Protein AF-A0A662UZ88-F1 (afdb_monomer)

Solvent-accessible surface area (backbone atoms only — not comparable to full-atom values): 21473 Å² total; per-residue (Å²): 134,73,74,39,28,31,41,42,58,63,38,51,60,87,80,46,53,71,73,55,46,51,50,45,40,50,20,48,30,55,34,60,66,66,47,85,49,44,36,34,41,39,39,36,47,43,80,40,80,46,75,53,91,98,42,77,40,82,42,74,44,77,45,36,35,38,43,24,60,51,91,51,67,71,44,37,55,71,26,72,50,54,68,46,83,42,96,58,77,78,85,66,94,72,46,83,93,56,51,49,84,44,49,74,33,36,38,41,90,82,31,21,31,28,44,37,37,51,68,46,76,40,97,66,72,64,68,53,52,45,63,76,48,52,84,71,34,38,32,40,38,39,39,43,30,60,43,61,62,77,56,44,53,54,53,45,54,51,50,41,54,50,43,53,54,51,52,50,49,25,57,73,72,73,41,84,65,58,66,69,58,54,50,51,39,52,56,46,49,53,54,49,51,36,49,71,72,65,78,44,44,41,29,40,36,41,47,32,40,31,19,58,26,83,38,66,68,50,7,51,52,48,40,52,51,51,47,52,55,42,42,74,61,45,32,43,68,48,58,61,68,70,40,35,67,41,45,72,68,73,64,55,82,77,62,38,77,49,40,36,70,70,55,29,25,59,53,70,57,56,38,88,68,57,59,35,84,87,29,37,80,76,50,61,41,88,88,79,60,48,68,28,25,52,41,54,83,83,44,100,59,67,79,82,85,83,82,72,62,94,89,66,44,51,72,54,54,51,52,52,49,53,53,45,49,41,70,71,48,42,90,83,50,88,86,84,83,91,63,94,82,64,80,58,53,73,58,31,70,74,72,72,54,87,85,81,86,87,53,92,94,58,84,84,79,76,86,74,78,85,127

Foldseek 3Di:
DDKWKKWWAFDALVVDDPVVNVLLLVLQLQLLLPDPFKKKKKKFWDFDFFDDPPDTDTFIDIIIMMITPDDCVVSCVSSVIQMDIDPDYDDDPADPVAWDDFFAWIDGPLKIKGKKWFQDDAPDFAAPCLAVQSVLFRMKMKIKGFDDLVVVLVVLVVVLVVLVVQCVVCVVVVHHDDPVSVVVNVVSVVVSVCSVVSVKTKIFIIIMTMAMDSDPVGNVVSVVVSCVVRVVSVTDMDGGTPCRVCSSVVNDPRTDMDMSVVVSSPPNSHDNAQCPVLAFWQAADPPPRHTHGDDLPSDPHSDDDQDDDVPPCSLVSVLSRVLRVCVNCPPVDDDDDDCPPCSCVVVCVVSVHDDDDDDPPDDPPPDDDDD

Sequence (371 aa):
MKKYYYQVYPINYTLLHEDEQESIIEGFKALLNQLRKEITIICRRETREIHWEDRVFEADVYSFCIESMERLDELLDSAGLLYQPLLNPPPRLLDPERVIVKPRYIVCEGRVYRVLVAYALPAVLTEGFIQEILPLVDELRLYIKPIHRHYAIRMLQRRHRFLRALLASYQYEGRPPDLHVEEEYNTTEELLQSLVRRETSLFALRFVLVVGGSSREEAMARAEYVKRELESMGFEVDSPAFLQWLMYELKEPNPIYTDTHTLGAFFPFISNTLMETDGVFLGLSRIDKSPVFYDIYIHTNYNLVVLGIPGAGKSVTGRVLVYRYFRKFGEDFDFYIIDPENEYRPLLDQSGGQTIEVRPGQPLGLLWKWN

Secondary structure (DSSP, 8-state):
---EEEEE--B-GGGS-HHHHHHHHHHHHHHHHH--S-EEEEEEEEEEEEEETTEEEEEEEEEEEEEESS--HHHHHHTT--EEEESSPPPPSS-TTTEEE-SS-EEETTEEEEEEEEEE--SS--TTTHHHHGGG-SEEEEEEEEEPHHHHHHHHHHHHHHHHHHHHHHHHTT-PPPHHHHHHHHHHHHHHHHHHHTS--EEEEEEEEEEEESSHHHHHHHHHHHHHHHHHTT-EEE--TT-HHHHHTT--S-PEEEEHHHHHTT---B-S--B-TTSEEEEE-TTT-PEEEE-GGGSS---------TTSSHHHHHHHHHHHHHHHHGGGS------TT--SHHHHHHHTPPP----TT----------

Structure (mmCIF, N/CA/C/O backbone):
data_AF-A0A662UZ88-F1
#
_entry.id   AF-A0A662UZ88-F1
#
loop_
_atom_site.group_PDB
_atom_site.id
_atom_site.type_symbol
_atom_site.label_atom_id
_atom_site.label_alt_id
_atom_site.label_comp_id
_atom_site.label_asym_id
_atom_site.label_entity_id
_atom_site.label_seq_id
_atom_site.pdbx_PDB_ins_code
_atom_site.Cartn_x
_atom_site.Cartn_y
_atom_site.Cartn_z
_atom_site.occupancy
_atom_site.B_iso_or_equiv
_atom_site.auth_seq_id
_atom_site.auth_comp_id
_atom_site.auth_asym_id
_atom_site.auth_atom_id
_atom_site.pdbx_PDB_model_num
ATOM 1 N N . MET A 1 1 ? -9.624 -20.750 -11.143 1.00 64.62 1 MET A N 1
ATOM 2 C CA . MET A 1 1 ? -8.595 -20.698 -10.078 1.00 64.62 1 MET A CA 1
ATOM 3 C C . MET A 1 1 ? -9.243 -20.141 -8.827 1.00 64.62 1 MET A C 1
ATOM 5 O O . MET A 1 1 ? -10.071 -19.248 -8.959 1.00 64.62 1 MET A O 1
ATOM 9 N N . LYS A 1 2 ? -8.931 -20.697 -7.654 1.00 86.94 2 LYS A N 1
ATOM 10 C CA . LYS A 1 2 ? -9.438 -20.200 -6.369 1.00 86.94 2 LYS A CA 1
ATOM 11 C C . LYS A 1 2 ? -8.693 -18.908 -6.014 1.00 86.94 2 LYS A C 1
ATOM 13 O O . LYS A 1 2 ? -7.473 -18.887 -6.133 1.00 86.94 2 LYS A O 1
ATOM 18 N N . LYS A 1 3 ? -9.426 -17.860 -5.636 1.00 93.94 3 LYS A N 1
ATOM 19 C CA . LYS A 1 3 ? -8.865 -16.623 -5.078 1.00 93.94 3 LYS A CA 1
ATOM 20 C C . LYS A 1 3 ? -8.854 -16.704 -3.552 1.00 93.94 3 LYS A C 1
ATOM 22 O O . LYS A 1 3 ? -9.703 -17.385 -2.973 1.00 93.94 3 LYS A O 1
ATOM 27 N N . TYR A 1 4 ? -7.907 -16.011 -2.940 1.00 97.19 4 TYR A N 1
ATOM 28 C CA . TYR A 1 4 ? -7.768 -15.844 -1.499 1.00 97.19 4 TYR A CA 1
ATOM 29 C C . TYR A 1 4 ? -7.803 -14.354 -1.173 1.00 97.19 4 TYR A C 1
ATOM 31 O O . TYR A 1 4 ? -7.348 -13.536 -1.974 1.00 97.19 4 TYR A O 1
ATOM 39 N N . TYR A 1 5 ? -8.361 -14.014 -0.018 1.00 97.62 5 TYR A N 1
ATOM 40 C CA . TYR A 1 5 ? -8.589 -12.640 0.401 1.00 97.62 5 TYR A CA 1
ATOM 41 C C . TYR A 1 5 ? -8.105 -12.478 1.833 1.00 97.62 5 TYR A C 1
ATOM 43 O O . TYR A 1 5 ? -8.360 -13.346 2.667 1.00 97.62 5 TYR A O 1
ATOM 51 N N . TYR A 1 6 ? -7.415 -11.380 2.109 1.00 97.06 6 TYR A N 1
ATOM 52 C CA . TYR A 1 6 ? -6.853 -11.086 3.423 1.00 97.06 6 TYR A CA 1
ATOM 53 C C . TYR A 1 6 ? -7.106 -9.621 3.746 1.00 97.06 6 TYR A C 1
ATOM 55 O O . TYR A 1 6 ? -6.856 -8.768 2.898 1.00 97.06 6 TYR A O 1
ATOM 63 N N . GLN A 1 7 ? -7.579 -9.331 4.952 1.00 95.44 7 GLN A N 1
ATOM 64 C CA . GLN A 1 7 ? -7.510 -7.998 5.539 1.00 95.44 7 GLN A CA 1
ATOM 65 C C . GLN A 1 7 ? -6.203 -7.901 6.321 1.00 95.44 7 GLN A C 1
ATOM 67 O O . GLN A 1 7 ? -5.913 -8.787 7.119 1.00 95.44 7 GLN A O 1
ATOM 72 N N . VAL A 1 8 ? -5.411 -6.863 6.076 1.00 93.88 8 VAL A N 1
ATOM 73 C CA . VAL A 1 8 ? -4.136 -6.626 6.763 1.00 93.88 8 VAL A CA 1
ATOM 74 C C . VAL A 1 8 ? -4.308 -5.424 7.677 1.00 93.88 8 VAL A C 1
ATOM 76 O O . VAL A 1 8 ? -4.865 -4.402 7.269 1.00 93.88 8 VAL A O 1
ATOM 79 N N . TYR A 1 9 ? -3.862 -5.555 8.920 1.00 88.56 9 TYR A N 1
ATOM 80 C CA . TYR A 1 9 ? -3.936 -4.473 9.890 1.00 88.56 9 TYR A CA 1
ATOM 81 C C . TYR A 1 9 ? -2.792 -3.478 9.646 1.00 88.56 9 TYR A C 1
ATOM 83 O O . TYR A 1 9 ? -1.664 -3.901 9.378 1.00 88.56 9 TYR A O 1
ATOM 91 N N . PRO A 1 10 ? -3.065 -2.162 9.690 1.00 86.75 10 PRO A N 1
ATOM 92 C CA . PRO A 1 10 ? -2.034 -1.163 9.467 1.00 86.75 10 PRO A CA 1
ATOM 93 C C . PRO A 1 10 ? -1.002 -1.136 10.585 1.00 86.75 10 PRO A C 1
ATOM 95 O O . PRO A 1 10 ? -1.305 -1.402 11.746 1.00 86.75 10 PRO A O 1
ATOM 98 N N . ILE A 1 11 ? 0.196 -0.689 10.229 1.00 84.06 11 ILE A N 1
ATOM 99 C CA . ILE A 1 11 ? 1.275 -0.393 11.160 1.00 84.06 11 ILE A CA 1
ATOM 100 C C . ILE A 1 11 ? 1.442 1.124 11.249 1.00 84.06 11 ILE A C 1
ATOM 102 O O . ILE A 1 11 ? 1.432 1.827 10.233 1.00 84.06 11 ILE A O 1
ATOM 106 N N . ASN A 1 12 ? 1.622 1.642 12.465 1.00 78.12 12 ASN A N 1
ATOM 107 C CA . ASN A 1 12 ? 1.946 3.050 12.672 1.00 78.12 12 ASN A CA 1
ATOM 108 C C . ASN A 1 12 ? 3.446 3.286 12.455 1.00 78.12 12 ASN A C 1
ATOM 110 O O . ASN A 1 12 ? 4.221 3.408 13.400 1.00 78.12 12 ASN A O 1
ATOM 114 N N . TYR A 1 13 ? 3.845 3.308 11.185 1.00 74.56 13 TYR A N 1
ATOM 115 C CA . TYR A 1 13 ? 5.244 3.362 10.761 1.00 74.56 13 TYR A CA 1
ATOM 116 C C . TYR A 1 13 ? 6.004 4.561 11.351 1.00 74.56 13 TYR A C 1
ATOM 118 O O . TYR A 1 13 ? 7.162 4.423 11.723 1.00 74.56 13 TYR A O 1
ATOM 126 N N . THR A 1 14 ? 5.359 5.724 11.510 1.00 69.75 14 THR A N 1
ATOM 127 C CA . THR A 1 14 ? 6.011 6.944 12.035 1.00 69.75 14 THR A CA 1
ATOM 128 C C . THR A 1 14 ? 6.359 6.893 13.519 1.00 69.75 14 THR A C 1
ATOM 130 O O . THR A 1 14 ? 7.217 7.654 13.963 1.00 69.75 14 THR A O 1
ATOM 133 N N . LEU A 1 15 ? 5.706 6.022 14.292 1.00 73.50 15 LEU A N 1
ATOM 134 C CA . LEU A 1 15 ? 5.999 5.844 15.716 1.00 73.50 15 LEU A CA 1
ATOM 135 C C . LEU A 1 15 ? 7.092 4.804 15.979 1.00 73.50 15 LEU A C 1
ATOM 137 O O . LEU A 1 15 ? 7.548 4.697 17.116 1.00 73.50 15 LEU A O 1
ATOM 141 N N . LEU A 1 16 ? 7.487 4.048 14.955 1.00 78.31 16 LEU A N 1
ATOM 142 C CA . LEU A 1 16 ? 8.521 3.027 15.054 1.00 78.31 16 LEU A CA 1
ATOM 143 C C . LEU A 1 16 ? 9.920 3.638 14.991 1.00 78.31 16 LEU A C 1
ATOM 145 O O . LEU A 1 16 ? 10.139 4.663 14.340 1.00 78.31 16 LEU A O 1
ATOM 149 N N . HIS A 1 17 ? 10.872 2.981 15.649 1.00 83.38 17 HIS A N 1
ATOM 150 C CA . HIS A 1 17 ? 12.288 3.302 15.493 1.00 83.38 17 HIS A CA 1
ATOM 151 C C . HIS A 1 17 ? 12.782 2.933 14.083 1.00 83.38 17 HIS A C 1
ATOM 153 O O . HIS A 1 17 ? 12.206 2.063 13.433 1.00 83.38 17 HIS A O 1
ATOM 159 N N . GLU A 1 18 ? 13.862 3.567 13.609 1.00 84.06 18 GLU A N 1
ATOM 160 C CA . GLU A 1 18 ? 14.412 3.326 12.259 1.00 84.06 18 GLU A CA 1
ATOM 161 C C . GLU A 1 18 ? 14.709 1.835 12.006 1.00 84.06 18 GLU A C 1
ATOM 163 O O . GLU A 1 18 ? 14.313 1.305 10.972 1.00 84.06 18 GLU A O 1
ATOM 168 N N . ASP A 1 19 ? 15.280 1.125 12.985 1.00 87.69 19 ASP A N 1
ATOM 169 C CA . ASP A 1 19 ? 15.556 -0.318 12.877 1.00 87.69 19 ASP A CA 1
ATOM 170 C C . ASP A 1 19 ? 14.272 -1.161 12.701 1.00 87.69 19 ASP A C 1
ATOM 172 O O . ASP A 1 19 ? 14.257 -2.183 12.011 1.00 87.69 19 ASP A O 1
ATOM 176 N N . GLU A 1 20 ? 13.168 -0.751 13.335 1.00 86.38 20 GLU A N 1
ATOM 177 C CA . GLU A 1 20 ? 11.871 -1.431 13.225 1.00 86.38 20 GLU A CA 1
ATOM 178 C C . GLU A 1 20 ? 11.210 -1.141 11.874 1.00 86.38 20 GLU A C 1
ATOM 180 O O . GLU A 1 20 ? 10.627 -2.042 11.266 1.00 86.38 20 GLU A O 1
ATOM 185 N N . GLN A 1 21 ? 11.330 0.100 11.393 1.00 86.44 21 GLN A N 1
ATOM 186 C CA . GLN A 1 21 ? 10.900 0.4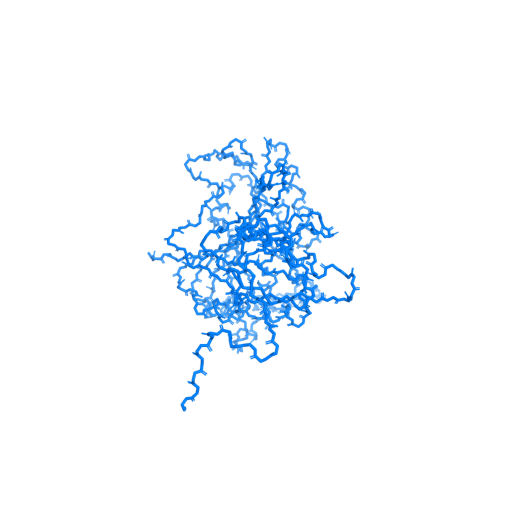97 10.055 1.00 86.44 21 GLN A CA 1
ATOM 187 C C . GLN A 1 21 ? 11.623 -0.333 8.988 1.00 86.44 21 GLN A C 1
ATOM 189 O O . GLN A 1 21 ? 10.963 -0.961 8.158 1.00 86.44 21 GLN A O 1
ATOM 194 N N . GLU A 1 22 ? 12.954 -0.420 9.063 1.00 89.19 22 GLU A N 1
ATOM 195 C CA . GLU A 1 22 ? 13.771 -1.220 8.145 1.00 89.19 22 GLU A CA 1
ATOM 196 C C . GLU A 1 22 ? 13.371 -2.702 8.191 1.00 89.19 22 GLU A C 1
ATOM 198 O O . GLU A 1 22 ? 13.129 -3.315 7.151 1.00 89.19 22 GLU A O 1
ATOM 203 N N . SER A 1 23 ? 13.194 -3.268 9.390 1.00 91.69 23 SER A N 1
ATOM 204 C CA . SER A 1 23 ? 12.771 -4.663 9.576 1.00 91.69 23 SER A CA 1
ATOM 205 C C . SER A 1 23 ? 11.435 -4.985 8.889 1.00 91.69 23 SER A C 1
ATOM 207 O O . SER A 1 23 ? 11.300 -6.026 8.241 1.00 91.69 23 SER A O 1
ATOM 209 N N . ILE A 1 24 ? 10.450 -4.082 8.965 1.00 91.44 24 ILE A N 1
ATOM 210 C CA . ILE A 1 24 ? 9.148 -4.254 8.298 1.00 91.44 24 ILE A CA 1
ATOM 211 C C . ILE A 1 24 ? 9.301 -4.233 6.780 1.00 91.44 24 ILE A C 1
ATOM 213 O O . ILE A 1 24 ? 8.723 -5.073 6.081 1.00 91.44 24 ILE A O 1
ATOM 217 N N . ILE A 1 25 ? 10.072 -3.278 6.260 1.00 92.75 25 ILE A N 1
ATOM 218 C CA . ILE A 1 25 ? 10.300 -3.164 4.822 1.00 92.75 25 ILE A CA 1
ATOM 219 C C . ILE A 1 25 ? 11.052 -4.396 4.302 1.00 92.75 25 ILE A C 1
ATOM 221 O O . ILE A 1 25 ? 10.670 -4.952 3.269 1.00 92.75 25 ILE A O 1
ATOM 225 N N . GLU A 1 26 ? 12.062 -4.885 5.022 1.00 94.31 26 GLU A N 1
ATOM 226 C CA . GLU A 1 26 ? 12.779 -6.116 4.675 1.00 94.31 26 GLU A CA 1
ATOM 227 C C . GLU A 1 26 ? 11.881 -7.359 4.757 1.00 94.31 26 GLU A C 1
ATOM 229 O O . GLU A 1 26 ? 11.913 -8.206 3.859 1.00 94.31 26 GLU A O 1
ATOM 234 N N . GLY A 1 27 ? 10.995 -7.442 5.755 1.00 95.62 27 GLY A N 1
ATOM 235 C CA . GLY A 1 27 ? 9.961 -8.477 5.835 1.00 95.62 27 GLY A CA 1
ATOM 236 C C . GLY A 1 27 ? 9.031 -8.467 4.617 1.00 95.62 27 GLY A C 1
ATOM 237 O O . GLY A 1 27 ? 8.751 -9.513 4.021 1.00 95.62 27 GLY A O 1
ATOM 238 N N . PHE A 1 28 ? 8.611 -7.282 4.168 1.00 96.19 28 PHE A N 1
ATOM 239 C CA . PHE A 1 28 ? 7.800 -7.133 2.961 1.00 96.19 28 PHE A CA 1
ATOM 240 C C . PHE A 1 28 ? 8.570 -7.496 1.682 1.00 96.19 28 PHE A C 1
ATOM 242 O O . PHE A 1 28 ? 8.046 -8.226 0.838 1.00 96.19 28 PHE A O 1
ATOM 249 N N . LYS A 1 29 ? 9.834 -7.072 1.545 1.00 96.38 29 LYS A N 1
ATOM 250 C CA . LYS A 1 29 ? 10.723 -7.474 0.438 1.00 96.38 29 LYS A CA 1
ATOM 251 C C . LYS A 1 29 ? 10.898 -9.000 0.395 1.00 96.38 29 LYS A C 1
ATOM 253 O O . LYS A 1 29 ? 10.827 -9.605 -0.681 1.00 96.38 29 LYS A O 1
ATOM 258 N N . ALA A 1 30 ? 11.049 -9.649 1.550 1.00 96.25 30 ALA A N 1
ATOM 259 C CA . ALA A 1 30 ? 11.134 -11.103 1.663 1.00 96.25 30 ALA A CA 1
ATOM 260 C C . ALA A 1 30 ? 9.832 -11.807 1.243 1.00 96.25 30 ALA A C 1
ATOM 262 O O . ALA A 1 30 ? 9.893 -12.829 0.551 1.00 96.25 30 ALA A O 1
ATOM 263 N N . LEU A 1 31 ? 8.666 -11.253 1.596 1.00 97.06 31 LEU A N 1
ATOM 264 C CA . LEU A 1 31 ? 7.365 -11.726 1.114 1.00 97.06 31 LEU A CA 1
ATOM 265 C C . LEU A 1 31 ? 7.277 -11.629 -0.410 1.00 97.06 31 LEU A C 1
ATOM 267 O O . LEU A 1 31 ? 6.953 -12.620 -1.067 1.00 97.06 31 LEU A O 1
ATOM 271 N N . LEU A 1 32 ? 7.613 -10.468 -0.984 1.00 97.12 32 LEU A N 1
ATOM 272 C CA . LEU A 1 32 ? 7.578 -10.233 -2.431 1.00 97.12 32 LEU A CA 1
ATOM 273 C C . LEU A 1 32 ? 8.452 -11.240 -3.190 1.00 97.12 32 LEU A C 1
ATOM 275 O O . LEU A 1 32 ? 8.009 -11.825 -4.179 1.00 97.12 32 LEU A O 1
ATOM 279 N N . ASN A 1 33 ? 9.669 -11.489 -2.702 1.00 95.81 33 ASN A N 1
ATOM 280 C CA . ASN A 1 33 ? 10.606 -12.450 -3.287 1.00 95.81 33 ASN A CA 1
ATOM 281 C C . ASN A 1 33 ? 10.097 -13.903 -3.276 1.00 95.81 33 ASN A C 1
ATOM 283 O O . ASN A 1 33 ? 10.559 -14.723 -4.074 1.00 95.81 33 ASN A O 1
ATOM 287 N N . GLN A 1 34 ? 9.160 -14.238 -2.387 1.00 95.44 34 GLN A N 1
ATOM 288 C CA . GLN A 1 34 ? 8.587 -15.579 -2.271 1.00 95.44 34 GLN A CA 1
ATOM 289 C C . GLN A 1 34 ? 7.279 -15.763 -3.054 1.00 95.44 34 GLN A C 1
ATOM 291 O O . GLN A 1 34 ? 6.842 -16.906 -3.229 1.00 95.44 34 GLN A O 1
ATOM 296 N N . LEU A 1 35 ? 6.684 -14.682 -3.574 1.00 96.62 35 LEU A N 1
ATOM 297 C CA . LEU A 1 35 ? 5.471 -14.744 -4.389 1.00 96.62 35 LEU A CA 1
ATOM 298 C C . LEU A 1 35 ? 5.685 -15.580 -5.657 1.00 96.62 35 LEU A C 1
ATOM 300 O O . LEU A 1 35 ? 6.634 -15.394 -6.423 1.00 96.62 35 LEU A O 1
ATOM 304 N N . ARG A 1 36 ? 4.743 -16.483 -5.929 1.00 95.44 36 ARG A N 1
ATOM 305 C CA . ARG A 1 36 ? 4.712 -17.329 -7.134 1.00 95.44 36 ARG A CA 1
ATOM 306 C C . ARG A 1 36 ? 3.589 -16.927 -8.082 1.00 95.44 36 ARG A C 1
ATOM 308 O O . ARG A 1 36 ? 3.626 -17.289 -9.263 1.00 95.44 36 ARG A O 1
ATOM 315 N N . LYS A 1 37 ? 2.579 -16.225 -7.576 1.00 96.69 37 LYS A N 1
ATOM 316 C CA . LYS A 1 37 ? 1.387 -15.770 -8.286 1.00 96.69 37 LYS A CA 1
ATOM 317 C C . LYS A 1 37 ? 1.161 -14.280 -8.072 1.00 96.69 37 LYS A C 1
ATOM 319 O O . LYS A 1 37 ? 1.750 -13.653 -7.201 1.00 96.69 37 LYS A O 1
ATOM 324 N N . GLU A 1 38 ? 0.327 -13.712 -8.930 1.00 96.31 38 GLU A N 1
ATOM 325 C CA . GLU A 1 38 ? -0.088 -12.324 -8.822 1.00 96.31 38 GLU A CA 1
ATOM 326 C C . GLU A 1 38 ? -0.937 -12.055 -7.574 1.00 96.31 38 GLU A C 1
ATOM 328 O O . GLU A 1 38 ? -1.781 -12.872 -7.181 1.00 96.31 38 GLU A O 1
ATOM 333 N N . ILE A 1 39 ? -0.728 -10.869 -7.008 1.00 97.88 39 ILE A N 1
ATOM 334 C CA . ILE A 1 39 ? -1.519 -10.304 -5.920 1.00 97.88 39 ILE A CA 1
ATOM 335 C C . ILE A 1 39 ? -1.987 -8.897 -6.296 1.00 97.88 39 ILE A C 1
ATOM 337 O O . ILE A 1 39 ? -1.342 -8.200 -7.084 1.00 97.88 39 ILE A O 1
ATOM 341 N N . THR A 1 40 ? -3.097 -8.472 -5.708 1.00 98.12 40 THR A N 1
ATOM 342 C CA . THR A 1 40 ? -3.560 -7.087 -5.745 1.00 98.12 40 THR A CA 1
ATOM 343 C C . THR A 1 40 ? -3.672 -6.584 -4.320 1.00 98.12 40 THR A C 1
ATOM 345 O O . THR A 1 40 ? -4.448 -7.138 -3.544 1.00 98.12 40 THR A O 1
ATOM 348 N N . ILE A 1 41 ? -2.940 -5.528 -3.986 1.00 98.06 41 ILE A N 1
ATOM 349 C CA . ILE A 1 41 ? -3.097 -4.819 -2.719 1.00 98.06 41 ILE A CA 1
ATOM 350 C C . ILE A 1 41 ? -4.040 -3.639 -2.948 1.00 98.06 41 ILE A C 1
ATOM 352 O O . ILE A 1 41 ? -3.879 -2.889 -3.911 1.00 98.06 41 ILE A O 1
ATOM 356 N N . ILE A 1 42 ? -5.050 -3.512 -2.095 1.00 97.62 42 ILE A N 1
ATOM 357 C CA . ILE A 1 42 ? -6.083 -2.481 -2.155 1.00 97.62 42 ILE A CA 1
ATOM 358 C C . ILE A 1 42 ? -6.056 -1.737 -0.825 1.00 97.62 42 ILE A C 1
ATOM 360 O O . ILE A 1 42 ? -6.337 -2.332 0.214 1.00 97.62 42 ILE A O 1
ATOM 364 N N . CYS A 1 43 ? -5.752 -0.446 -0.868 1.00 96.38 43 CYS A N 1
ATOM 365 C CA . CYS A 1 43 ? -5.847 0.446 0.281 1.00 96.38 43 CYS A CA 1
ATOM 366 C C . CYS A 1 43 ? -7.024 1.384 0.045 1.00 96.38 43 CYS A C 1
ATOM 368 O O . CYS A 1 43 ? -7.063 2.067 -0.977 1.00 96.38 43 CYS A O 1
ATOM 370 N N . ARG A 1 44 ? -7.986 1.429 0.960 1.00 94.69 44 ARG A N 1
ATOM 371 C CA . ARG A 1 44 ? -9.149 2.312 0.845 1.00 94.69 44 ARG A CA 1
ATOM 372 C C . ARG A 1 44 ? -9.213 3.254 2.024 1.00 94.69 44 ARG A C 1
ATOM 374 O O . ARG A 1 44 ? -9.039 2.816 3.159 1.00 94.69 44 ARG A O 1
ATOM 381 N N . ARG A 1 45 ? -9.524 4.512 1.732 1.00 92.56 45 ARG A N 1
ATOM 382 C CA . ARG A 1 45 ? -9.863 5.523 2.723 1.00 92.56 45 ARG A CA 1
ATOM 383 C C . ARG A 1 45 ? -11.365 5.761 2.702 1.00 92.56 45 ARG A C 1
ATOM 385 O O . ARG A 1 45 ? -11.939 6.059 1.656 1.00 92.56 45 ARG A O 1
ATOM 392 N N . GLU A 1 46 ? -11.990 5.641 3.861 1.00 87.31 46 GLU A N 1
ATOM 393 C CA . GLU A 1 46 ? -13.401 5.948 4.063 1.00 87.31 46 GLU A CA 1
ATOM 394 C C . GLU A 1 46 ? -13.523 6.991 5.166 1.00 87.31 46 GLU A C 1
ATOM 396 O O . GLU A 1 46 ? -13.109 6.748 6.297 1.00 87.31 46 GLU A O 1
ATOM 401 N N . THR A 1 47 ? -14.126 8.135 4.859 1.00 83.12 47 THR A N 1
ATOM 402 C CA . THR A 1 47 ? -14.513 9.092 5.894 1.00 83.12 47 THR A CA 1
ATOM 403 C C . THR A 1 47 ? -15.781 8.576 6.565 1.00 83.12 47 THR A C 1
ATOM 405 O O . THR A 1 47 ? -16.810 8.398 5.907 1.00 83.12 47 THR A O 1
ATOM 408 N N . ARG A 1 48 ? -15.703 8.292 7.864 1.00 79.50 48 ARG A N 1
ATOM 409 C CA . ARG A 1 48 ? -16.818 7.807 8.678 1.00 79.50 48 ARG A CA 1
ATOM 410 C C . ARG A 1 48 ? -17.168 8.820 9.756 1.00 79.50 48 ARG A C 1
ATOM 412 O O . ARG A 1 48 ? -16.287 9.404 10.384 1.00 79.50 48 ARG A O 1
ATOM 419 N N . GLU A 1 49 ? -18.465 8.970 9.996 1.00 80.38 49 GLU A N 1
ATOM 420 C CA . GLU A 1 49 ? -18.974 9.612 11.202 1.00 80.38 49 GLU A CA 1
ATOM 421 C C . GLU A 1 49 ? -18.916 8.600 12.347 1.00 80.38 49 GLU A C 1
ATOM 423 O O . GLU A 1 49 ? -19.606 7.578 12.354 1.00 80.38 49 GLU A O 1
ATOM 428 N N . ILE A 1 50 ? -18.049 8.865 13.316 1.00 73.12 50 ILE A N 1
ATOM 429 C CA . ILE A 1 50 ? -17.922 8.068 14.524 1.00 73.12 50 ILE A CA 1
ATOM 430 C C . ILE A 1 50 ? -18.723 8.754 15.622 1.00 73.12 50 ILE A C 1
ATOM 432 O O . ILE A 1 50 ? -18.369 9.834 16.103 1.00 73.12 50 ILE A O 1
ATOM 436 N N . HIS A 1 51 ? -19.804 8.099 16.028 1.00 75.81 51 HIS A N 1
ATOM 437 C CA . HIS A 1 51 ? -20.634 8.534 17.140 1.00 75.81 51 HIS A CA 1
ATOM 438 C C . HIS A 1 51 ? -20.054 7.997 18.449 1.00 75.81 51 HIS A C 1
ATOM 440 O O . HIS A 1 51 ? -19.931 6.786 18.638 1.00 75.81 51 HIS A O 1
ATOM 446 N N . TRP A 1 52 ? -19.716 8.894 19.371 1.00 73.44 52 TRP A N 1
ATOM 447 C CA . TRP A 1 52 ? -19.324 8.541 20.729 1.00 73.44 52 TRP A CA 1
ATOM 448 C C . TRP A 1 52 ? -20.067 9.428 21.727 1.00 73.44 52 TRP A C 1
ATOM 450 O O . TRP A 1 52 ? -19.838 10.638 21.786 1.00 73.44 52 TRP A O 1
ATOM 460 N N . GLU A 1 53 ? -20.957 8.811 22.508 1.00 77.81 53 GLU A N 1
ATOM 461 C CA . GLU A 1 53 ? -21.920 9.512 23.370 1.00 77.81 53 GLU A CA 1
ATOM 462 C C . GLU A 1 53 ? -22.689 10.581 22.564 1.00 77.81 53 GLU A C 1
ATOM 464 O O . GLU A 1 53 ? -23.259 10.262 21.523 1.00 77.81 53 GLU A O 1
ATOM 469 N N . ASP A 1 54 ? -22.673 11.840 23.004 1.00 78.94 54 ASP A N 1
ATOM 470 C CA . ASP A 1 54 ? -23.341 12.960 22.326 1.00 78.94 54 ASP A CA 1
ATOM 471 C C . ASP A 1 54 ? -22.454 13.645 21.264 1.00 78.94 54 ASP A C 1
ATOM 473 O O . ASP A 1 54 ? -22.791 14.720 20.761 1.00 78.94 54 ASP A O 1
ATOM 477 N N . ARG A 1 55 ? -21.281 13.080 20.945 1.00 76.56 55 ARG A N 1
ATOM 478 C CA . ARG A 1 55 ? -20.311 13.665 20.007 1.00 76.56 55 ARG A CA 1
ATOM 479 C C . ARG A 1 55 ? -20.242 12.872 18.711 1.00 76.56 55 ARG A C 1
ATOM 481 O O . ARG A 1 55 ? -20.234 11.644 18.720 1.00 76.56 55 ARG A O 1
ATOM 488 N N . VAL A 1 56 ? -20.115 13.598 17.605 1.00 78.81 56 VAL A N 1
ATOM 489 C CA . VAL A 1 56 ? -19.848 13.040 16.278 1.00 78.81 56 VAL A CA 1
ATOM 490 C C . VAL A 1 56 ? -18.468 13.505 15.844 1.00 78.81 56 VAL A C 1
ATOM 492 O O . VAL A 1 56 ? -18.170 14.700 15.893 1.00 78.81 56 VAL A O 1
ATOM 495 N N . PHE A 1 57 ? -17.625 12.558 15.459 1.00 76.06 57 PHE A N 1
ATOM 496 C CA . PHE A 1 57 ? -16.310 12.821 14.896 1.00 76.06 57 PHE A CA 1
ATOM 497 C C . PHE A 1 57 ? -16.304 12.367 13.444 1.00 76.06 57 PHE A C 1
ATOM 499 O O . PHE A 1 57 ? -16.597 11.208 13.175 1.00 76.06 57 PHE A O 1
ATOM 506 N N . GLU A 1 58 ? -15.945 13.247 12.516 1.00 76.50 58 GLU A N 1
ATOM 507 C CA . GLU A 1 58 ? -15.569 12.806 11.174 1.00 76.50 58 GLU A CA 1
ATOM 508 C C . GLU A 1 58 ? -14.119 12.342 11.191 1.00 76.50 58 GLU A C 1
ATOM 510 O O . GLU A 1 58 ? -13.231 13.007 11.734 1.00 76.50 58 GLU A O 1
ATOM 515 N N . ALA A 1 59 ? -13.899 11.166 10.628 1.00 74.56 59 ALA A N 1
ATOM 516 C CA . ALA A 1 59 ? -12.646 10.464 10.740 1.00 74.56 59 ALA A CA 1
ATOM 517 C C . ALA A 1 59 ? -12.362 9.655 9.480 1.00 74.56 59 ALA A C 1
ATOM 519 O O . ALA A 1 59 ? -13.215 8.896 9.023 1.00 74.56 59 ALA A O 1
ATOM 520 N N . ASP A 1 60 ? -11.143 9.768 8.962 1.00 81.38 60 ASP A N 1
ATOM 521 C CA . ASP A 1 60 ? -10.678 8.902 7.887 1.00 81.38 60 ASP A CA 1
ATOM 522 C C . ASP A 1 60 ? -10.240 7.553 8.467 1.00 81.38 60 ASP A C 1
ATOM 524 O O . ASP A 1 60 ? -9.315 7.467 9.275 1.00 81.38 60 ASP A O 1
ATOM 528 N N . VAL A 1 61 ? -10.916 6.489 8.043 1.00 83.00 61 VAL A N 1
ATOM 529 C CA . VAL A 1 61 ? -10.591 5.103 8.376 1.00 83.00 61 VAL A CA 1
ATOM 530 C C . VAL A 1 61 ? -9.949 4.455 7.159 1.00 83.00 61 VAL A C 1
ATOM 532 O O . VAL A 1 61 ? -10.475 4.528 6.045 1.00 83.00 61 VAL A O 1
ATOM 535 N N . TYR A 1 62 ? -8.815 3.795 7.378 1.00 88.19 62 TYR A N 1
ATOM 536 C CA . TYR A 1 62 ? -8.080 3.098 6.332 1.00 88.19 62 TYR A CA 1
ATOM 537 C C . TYR A 1 62 ? -8.289 1.593 6.444 1.00 88.19 62 TYR A C 1
ATOM 539 O O . TYR A 1 62 ? -8.180 1.014 7.523 1.00 88.19 62 TYR A O 1
ATOM 547 N N . SER A 1 63 ? -8.564 0.951 5.314 1.00 90.81 63 SER A N 1
ATOM 548 C CA . SER A 1 63 ? -8.634 -0.505 5.211 1.00 90.81 63 SER A CA 1
ATOM 549 C C . SER A 1 63 ? -7.640 -1.000 4.172 1.00 90.81 63 SER A C 1
ATOM 551 O O . SER A 1 63 ? -7.492 -0.400 3.105 1.00 90.81 63 SER A O 1
ATOM 553 N N . PHE A 1 64 ? -6.963 -2.103 4.486 1.00 95.00 64 PHE A N 1
ATOM 554 C CA . PHE A 1 64 ? -5.949 -2.692 3.623 1.00 95.00 64 PHE A CA 1
ATOM 555 C C . PHE A 1 64 ? -6.306 -4.142 3.356 1.00 95.00 64 PHE A C 1
ATOM 557 O O . PHE A 1 64 ? -6.509 -4.928 4.280 1.00 95.00 64 PHE A O 1
ATOM 564 N N . CYS A 1 65 ? -6.417 -4.493 2.083 1.00 97.19 65 CYS A N 1
ATOM 565 C CA . CYS A 1 65 ? -6.792 -5.829 1.658 1.00 97.19 65 CYS A CA 1
ATOM 566 C C . CYS A 1 65 ? -5.813 -6.360 0.617 1.00 97.19 65 CYS A C 1
ATOM 568 O O . CYS A 1 65 ? -5.337 -5.613 -0.236 1.00 97.19 65 CYS A O 1
ATOM 570 N N . ILE A 1 66 ? -5.569 -7.666 0.644 1.00 98.06 66 ILE A N 1
ATOM 571 C CA . ILE A 1 66 ? -4.834 -8.380 -0.398 1.00 98.06 66 ILE A CA 1
ATOM 572 C C . ILE A 1 66 ? -5.781 -9.370 -1.070 1.00 98.06 66 ILE A C 1
ATOM 574 O O . ILE A 1 66 ? -6.342 -10.251 -0.417 1.00 98.06 66 ILE A O 1
ATOM 578 N N . GLU A 1 67 ? -5.929 -9.257 -2.387 1.00 97.50 67 GLU A N 1
ATOM 579 C CA . GLU A 1 67 ? -6.453 -10.330 -3.228 1.00 97.50 67 GLU A CA 1
ATOM 580 C C . GLU A 1 67 ? -5.284 -11.145 -3.784 1.00 97.50 67 GLU A C 1
ATOM 582 O O . GLU A 1 67 ? -4.361 -10.582 -4.366 1.00 97.50 67 GLU A O 1
ATOM 587 N N . SER A 1 68 ? -5.329 -12.468 -3.659 1.00 97.06 68 SER A N 1
ATOM 588 C CA . SER A 1 68 ? -4.242 -13.344 -4.098 1.00 97.06 68 SER A CA 1
ATOM 589 C C . SER A 1 68 ? -4.739 -14.551 -4.884 1.00 97.06 68 SER A C 1
ATOM 591 O O . SER A 1 68 ? -5.825 -15.088 -4.646 1.00 97.06 68 SER A O 1
ATOM 593 N N . MET A 1 69 ? -3.912 -15.006 -5.823 1.00 95.62 69 MET A N 1
ATOM 594 C CA . MET A 1 69 ? -4.098 -16.258 -6.563 1.00 95.62 69 MET A CA 1
ATOM 595 C C . MET A 1 69 ? -3.404 -17.463 -5.897 1.00 95.62 69 MET A C 1
ATOM 597 O O . MET A 1 69 ? -3.436 -18.572 -6.439 1.00 95.62 69 MET A O 1
ATOM 601 N N . GLU A 1 70 ? -2.788 -17.264 -4.731 1.00 95.88 70 GLU A N 1
ATOM 602 C CA . GLU A 1 70 ? -2.209 -18.298 -3.867 1.00 95.88 70 GLU A CA 1
ATOM 603 C C . GLU A 1 70 ? -2.442 -17.991 -2.379 1.00 95.88 70 GLU A C 1
ATOM 605 O O . GLU A 1 70 ? -2.819 -16.875 -2.021 1.00 95.88 70 GLU A O 1
ATOM 610 N N . ARG A 1 71 ? -2.243 -18.980 -1.500 1.00 96.56 71 ARG A N 1
ATOM 611 C CA . ARG A 1 71 ? -2.289 -18.730 -0.053 1.00 96.56 71 ARG A CA 1
ATOM 612 C C . ARG A 1 71 ? -1.074 -17.917 0.370 1.00 96.56 71 ARG A C 1
ATOM 614 O O . ARG A 1 71 ? 0.037 -18.252 -0.026 1.00 96.56 71 ARG A O 1
ATOM 621 N N . LEU A 1 72 ? -1.309 -16.894 1.182 1.00 97.31 72 LEU A N 1
ATOM 622 C CA . LEU A 1 72 ? -0.274 -15.995 1.686 1.00 97.31 72 LEU A CA 1
ATOM 623 C C . LEU A 1 72 ? -0.035 -16.130 3.189 1.00 97.31 72 LEU A C 1
ATOM 625 O O . LEU A 1 72 ? 0.827 -15.434 3.693 1.00 97.31 72 LEU A O 1
ATOM 629 N N . ASP A 1 73 ? -0.762 -17.005 3.887 1.00 96.50 73 ASP A N 1
ATOM 630 C CA . ASP A 1 73 ? -0.765 -17.115 5.352 1.00 96.50 73 ASP A CA 1
ATOM 631 C C . ASP A 1 73 ? 0.668 -17.171 5.930 1.00 96.50 73 ASP A C 1
ATOM 633 O O . ASP A 1 73 ? 1.099 -16.252 6.617 1.00 96.50 73 ASP A O 1
ATOM 637 N N . GLU A 1 74 ? 1.457 -18.170 5.512 1.00 96.12 74 GLU A N 1
ATOM 638 C CA . GLU A 1 74 ? 2.856 -18.345 5.944 1.00 96.12 74 GLU A CA 1
ATOM 639 C C . GLU A 1 74 ? 3.762 -17.172 5.534 1.00 96.12 74 GLU A C 1
ATOM 641 O O . GLU A 1 74 ? 4.706 -16.831 6.245 1.00 96.12 74 GLU A O 1
ATOM 646 N N . LEU A 1 75 ? 3.486 -16.548 4.384 1.00 96.75 75 LEU A N 1
ATOM 647 C CA . LEU A 1 75 ? 4.278 -15.425 3.884 1.00 96.75 75 LEU A CA 1
ATOM 648 C C . LEU A 1 75 ? 4.010 -14.156 4.696 1.00 96.75 75 LEU A C 1
ATOM 650 O O . LEU A 1 75 ? 4.954 -13.445 5.034 1.00 96.75 75 LEU A O 1
ATOM 654 N N . LEU A 1 76 ? 2.747 -13.893 5.032 1.00 96.38 76 LEU A N 1
ATOM 655 C CA . LEU A 1 76 ? 2.327 -12.767 5.864 1.00 96.38 76 LEU A CA 1
ATOM 656 C C . LEU A 1 76 ? 2.844 -12.926 7.297 1.00 96.38 76 LEU A C 1
ATOM 658 O O . LEU A 1 76 ? 3.398 -11.968 7.833 1.00 96.38 76 LEU A O 1
ATOM 662 N N . ASP A 1 77 ? 2.764 -14.139 7.860 1.00 93.50 77 ASP A N 1
ATOM 663 C CA . ASP A 1 77 ? 3.349 -14.463 9.169 1.00 93.50 77 ASP A CA 1
ATOM 664 C C . ASP A 1 77 ? 4.863 -14.194 9.171 1.00 93.50 77 ASP A C 1
ATOM 666 O O . ASP A 1 77 ? 5.385 -13.533 10.068 1.00 93.50 77 ASP A O 1
ATOM 670 N N . SER A 1 78 ? 5.579 -14.654 8.135 1.00 92.94 78 SER A N 1
ATOM 671 C CA . SER A 1 78 ? 7.031 -14.450 8.017 1.00 92.94 78 SER A CA 1
ATOM 672 C C . SER A 1 78 ? 7.437 -12.985 7.830 1.00 92.94 78 SER A C 1
ATOM 674 O O . SER A 1 78 ? 8.541 -12.607 8.212 1.00 92.94 78 SER A O 1
ATOM 676 N N . ALA A 1 79 ? 6.545 -12.166 7.269 1.00 93.94 79 ALA A N 1
ATOM 677 C CA . ALA A 1 79 ? 6.738 -10.730 7.104 1.00 93.94 79 ALA A CA 1
ATOM 678 C C . ALA A 1 79 ? 6.371 -9.927 8.364 1.00 93.94 79 ALA A C 1
ATOM 680 O O . ALA A 1 79 ? 6.483 -8.704 8.350 1.00 93.94 79 ALA A O 1
ATOM 681 N N . GLY A 1 80 ? 5.903 -10.587 9.432 1.00 90.31 80 GLY A N 1
ATOM 682 C CA . GLY A 1 80 ? 5.472 -9.924 10.664 1.00 90.31 80 GLY A CA 1
ATOM 683 C C . GLY A 1 80 ? 4.189 -9.104 10.504 1.00 90.31 80 GLY A C 1
ATOM 684 O O . GLY A 1 80 ? 3.937 -8.203 11.302 1.00 90.31 80 GLY A O 1
ATOM 685 N N . LEU A 1 81 ? 3.382 -9.383 9.475 1.00 91.81 81 LEU A N 1
ATOM 686 C CA . LEU A 1 81 ? 2.146 -8.652 9.215 1.00 91.81 81 LEU A CA 1
ATOM 687 C C . LEU A 1 81 ? 0.985 -9.296 9.965 1.00 91.81 81 LEU A C 1
ATOM 689 O O . LEU A 1 81 ? 0.744 -10.494 9.845 1.00 91.81 81 LEU A O 1
ATOM 693 N N . LEU A 1 82 ? 0.218 -8.486 10.693 1.00 89.62 82 LEU A N 1
ATOM 694 C CA . LEU A 1 82 ? -1.039 -8.926 11.290 1.00 89.62 82 LEU A CA 1
ATOM 695 C C . LEU A 1 82 ? -2.133 -8.947 10.220 1.00 89.62 82 LEU A C 1
ATOM 697 O O . LEU A 1 82 ? -2.338 -7.961 9.508 1.00 89.62 82 LEU A O 1
ATOM 701 N N . TYR A 1 83 ? -2.865 -10.055 10.113 1.00 93.19 83 TYR A N 1
ATOM 702 C CA . TYR A 1 83 ? -3.914 -10.209 9.108 1.00 93.19 83 TYR A CA 1
ATOM 703 C C . TYR A 1 83 ? -5.074 -11.090 9.573 1.00 93.19 83 TYR A C 1
ATOM 705 O O . TYR A 1 83 ? -4.976 -11.863 10.522 1.00 93.19 83 TYR A O 1
ATOM 713 N N . GLN A 1 84 ? -6.175 -11.003 8.830 1.00 91.94 84 GLN A N 1
ATOM 714 C CA . GLN A 1 84 ? -7.334 -11.875 8.940 1.00 91.94 84 GLN A CA 1
ATOM 715 C C . GLN A 1 84 ? -7.731 -12.396 7.548 1.00 91.94 84 GLN A C 1
ATOM 717 O O . GLN A 1 84 ? -8.038 -11.598 6.657 1.00 91.94 84 GLN A O 1
ATOM 722 N N . PRO A 1 85 ? -7.761 -13.724 7.322 1.00 94.19 85 PRO A N 1
ATOM 723 C CA . PRO A 1 85 ? -8.312 -14.289 6.095 1.00 94.19 85 PRO A CA 1
ATOM 724 C C . PRO A 1 85 ? -9.806 -13.972 5.953 1.00 94.19 85 PRO A C 1
ATOM 726 O O . PRO A 1 85 ? -10.583 -14.138 6.894 1.00 94.19 85 PRO A O 1
ATOM 729 N N . LEU A 1 86 ? -10.223 -13.574 4.755 1.00 93.56 86 LEU A N 1
ATOM 730 C CA . LEU A 1 86 ? -11.611 -13.265 4.425 1.00 93.56 86 LEU A CA 1
ATOM 731 C C . LEU A 1 86 ? -12.227 -14.387 3.581 1.00 93.56 86 LEU A C 1
ATOM 733 O O . LEU A 1 86 ? -11.610 -14.920 2.656 1.00 93.56 86 LEU A O 1
ATOM 737 N N . LEU A 1 87 ? -13.483 -14.728 3.878 1.00 90.44 87 LEU A N 1
ATOM 738 C CA . LEU A 1 87 ? -14.245 -15.725 3.114 1.00 90.44 87 LEU A CA 1
ATOM 739 C C . LEU A 1 87 ? -14.729 -15.183 1.762 1.00 90.44 87 LEU A C 1
ATOM 741 O O . LEU A 1 87 ? -14.840 -15.938 0.797 1.00 90.44 87 LEU A O 1
ATOM 745 N N . ASN A 1 88 ? -15.006 -13.881 1.704 1.00 91.88 88 ASN A N 1
ATOM 746 C CA . ASN A 1 88 ? -15.534 -13.178 0.542 1.00 91.88 88 ASN A CA 1
ATOM 747 C C . ASN A 1 88 ? -14.548 -12.088 0.093 1.00 91.88 88 ASN A C 1
ATOM 749 O O . ASN A 1 88 ? -13.766 -11.611 0.919 1.00 91.88 88 ASN A O 1
ATOM 753 N N . PRO A 1 89 ? -14.581 -11.673 -1.189 1.00 90.50 89 PRO A N 1
ATOM 754 C CA . PRO A 1 89 ? -13.816 -10.516 -1.638 1.00 90.50 89 PRO A CA 1
ATOM 755 C C . PRO A 1 89 ? -14.170 -9.270 -0.818 1.00 90.50 89 PRO A C 1
ATOM 757 O O . PRO A 1 89 ? -15.338 -9.109 -0.443 1.00 90.50 89 PRO A O 1
ATOM 760 N N . PRO A 1 90 ? -13.204 -8.366 -0.580 1.00 87.44 90 PRO A N 1
ATOM 761 C CA . PRO A 1 90 ? -13.516 -7.083 0.024 1.00 87.44 90 PRO A CA 1
ATOM 762 C C . PRO A 1 90 ? -14.515 -6.320 -0.865 1.00 87.44 90 PRO A C 1
ATOM 764 O O . PRO A 1 90 ? -14.471 -6.454 -2.097 1.00 87.44 90 PRO A O 1
ATOM 767 N N . PRO A 1 91 ? -15.412 -5.505 -0.278 1.00 86.69 91 PRO A N 1
ATOM 768 C CA . PRO A 1 91 ? -16.315 -4.655 -1.048 1.00 86.69 91 PRO A CA 1
ATOM 769 C C . PRO A 1 91 ? -15.519 -3.803 -2.033 1.00 86.69 91 PRO A C 1
ATOM 771 O O . PRO A 1 91 ? -14.400 -3.400 -1.719 1.00 86.69 91 PRO A O 1
ATOM 774 N N . ARG A 1 92 ? -16.066 -3.506 -3.212 1.00 91.25 92 ARG A N 1
ATOM 775 C CA . ARG A 1 92 ? -15.409 -2.646 -4.209 1.00 91.25 92 ARG A CA 1
ATOM 776 C C . ARG A 1 92 ? -15.852 -1.199 -4.015 1.00 91.25 92 ARG A C 1
ATOM 778 O O . ARG A 1 92 ? -17.032 -0.975 -3.784 1.00 91.25 92 ARG A O 1
ATOM 785 N N . LEU A 1 93 ? -14.938 -0.236 -4.173 1.00 94.06 93 LEU A N 1
ATOM 786 C CA . LEU A 1 93 ? -15.298 1.187 -4.170 1.00 94.06 93 LEU A CA 1
ATOM 787 C C . LEU A 1 93 ? -16.249 1.523 -5.328 1.00 94.06 93 LEU A C 1
ATOM 789 O O . LEU A 1 93 ? -17.205 2.266 -5.148 1.00 94.06 93 LEU A O 1
ATOM 793 N N . LEU A 1 94 ? -15.976 0.978 -6.519 1.00 94.88 94 LEU A N 1
ATOM 794 C CA . LEU A 1 94 ? -16.801 1.180 -7.709 1.00 94.88 94 LEU A CA 1
ATOM 795 C C . LEU A 1 94 ? -17.457 -0.150 -8.091 1.00 94.88 94 LEU A C 1
ATOM 797 O O . LEU A 1 94 ? -16.816 -1.023 -8.686 1.00 94.88 94 LEU A O 1
ATOM 801 N N . ASP A 1 95 ? -18.727 -0.308 -7.721 1.00 91.25 95 ASP A N 1
ATOM 802 C CA . ASP A 1 95 ? -19.536 -1.480 -8.060 1.00 91.25 95 ASP A CA 1
ATOM 803 C C . ASP A 1 95 ? -19.850 -1.493 -9.573 1.00 91.25 95 ASP A C 1
ATOM 805 O O . ASP A 1 95 ? -20.499 -0.564 -10.064 1.00 91.25 95 ASP A O 1
ATOM 809 N N . PRO A 1 96 ? -19.432 -2.530 -10.330 1.00 89.56 96 PRO A N 1
ATOM 810 C CA . PRO A 1 96 ? -19.717 -2.655 -11.759 1.00 89.56 96 PRO A CA 1
ATOM 811 C C . PRO A 1 96 ? -21.193 -2.497 -12.146 1.00 89.56 96 PRO A C 1
ATOM 813 O O . PRO A 1 96 ? -21.475 -2.049 -13.256 1.00 89.56 96 PRO A O 1
ATOM 816 N N . GLU A 1 97 ? -22.132 -2.848 -11.265 1.00 89.94 97 GLU A N 1
ATOM 817 C CA . GLU A 1 97 ? -23.570 -2.751 -11.546 1.00 89.94 97 GLU A CA 1
ATOM 818 C C . GLU A 1 97 ? -24.129 -1.334 -11.334 1.00 89.94 97 GLU A C 1
ATOM 820 O O . GLU A 1 97 ? -25.221 -1.016 -11.807 1.00 89.94 97 GLU A O 1
ATOM 825 N N . ARG A 1 98 ? -23.378 -0.462 -10.649 1.00 92.94 98 ARG A N 1
ATOM 826 C CA . ARG A 1 98 ? -23.817 0.882 -10.228 1.00 92.94 98 ARG A CA 1
ATOM 827 C C . ARG A 1 98 ? -22.983 2.016 -10.821 1.00 92.94 98 ARG A C 1
ATOM 829 O O . ARG A 1 98 ? -23.159 3.176 -10.442 1.00 92.94 98 ARG A O 1
ATOM 836 N N . VAL A 1 99 ? -22.085 1.702 -11.752 1.00 95.81 99 VAL A N 1
ATOM 837 C CA . VAL A 1 99 ? -21.178 2.677 -12.364 1.00 95.81 99 VAL A CA 1
ATOM 838 C C . VAL A 1 99 ? -21.672 3.166 -13.719 1.00 95.81 99 VAL A C 1
ATOM 840 O O . VAL A 1 99 ? -22.105 2.406 -14.583 1.00 95.81 99 VAL A O 1
ATOM 843 N N . ILE A 1 100 ? -21.510 4.464 -13.955 1.00 96.88 100 ILE A N 1
ATOM 844 C CA . ILE A 1 100 ? -21.619 5.072 -15.278 1.00 96.88 100 ILE A CA 1
ATOM 845 C C . ILE A 1 100 ? -20.229 5.559 -15.670 1.00 96.88 100 ILE A C 1
ATOM 847 O O . ILE A 1 100 ? -19.733 6.567 -15.163 1.00 96.88 100 ILE A O 1
ATOM 851 N N . VAL A 1 101 ? -19.600 4.852 -16.605 1.00 96.94 101 VAL A N 1
ATOM 852 C CA . VAL A 1 101 ? -18.271 5.206 -17.110 1.00 96.94 101 VAL A CA 1
ATOM 853 C C . VAL A 1 101 ? -18.404 6.327 -18.140 1.00 96.94 101 VAL A C 1
ATOM 855 O O . VAL A 1 101 ? -19.094 6.196 -19.152 1.00 96.94 101 VAL A O 1
ATOM 858 N N . LYS A 1 102 ? -17.735 7.451 -17.891 1.00 96.69 102 LYS A N 1
ATOM 859 C CA . LYS A 1 102 ? -17.575 8.558 -18.838 1.00 96.69 102 LYS A CA 1
ATOM 860 C C . LYS A 1 102 ? -16.131 8.575 -19.351 1.00 96.69 102 LYS A C 1
ATOM 862 O O . LYS A 1 102 ? -15.259 7.935 -18.768 1.00 96.69 102 LYS A O 1
ATOM 867 N N . PRO A 1 103 ? -15.827 9.327 -20.424 1.00 96.56 103 PRO A N 1
ATOM 868 C CA . PRO A 1 103 ? -14.475 9.350 -20.972 1.00 96.56 103 PRO A CA 1
ATOM 869 C C . PRO A 1 103 ? -13.402 9.754 -19.952 1.00 96.56 103 PRO A C 1
ATOM 871 O O . PRO A 1 103 ? -12.330 9.174 -19.948 1.00 96.56 103 PRO A O 1
ATOM 874 N N . ARG A 1 104 ? -13.667 10.728 -19.075 1.00 96.19 104 ARG A N 1
ATOM 875 C CA . ARG A 1 104 ? -12.653 11.277 -18.151 1.00 96.19 104 ARG A CA 1
ATOM 876 C C . ARG A 1 104 ? -12.907 10.987 -16.671 1.00 96.19 104 ARG A C 1
ATOM 878 O O . ARG A 1 104 ? -12.114 11.407 -15.843 1.00 96.19 104 ARG A O 1
ATOM 885 N N . TYR A 1 105 ? -14.021 10.343 -16.340 1.00 97.31 105 TYR A N 1
ATOM 886 C CA . TYR A 1 105 ? -14.419 10.067 -14.961 1.00 97.31 105 TYR A CA 1
ATOM 887 C C . TYR A 1 105 ? -15.435 8.924 -14.909 1.00 97.31 105 TYR A C 1
ATOM 889 O O . TYR A 1 105 ? -16.002 8.534 -15.929 1.00 97.31 105 TYR A O 1
ATOM 897 N N . ILE A 1 106 ? -15.689 8.405 -13.718 1.00 98.12 106 ILE A N 1
ATOM 898 C CA . ILE A 1 106 ? -16.700 7.391 -13.427 1.00 98.12 106 ILE A CA 1
ATOM 899 C C . ILE A 1 106 ? -17.686 8.000 -12.432 1.00 98.12 106 ILE A C 1
ATOM 901 O O . ILE A 1 106 ? -17.274 8.686 -11.504 1.00 98.12 106 ILE A O 1
ATOM 905 N N . VAL A 1 107 ? -18.984 7.784 -12.626 1.00 97.69 107 VAL A N 1
ATOM 906 C CA . VAL A 1 107 ? -20.008 8.142 -11.633 1.00 97.69 107 VAL A CA 1
ATOM 907 C C . VAL A 1 107 ? -20.459 6.867 -10.943 1.00 97.69 107 VAL A C 1
ATOM 909 O O . VAL A 1 107 ? -20.827 5.921 -11.633 1.00 97.69 107 VAL A O 1
ATOM 912 N N . CYS A 1 108 ? -20.431 6.837 -9.616 1.00 96.31 108 CYS A N 1
ATOM 913 C CA . CYS A 1 108 ? -20.888 5.706 -8.812 1.00 96.31 108 CYS A CA 1
ATOM 914 C C . CYS A 1 108 ? -21.591 6.255 -7.571 1.00 96.31 108 CYS A C 1
ATOM 916 O O . CYS A 1 108 ? -21.037 7.117 -6.895 1.00 96.31 108 CYS A O 1
ATOM 918 N N . GLU A 1 109 ? -22.822 5.806 -7.316 1.00 91.62 109 GLU A N 1
ATOM 919 C CA . GLU A 1 109 ? -23.597 6.171 -6.115 1.00 91.62 109 GLU A CA 1
ATOM 920 C C . GLU A 1 109 ? -23.666 7.689 -5.840 1.00 91.62 109 GLU A C 1
ATOM 922 O O . GLU A 1 109 ? -23.540 8.158 -4.714 1.00 91.62 109 GLU A O 1
ATOM 927 N N . GLY A 1 110 ? -23.844 8.486 -6.899 1.00 91.38 110 GLY A N 1
ATOM 928 C CA . GLY A 1 110 ? -23.953 9.948 -6.803 1.00 91.38 110 GLY A CA 1
ATOM 929 C C . GLY A 1 110 ? -22.624 10.695 -6.646 1.00 91.38 110 GLY A C 1
ATOM 930 O O . GLY A 1 110 ? -22.621 11.921 -6.715 1.00 91.38 110 GLY A O 1
ATOM 931 N N . ARG A 1 111 ? -21.495 9.991 -6.512 1.00 95.56 111 ARG A N 1
ATOM 932 C CA . ARG A 1 111 ? -20.145 10.572 -6.468 1.00 95.56 111 ARG A CA 1
ATOM 933 C C . ARG A 1 111 ? -19.448 10.456 -7.819 1.00 95.56 111 ARG A C 1
ATOM 935 O O . ARG A 1 111 ? -19.746 9.570 -8.626 1.00 95.56 111 ARG A O 1
ATOM 942 N N . VAL A 1 112 ? -18.507 11.361 -8.066 1.00 97.94 112 VAL A N 1
ATOM 943 C CA . VAL A 1 112 ? -17.680 11.381 -9.276 1.00 97.94 112 VAL A CA 1
ATOM 944 C C . VAL A 1 11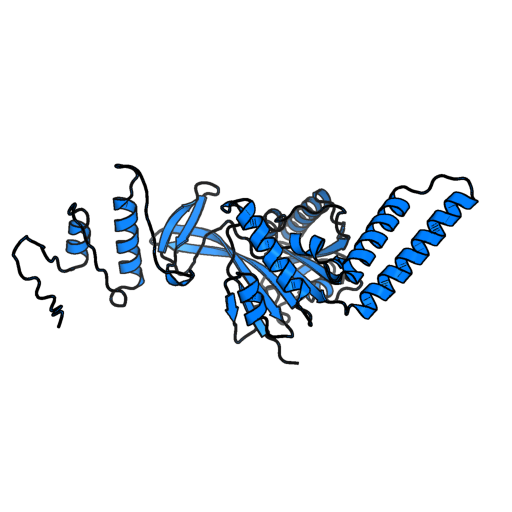2 ? -16.260 10.970 -8.922 1.00 97.94 112 VAL A C 1
ATOM 946 O O . VAL A 1 112 ? -15.683 11.500 -7.983 1.00 97.94 112 VAL A O 1
ATOM 949 N N . TYR A 1 113 ? -15.687 10.059 -9.698 1.00 98.31 113 TYR A N 1
ATOM 950 C CA . TYR A 1 113 ? -14.352 9.516 -9.490 1.00 98.31 113 TYR A CA 1
ATOM 951 C C . TYR A 1 113 ? -13.482 9.699 -10.727 1.00 98.31 113 TYR A C 1
ATOM 953 O O . TYR A 1 113 ? -13.943 9.518 -11.855 1.00 98.31 113 TYR A O 1
ATOM 961 N N . ARG A 1 114 ? -12.204 10.002 -10.523 1.00 98.25 114 ARG A N 1
ATOM 962 C CA . ARG A 1 114 ? -11.170 9.976 -11.557 1.00 98.25 114 ARG A CA 1
ATOM 963 C C . ARG A 1 114 ? -10.120 8.942 -11.192 1.00 98.25 114 ARG A C 1
ATOM 965 O O . ARG A 1 114 ? -9.724 8.840 -10.035 1.00 98.25 114 ARG A O 1
ATOM 972 N N . VAL A 1 115 ? -9.681 8.192 -12.192 1.00 98.19 115 VAL A N 1
ATOM 973 C CA . VAL A 1 115 ? -8.674 7.145 -12.038 1.00 98.19 115 VAL A CA 1
ATOM 974 C C . VAL A 1 115 ? -7.370 7.634 -12.653 1.00 98.19 115 VAL A C 1
ATOM 976 O O . VAL A 1 115 ? -7.345 8.021 -13.823 1.00 98.19 115 VAL A O 1
ATOM 979 N N . LEU A 1 116 ? -6.312 7.646 -11.857 1.00 98.00 116 LEU A N 1
ATOM 980 C CA . LEU A 1 116 ? -4.944 7.970 -12.244 1.00 98.00 116 LEU A CA 1
ATOM 981 C C . LEU A 1 116 ? -4.136 6.670 -12.309 1.00 98.00 116 LEU A C 1
ATOM 983 O O . LEU A 1 116 ? -4.353 5.768 -11.499 1.00 98.00 116 LEU A O 1
ATOM 987 N N . VAL A 1 117 ? -3.196 6.582 -13.244 1.00 97.12 117 VAL A N 1
ATOM 988 C CA . VAL A 1 117 ? -2.237 5.478 -13.334 1.00 97.12 117 VAL A CA 1
ATOM 989 C C . VAL A 1 117 ? -0.827 6.034 -13.458 1.00 97.12 117 VAL A C 1
ATOM 991 O O . VAL A 1 117 ? -0.589 6.959 -14.239 1.00 97.12 117 VAL A O 1
ATOM 994 N N . ALA A 1 118 ? 0.105 5.473 -12.692 1.00 96.12 118 ALA A N 1
ATOM 995 C CA . ALA A 1 118 ? 1.523 5.717 -12.905 1.00 96.12 118 ALA A CA 1
ATOM 996 C C . ALA A 1 118 ? 2.031 4.801 -14.023 1.00 96.12 118 ALA A C 1
ATOM 998 O O . ALA A 1 118 ? 1.750 3.600 -14.020 1.00 96.12 118 ALA A O 1
ATOM 999 N N . TYR A 1 119 ? 2.786 5.359 -14.967 1.00 94.50 119 TYR A N 1
ATOM 1000 C CA . TYR A 1 119 ? 3.378 4.608 -16.079 1.00 94.50 119 TYR A CA 1
ATOM 1001 C C . TYR A 1 119 ? 4.915 4.660 -16.100 1.00 94.50 119 TYR A C 1
ATOM 1003 O O . TYR A 1 119 ? 5.530 3.887 -16.835 1.00 94.50 119 TYR A O 1
ATOM 1011 N N . ALA A 1 120 ? 5.533 5.486 -15.248 1.00 92.94 120 ALA A N 1
ATOM 1012 C CA . ALA A 1 120 ? 6.951 5.405 -14.902 1.00 92.94 120 ALA A CA 1
ATOM 1013 C C . ALA A 1 120 ? 7.179 5.731 -13.415 1.00 92.94 120 ALA A C 1
ATOM 1015 O O . ALA A 1 120 ? 6.385 6.442 -12.793 1.00 92.94 120 ALA A O 1
ATOM 1016 N N . LEU A 1 121 ? 8.256 5.175 -12.855 1.00 93.94 121 LEU A N 1
ATOM 1017 C CA . LEU A 1 121 ? 8.685 5.381 -11.468 1.00 93.94 121 LEU A CA 1
ATOM 1018 C C . LEU A 1 121 ? 9.866 6.357 -11.424 1.00 93.94 121 LEU A C 1
ATOM 1020 O O . LEU A 1 121 ? 10.654 6.367 -12.375 1.00 93.94 121 LEU A O 1
ATOM 1024 N N . PRO A 1 122 ? 10.037 7.115 -10.328 1.00 91.31 122 PRO A N 1
ATOM 1025 C CA . PRO A 1 122 ? 11.249 7.896 -10.126 1.00 91.31 122 PRO A CA 1
ATOM 1026 C C . PRO A 1 122 ? 12.477 6.986 -9.993 1.00 91.31 122 PRO A C 1
ATOM 1028 O O . PRO A 1 122 ? 12.376 5.832 -9.574 1.00 91.31 122 PRO A O 1
ATOM 1031 N N . ALA A 1 123 ? 13.655 7.528 -10.310 1.00 81.00 123 ALA A N 1
ATOM 1032 C CA . ALA A 1 123 ? 14.926 6.813 -10.159 1.00 81.00 123 ALA A CA 1
ATOM 1033 C C . ALA A 1 123 ? 15.262 6.505 -8.688 1.00 81.00 123 ALA A C 1
ATOM 1035 O O . ALA A 1 123 ? 15.893 5.494 -8.391 1.00 81.00 123 ALA A O 1
ATOM 1036 N N . VAL A 1 124 ? 14.824 7.372 -7.771 1.00 81.69 124 VAL A N 1
ATOM 1037 C CA . VAL A 1 124 ? 14.958 7.200 -6.323 1.00 81.69 124 VAL A CA 1
ATOM 1038 C C . VAL A 1 124 ? 13.577 7.348 -5.710 1.00 81.69 124 VAL A C 1
ATOM 1040 O O . VAL A 1 124 ? 12.888 8.331 -5.975 1.00 81.69 124 VAL A O 1
ATOM 1043 N N . LEU A 1 125 ? 13.178 6.376 -4.895 1.00 86.81 125 LEU A N 1
ATOM 1044 C CA . LEU A 1 125 ? 11.889 6.373 -4.220 1.00 86.81 125 LEU A CA 1
ATOM 1045 C C . LEU A 1 125 ? 12.110 6.251 -2.715 1.00 86.81 125 LEU A C 1
ATOM 1047 O O . LEU A 1 125 ? 12.749 5.306 -2.256 1.00 86.81 125 LEU A O 1
ATOM 1051 N N . THR A 1 126 ? 11.590 7.215 -1.960 1.00 85.44 126 THR A N 1
ATOM 1052 C CA . THR A 1 126 ? 11.670 7.205 -0.498 1.00 85.44 126 THR A CA 1
ATOM 1053 C C . THR A 1 126 ? 10.754 6.119 0.061 1.00 85.44 126 THR A C 1
ATOM 1055 O O . THR A 1 126 ? 9.581 6.034 -0.310 1.00 85.44 126 THR A O 1
ATOM 1058 N N . GLU A 1 127 ? 11.273 5.286 0.963 1.00 86.12 127 GLU A N 1
ATOM 1059 C CA . GLU A 1 127 ? 10.467 4.283 1.660 1.00 86.12 127 GLU A CA 1
ATOM 1060 C C . GLU A 1 127 ? 9.364 4.961 2.491 1.00 86.12 127 GLU A C 1
ATOM 1062 O O . GLU A 1 127 ? 9.579 5.992 3.126 1.00 86.12 127 GLU A O 1
ATOM 1067 N N . GLY A 1 128 ? 8.150 4.407 2.456 1.00 79.12 128 GLY A N 1
ATOM 1068 C CA . GLY A 1 128 ? 7.016 4.945 3.213 1.00 79.12 128 GLY A CA 1
ATOM 1069 C C . GLY A 1 128 ? 6.272 6.117 2.557 1.00 79.12 128 GLY A C 1
ATOM 1070 O O . GLY A 1 128 ? 5.299 6.590 3.144 1.00 79.12 128 GLY A O 1
ATOM 1071 N N . PHE A 1 129 ? 6.627 6.536 1.332 1.00 88.88 129 PHE A N 1
ATOM 1072 C CA . PHE A 1 129 ? 5.945 7.628 0.605 1.00 88.88 129 PHE A CA 1
ATOM 1073 C C . PHE A 1 129 ? 4.422 7.431 0.465 1.00 88.88 129 PHE A C 1
ATOM 1075 O O . PHE A 1 129 ? 3.663 8.392 0.346 1.00 88.88 129 PHE A O 1
ATOM 1082 N N . ILE A 1 130 ? 3.950 6.178 0.511 1.00 91.12 130 ILE A N 1
ATOM 1083 C CA . ILE A 1 130 ? 2.525 5.831 0.485 1.00 91.12 130 ILE A CA 1
ATOM 1084 C C . ILE A 1 130 ? 1.740 6.582 1.576 1.00 91.12 130 ILE A C 1
ATOM 1086 O O . ILE A 1 130 ? 0.585 6.939 1.349 1.00 91.12 130 ILE A O 1
ATOM 1090 N N . GLN A 1 131 ? 2.362 6.896 2.717 1.00 84.75 131 GLN A N 1
ATOM 1091 C CA . GLN A 1 131 ? 1.747 7.686 3.790 1.00 84.75 131 GLN A CA 1
ATOM 1092 C C . GLN A 1 131 ? 1.310 9.084 3.357 1.00 84.75 131 GLN A C 1
ATOM 1094 O O . GLN A 1 131 ? 0.302 9.585 3.847 1.00 84.75 131 GLN A O 1
ATOM 1099 N N . GLU A 1 132 ? 2.064 9.718 2.465 1.00 86.88 132 GLU A N 1
ATOM 1100 C CA . GLU A 1 132 ? 1.767 11.066 1.979 1.00 86.88 132 GLU A CA 1
ATOM 1101 C C . GLU A 1 132 ? 0.638 11.034 0.942 1.00 86.88 132 GLU A C 1
ATOM 1103 O O . GLU A 1 132 ? -0.141 11.977 0.819 1.00 86.88 132 GLU A O 1
ATOM 1108 N N . ILE A 1 133 ? 0.502 9.910 0.232 1.00 92.19 133 ILE A N 1
ATOM 1109 C CA . ILE A 1 133 ? -0.457 9.734 -0.860 1.00 92.19 133 ILE A CA 1
ATOM 1110 C C . ILE A 1 133 ? -1.812 9.205 -0.378 1.00 92.19 133 ILE A C 1
ATOM 1112 O O . ILE A 1 133 ? -2.851 9.654 -0.871 1.00 92.19 133 ILE A O 1
ATOM 1116 N N . LEU A 1 134 ? -1.836 8.268 0.578 1.00 91.44 134 LEU A N 1
ATOM 1117 C CA . LEU A 1 134 ? -3.071 7.645 1.078 1.00 91.44 134 LEU A CA 1
ATOM 1118 C C . LEU A 1 134 ? -4.140 8.661 1.531 1.00 91.44 134 LEU A C 1
ATOM 1120 O O . LEU A 1 134 ? -5.297 8.482 1.144 1.00 91.44 134 LEU A O 1
ATOM 1124 N N . PRO A 1 135 ? -3.808 9.745 2.264 1.00 90.12 135 PRO A N 1
ATOM 1125 C CA . PRO A 1 135 ? -4.787 10.752 2.682 1.00 90.12 135 PRO A CA 1
ATOM 1126 C C . PRO A 1 135 ? -5.370 11.588 1.537 1.00 90.12 135 PRO A C 1
ATOM 1128 O O . PRO A 1 135 ? -6.337 12.321 1.736 1.00 90.12 135 PRO A O 1
ATOM 1131 N N . LEU A 1 136 ? -4.794 11.535 0.336 1.00 93.19 136 LEU A N 1
ATOM 1132 C CA . LEU A 1 136 ? -5.235 12.358 -0.793 1.00 93.19 136 LEU A CA 1
ATOM 1133 C C . LEU A 1 136 ? -6.224 11.618 -1.706 1.00 93.19 136 LEU A C 1
ATOM 1135 O O . LEU A 1 136 ? -7.005 12.243 -2.436 1.00 93.19 136 LEU A O 1
ATOM 1139 N N . VAL A 1 137 ? -6.235 10.287 -1.632 1.00 96.25 137 VAL A N 1
ATOM 1140 C CA . VAL A 1 137 ? -6.993 9.397 -2.519 1.00 96.25 137 VAL A CA 1
ATOM 1141 C C . VAL A 1 137 ? -8.137 8.704 -1.779 1.00 96.25 137 VAL A C 1
ATOM 1143 O O . VAL A 1 137 ? -8.196 8.698 -0.553 1.00 96.25 137 VAL A O 1
ATOM 1146 N N . ASP A 1 138 ? -9.104 8.171 -2.519 1.00 96.44 138 ASP A N 1
ATOM 1147 C CA . ASP A 1 138 ? -10.214 7.387 -1.962 1.00 96.44 138 ASP A CA 1
ATOM 1148 C C . ASP A 1 138 ? -9.863 5.883 -2.004 1.00 96.44 138 ASP A C 1
ATOM 1150 O O . ASP A 1 138 ? -10.181 5.132 -1.083 1.00 96.44 138 ASP A O 1
ATOM 1154 N N . GLU A 1 139 ? -9.140 5.434 -3.038 1.00 97.56 139 GLU A N 1
ATOM 1155 C CA . GLU A 1 139 ? -8.596 4.072 -3.128 1.00 97.56 139 GLU A CA 1
ATOM 1156 C C . GLU A 1 139 ? -7.253 4.056 -3.875 1.00 97.56 139 GLU A C 1
ATOM 1158 O O . GLU A 1 139 ? -7.077 4.734 -4.887 1.00 97.56 139 GLU A O 1
ATOM 1163 N N . LEU A 1 140 ? -6.314 3.250 -3.390 1.00 97.25 140 LEU A N 1
ATOM 1164 C CA . LEU A 1 140 ? -5.023 2.953 -3.998 1.00 97.25 140 LEU A CA 1
ATOM 1165 C C . LEU A 1 140 ? -4.973 1.459 -4.315 1.00 97.25 140 LEU A C 1
ATOM 1167 O O . LEU A 1 140 ? -5.335 0.623 -3.486 1.00 97.25 140 LEU A O 1
ATOM 1171 N N . ARG A 1 141 ? -4.530 1.111 -5.523 1.00 97.69 141 ARG A N 1
ATOM 1172 C CA . ARG A 1 141 ? -4.427 -0.272 -5.994 1.00 97.69 141 ARG A CA 1
ATOM 1173 C C . ARG A 1 141 ? -3.030 -0.562 -6.527 1.00 97.69 141 ARG A C 1
ATOM 1175 O O . ARG A 1 141 ? -2.561 0.116 -7.442 1.00 97.69 141 ARG A O 1
ATOM 1182 N N . LEU A 1 142 ? -2.411 -1.617 -6.004 1.00 97.81 142 LEU A N 1
ATOM 1183 C CA . LEU A 1 142 ? -1.144 -2.167 -6.481 1.00 97.81 142 LEU A CA 1
ATOM 1184 C C . LEU A 1 142 ? -1.382 -3.567 -7.032 1.00 97.81 142 LEU A C 1
ATOM 1186 O O . LEU A 1 142 ? -1.663 -4.490 -6.275 1.00 97.81 142 LEU A O 1
ATOM 1190 N N . TYR A 1 143 ? -1.260 -3.742 -8.344 1.00 98.25 143 TYR A N 1
ATOM 1191 C CA . TYR A 1 143 ? -1.210 -5.074 -8.945 1.00 98.25 143 TYR A CA 1
ATOM 1192 C C . TYR A 1 143 ? 0.242 -5.502 -9.086 1.00 98.25 143 TYR A C 1
ATOM 1194 O O . TYR A 1 143 ? 1.004 -4.849 -9.796 1.00 98.25 143 TYR A O 1
ATOM 1202 N N . ILE A 1 144 ? 0.611 -6.611 -8.458 1.00 98.44 144 ILE A N 1
ATOM 1203 C CA . ILE A 1 144 ? 1.981 -7.117 -8.437 1.00 98.44 144 ILE A CA 1
ATOM 1204 C C . ILE A 1 144 ? 1.972 -8.515 -9.030 1.00 98.44 144 ILE A C 1
ATOM 1206 O O . ILE A 1 144 ? 1.329 -9.426 -8.510 1.00 98.44 144 ILE A O 1
ATOM 1210 N N . LYS A 1 145 ? 2.710 -8.706 -10.124 1.00 97.88 145 LYS A N 1
ATOM 1211 C CA . LYS A 1 145 ? 2.887 -10.019 -10.742 1.00 97.88 145 LYS A CA 1
ATOM 1212 C C . LYS A 1 145 ? 4.365 -10.398 -10.799 1.00 97.88 145 LYS A C 1
ATOM 1214 O O . LYS A 1 145 ? 5.098 -9.763 -11.562 1.00 97.88 145 LYS A O 1
ATOM 1219 N N . PRO A 1 146 ? 4.803 -11.454 -10.090 1.00 97.62 146 PRO A N 1
ATOM 1220 C CA . PRO A 1 146 ? 6.178 -11.921 -10.183 1.00 97.62 146 PRO A CA 1
ATOM 1221 C C . PRO A 1 146 ? 6.475 -12.437 -11.594 1.00 97.62 146 PRO A C 1
ATOM 1223 O O . PRO A 1 146 ? 5.689 -13.169 -12.208 1.00 97.62 146 PRO A O 1
ATOM 1226 N N . ILE A 1 147 ? 7.632 -12.056 -12.125 1.00 97.19 147 ILE A N 1
ATOM 1227 C CA . ILE A 1 147 ? 8.132 -12.533 -13.409 1.00 97.19 147 ILE A CA 1
ATOM 1228 C C . ILE A 1 147 ? 9.038 -13.715 -13.138 1.00 97.19 147 ILE A C 1
ATOM 1230 O O . ILE A 1 147 ? 10.049 -13.616 -12.446 1.00 97.19 147 ILE A O 1
ATOM 1234 N N . HIS A 1 148 ? 8.707 -14.848 -13.748 1.00 95.00 148 HIS A N 1
ATOM 1235 C CA . HIS A 1 148 ? 9.525 -16.037 -13.602 1.00 95.00 148 HIS A CA 1
ATOM 1236 C C . HIS A 1 148 ? 10.970 -15.751 -14.035 1.00 95.00 148 HIS A C 1
ATOM 1238 O O . HIS A 1 148 ? 11.224 -15.294 -15.153 1.00 95.00 148 HIS A O 1
ATOM 1244 N N . ARG A 1 149 ? 11.921 -16.077 -13.159 1.00 92.44 149 ARG A N 1
ATOM 1245 C CA . ARG A 1 149 ? 13.332 -15.675 -13.239 1.00 92.44 149 ARG A CA 1
ATOM 1246 C C . ARG A 1 149 ? 13.990 -15.886 -14.602 1.00 92.44 149 ARG A C 1
ATOM 1248 O O . ARG A 1 149 ? 14.702 -15.016 -15.089 1.00 92.44 149 ARG A O 1
ATOM 1255 N N . HIS A 1 150 ? 13.721 -17.020 -15.253 1.00 93.31 150 HIS A N 1
ATOM 1256 C CA . HIS A 1 150 ? 14.228 -17.300 -16.606 1.00 93.31 150 HIS A CA 1
ATOM 1257 C C . HIS A 1 150 ? 13.810 -16.238 -17.639 1.00 93.31 150 HIS A C 1
ATOM 1259 O O . HIS A 1 150 ? 14.579 -15.880 -18.529 1.00 93.31 150 HIS A O 1
ATOM 1265 N N . TYR A 1 151 ? 12.586 -15.720 -17.539 1.00 95.38 151 TYR A N 1
ATOM 1266 C CA . TYR A 1 151 ? 12.114 -14.633 -18.394 1.00 95.38 151 TYR A CA 1
ATOM 1267 C C . TYR A 1 151 ? 12.726 -13.295 -17.981 1.00 95.38 151 TYR A C 1
ATOM 1269 O O . TYR A 1 151 ? 13.172 -12.571 -18.865 1.00 95.38 151 TYR A O 1
ATOM 1277 N N . ALA A 1 152 ? 12.824 -13.015 -16.677 1.00 95.12 152 ALA A N 1
ATOM 1278 C CA . ALA A 1 152 ? 13.443 -11.794 -16.159 1.00 95.12 152 ALA A CA 1
ATOM 1279 C C . ALA A 1 152 ? 14.903 -11.644 -16.629 1.00 95.12 152 ALA A C 1
ATOM 1281 O O . ALA A 1 152 ? 15.252 -10.643 -17.251 1.00 95.12 152 ALA A O 1
ATOM 1282 N N . ILE A 1 153 ? 15.727 -12.688 -16.457 1.00 95.25 153 ILE A N 1
ATOM 1283 C CA . ILE A 1 153 ? 17.128 -12.703 -16.911 1.00 95.25 153 ILE A CA 1
ATOM 1284 C C . ILE A 1 153 ? 17.213 -12.478 -18.424 1.00 95.25 153 ILE A C 1
ATOM 1286 O O . ILE A 1 153 ? 17.994 -11.648 -18.881 1.00 95.25 153 ILE A O 1
ATOM 1290 N N . ARG A 1 154 ? 16.396 -13.176 -19.226 1.00 95.94 154 ARG A N 1
ATOM 1291 C CA . ARG A 1 154 ? 16.403 -12.990 -20.689 1.00 95.94 154 ARG A CA 1
ATOM 1292 C C . ARG A 1 154 ? 15.990 -11.579 -21.101 1.00 95.94 154 ARG A C 1
ATOM 1294 O O . ARG A 1 154 ? 16.548 -11.054 -22.066 1.00 95.94 154 ARG A O 1
ATOM 1301 N N . MET A 1 155 ? 15.022 -10.990 -20.402 1.00 94.38 155 MET A N 1
ATOM 1302 C CA . MET A 1 155 ? 14.542 -9.636 -20.657 1.00 94.38 155 MET A CA 1
ATOM 1303 C C . MET A 1 155 ? 15.645 -8.609 -20.389 1.00 94.38 155 MET A C 1
ATOM 1305 O O . MET A 1 155 ? 15.994 -7.857 -21.300 1.00 94.38 155 MET A O 1
ATOM 1309 N N . LEU A 1 156 ? 16.271 -8.650 -19.208 1.00 94.69 156 LEU A N 1
ATOM 1310 C CA . LEU A 1 156 ? 17.362 -7.734 -18.868 1.00 94.69 156 LEU A CA 1
ATOM 1311 C C . LEU A 1 156 ? 18.605 -7.959 -19.722 1.00 94.69 156 LEU A C 1
ATOM 1313 O O . LEU A 1 156 ? 19.170 -6.999 -20.223 1.00 94.69 156 LEU A O 1
ATOM 1317 N N . GLN A 1 157 ? 18.994 -9.205 -20.011 1.00 96.06 157 GLN A N 1
ATOM 1318 C CA . GLN A 1 157 ? 20.110 -9.473 -20.924 1.00 96.06 157 GLN A CA 1
ATOM 1319 C C . GLN A 1 157 ? 19.875 -8.884 -22.321 1.00 96.06 157 GLN A C 1
ATOM 1321 O O . GLN A 1 157 ? 20.822 -8.463 -22.988 1.00 96.06 157 GLN A O 1
ATOM 1326 N N . ARG A 1 158 ? 18.624 -8.878 -22.802 1.00 96.38 158 ARG A N 1
ATOM 1327 C CA . ARG A 1 158 ? 18.275 -8.249 -24.080 1.00 96.38 158 ARG A CA 1
ATOM 1328 C C . ARG A 1 158 ? 18.422 -6.731 -24.000 1.00 96.38 158 ARG A C 1
ATOM 1330 O O . ARG A 1 158 ? 19.022 -6.168 -24.913 1.00 96.38 158 ARG A O 1
ATOM 1337 N N . ARG A 1 159 ? 17.927 -6.104 -22.926 1.00 95.19 159 ARG A N 1
ATOM 1338 C CA . ARG A 1 159 ? 18.063 -4.658 -22.689 1.00 95.19 159 ARG A CA 1
ATOM 1339 C C . ARG A 1 159 ? 19.527 -4.251 -22.529 1.00 95.19 159 ARG A C 1
ATOM 1341 O O . ARG A 1 159 ? 19.990 -3.396 -23.269 1.00 95.19 159 ARG A O 1
ATOM 1348 N N . HIS A 1 160 ? 20.280 -4.965 -21.700 1.00 96.62 160 HIS A N 1
ATOM 1349 C CA . HIS A 1 160 ? 21.714 -4.780 -21.492 1.00 96.62 160 HIS A CA 1
ATOM 1350 C C . HIS A 1 160 ? 22.511 -4.856 -22.803 1.00 96.62 160 HIS A C 1
ATOM 1352 O O . HIS A 1 160 ? 23.329 -3.990 -23.092 1.00 96.62 160 HIS A O 1
ATOM 1358 N N . ARG A 1 161 ? 22.256 -5.865 -23.656 1.00 96.94 161 ARG A N 1
ATOM 1359 C CA . ARG A 1 161 ? 22.925 -5.961 -24.969 1.00 96.94 161 ARG A CA 1
ATOM 1360 C C . ARG A 1 161 ? 22.603 -4.781 -25.883 1.00 96.94 161 ARG A C 1
ATOM 1362 O O . ARG A 1 161 ? 23.486 -4.357 -26.621 1.00 96.94 161 ARG A O 1
ATOM 1369 N N . PHE A 1 162 ? 21.362 -4.298 -25.856 1.00 96.88 162 PHE A N 1
ATOM 1370 C CA . PHE A 1 162 ? 20.953 -3.122 -26.617 1.00 96.88 162 PHE A CA 1
ATOM 1371 C C . PHE A 1 162 ? 21.673 -1.863 -26.118 1.00 96.88 162 PHE A C 1
ATOM 1373 O O . PHE A 1 162 ? 22.310 -1.190 -26.921 1.00 96.88 162 PHE A O 1
ATOM 1380 N N . LEU A 1 163 ? 21.653 -1.603 -24.806 1.00 96.00 163 LEU A N 1
ATOM 1381 C CA . LEU A 1 163 ? 22.324 -0.452 -24.192 1.00 96.00 163 LEU A CA 1
ATOM 1382 C C . LEU A 1 163 ? 23.836 -0.476 -24.444 1.00 96.00 163 LEU A C 1
ATOM 1384 O O . LEU A 1 163 ? 24.406 0.517 -24.879 1.00 96.00 163 LEU A O 1
ATOM 1388 N N . ARG A 1 164 ? 24.478 -1.644 -24.311 1.00 95.50 164 ARG A N 1
ATOM 1389 C CA . ARG A 1 164 ? 25.901 -1.819 -24.639 1.00 95.50 164 ARG A CA 1
ATOM 1390 C C . ARG A 1 164 ? 26.220 -1.481 -26.096 1.00 95.50 164 ARG A C 1
ATOM 1392 O O . ARG A 1 164 ? 27.245 -0.872 -26.378 1.00 95.50 164 ARG A O 1
ATOM 1399 N N . ALA A 1 165 ? 25.371 -1.917 -27.029 1.00 95.38 165 ALA A N 1
ATOM 1400 C CA . ALA A 1 165 ? 25.551 -1.621 -28.449 1.00 95.38 165 ALA A CA 1
ATOM 1401 C C . ALA A 1 165 ? 25.352 -0.128 -28.745 1.00 95.38 165 ALA A C 1
ATOM 1403 O O . ALA A 1 165 ? 26.084 0.432 -29.556 1.00 95.38 165 ALA A O 1
ATOM 1404 N N . LEU A 1 166 ? 24.398 0.509 -28.061 1.00 95.00 166 LEU A N 1
ATOM 1405 C CA . LEU A 1 166 ? 24.154 1.942 -28.152 1.00 95.00 166 LEU A CA 1
ATOM 1406 C C . LEU A 1 166 ? 25.361 2.741 -27.631 1.00 95.00 166 LEU A C 1
ATOM 1408 O O . LEU A 1 166 ? 25.883 3.575 -28.358 1.00 95.00 166 LEU A O 1
ATOM 1412 N N . LEU A 1 167 ? 25.890 2.424 -26.444 1.00 94.50 167 LEU A N 1
ATOM 1413 C CA . LEU A 1 167 ? 27.108 3.052 -25.904 1.00 94.50 167 LEU A CA 1
ATOM 1414 C C . LEU A 1 167 ? 28.323 2.883 -26.831 1.00 94.50 167 LEU A C 1
ATOM 1416 O O . LEU A 1 167 ? 29.070 3.834 -27.060 1.00 94.50 167 LEU A O 1
ATOM 1420 N N . ALA A 1 168 ? 28.497 1.699 -27.427 1.00 93.38 168 ALA A N 1
ATOM 1421 C CA . ALA A 1 168 ? 29.561 1.462 -28.401 1.00 93.38 168 ALA A CA 1
ATOM 1422 C C . ALA A 1 168 ? 29.417 2.337 -29.663 1.00 93.38 168 ALA A C 1
ATOM 1424 O O . ALA A 1 168 ? 30.427 2.717 -30.258 1.00 93.38 168 ALA A O 1
ATOM 1425 N N . SER A 1 169 ? 28.190 2.688 -30.070 1.00 94.12 169 SER A N 1
ATOM 1426 C CA . SER A 1 169 ? 27.971 3.577 -31.216 1.00 94.12 169 SER A CA 1
ATOM 1427 C C . SER A 1 169 ? 28.396 5.016 -30.910 1.00 94.12 169 SER A C 1
ATOM 1429 O O . SER A 1 169 ? 29.036 5.636 -31.754 1.00 94.12 169 SER A O 1
ATOM 1431 N N . TYR A 1 170 ? 28.136 5.522 -29.695 1.00 92.19 170 TYR A N 1
ATOM 1432 C CA . TYR A 1 170 ? 28.649 6.828 -29.250 1.00 92.19 170 TYR A CA 1
ATOM 1433 C C . TYR A 1 170 ? 30.181 6.882 -29.329 1.00 92.19 170 TYR A C 1
ATOM 1435 O O . TYR A 1 170 ? 30.735 7.813 -29.915 1.00 92.19 170 TYR A O 1
ATOM 1443 N N . GLN A 1 171 ? 30.856 5.843 -28.823 1.00 88.56 171 GLN A N 1
ATOM 1444 C CA . GLN A 1 171 ? 32.318 5.734 -28.872 1.00 88.56 171 GLN A CA 1
ATOM 1445 C C . GLN A 1 171 ? 32.854 5.701 -30.308 1.00 88.56 171 GLN A C 1
ATOM 1447 O O . GLN A 1 171 ? 33.819 6.396 -30.617 1.00 88.56 171 GLN A O 1
ATOM 1452 N N . TYR A 1 172 ? 32.222 4.925 -31.194 1.00 91.50 172 TYR A N 1
ATOM 1453 C CA . TYR A 1 172 ? 32.608 4.849 -32.605 1.00 91.50 172 TYR A CA 1
ATOM 1454 C C . TYR A 1 172 ? 32.442 6.192 -33.331 1.00 91.50 172 TYR A C 1
ATOM 1456 O O . TYR A 1 172 ? 33.294 6.580 -34.126 1.00 91.50 172 TYR A O 1
ATOM 1464 N N . GLU A 1 173 ? 31.366 6.919 -33.034 1.00 92.88 173 GLU A N 1
ATOM 1465 C CA . GLU A 1 173 ? 31.098 8.257 -33.569 1.00 92.88 173 GLU A CA 1
ATOM 1466 C C . GLU A 1 173 ? 31.994 9.349 -32.948 1.00 92.88 173 GLU A C 1
ATOM 1468 O O . GLU A 1 173 ? 31.939 10.502 -33.375 1.00 92.88 173 GLU A O 1
ATOM 1473 N N . GLY A 1 174 ? 32.822 9.014 -31.950 1.00 90.75 174 GLY A N 1
ATOM 1474 C CA . GLY A 1 174 ? 33.707 9.962 -31.271 1.00 90.75 174 GLY A CA 1
ATOM 1475 C C . GLY A 1 174 ? 32.967 11.005 -30.429 1.00 90.75 174 GLY A C 1
ATOM 1476 O O . GLY A 1 174 ? 33.527 12.064 -30.143 1.00 90.75 174 GLY A O 1
ATOM 1477 N N . ARG A 1 175 ? 31.715 10.731 -30.041 1.00 92.75 175 ARG A N 1
ATOM 1478 C CA . ARG A 1 175 ? 30.895 11.613 -29.200 1.00 92.75 175 ARG A CA 1
ATOM 1479 C C . ARG A 1 175 ? 30.723 11.026 -27.794 1.00 92.75 175 ARG A C 1
ATOM 1481 O O . ARG A 1 175 ? 30.652 9.804 -27.658 1.00 92.75 175 ARG A O 1
ATOM 1488 N N . PRO A 1 176 ? 30.641 11.862 -26.745 1.00 88.94 176 PRO A N 1
ATOM 1489 C CA . PRO A 1 176 ? 30.346 11.369 -25.405 1.00 88.94 176 PRO A CA 1
ATOM 1490 C C . PRO A 1 176 ? 28.952 10.714 -25.372 1.00 88.94 176 PRO A C 1
ATOM 1492 O O . PRO A 1 176 ? 28.046 11.202 -26.060 1.00 88.94 176 PRO A O 1
ATOM 1495 N N . PRO A 1 177 ? 28.775 9.610 -24.623 1.00 88.25 177 PRO A N 1
ATOM 1496 C CA . PRO A 1 177 ? 27.465 9.008 -24.423 1.00 88.25 177 PRO A CA 1
ATOM 1497 C C . PRO A 1 177 ? 26.527 9.961 -23.680 1.00 88.25 177 PRO A C 1
ATOM 1499 O O . PRO A 1 177 ? 26.960 10.831 -22.926 1.00 88.25 177 PRO A O 1
ATOM 1502 N N . ASP A 1 178 ? 25.230 9.789 -23.918 1.00 91.00 178 ASP A N 1
ATOM 1503 C CA . ASP A 1 178 ? 24.203 10.419 -23.094 1.00 91.00 178 ASP A CA 1
ATOM 1504 C C . ASP A 1 178 ? 24.278 9.835 -21.674 1.00 91.00 178 ASP A C 1
ATOM 1506 O O . ASP A 1 178 ? 24.272 8.610 -21.518 1.00 91.00 178 ASP A O 1
ATOM 1510 N N . LEU A 1 179 ? 24.346 10.705 -20.659 1.00 89.38 179 LEU A N 1
ATOM 1511 C CA . LEU A 1 179 ? 24.428 10.309 -19.250 1.00 89.38 179 LEU A CA 1
ATOM 1512 C C . LEU A 1 179 ? 23.280 9.372 -18.861 1.00 89.38 179 LEU A C 1
ATOM 1514 O O . LEU A 1 179 ? 23.511 8.389 -18.167 1.00 89.38 179 LEU A O 1
ATOM 1518 N N . HIS A 1 180 ? 22.072 9.603 -19.382 1.00 87.31 180 HIS A N 1
ATOM 1519 C CA . HIS A 1 180 ? 20.917 8.761 -19.076 1.00 87.31 180 HIS A CA 1
ATOM 1520 C C . HIS A 1 180 ? 21.084 7.327 -19.604 1.00 87.31 180 HIS A C 1
ATOM 1522 O O . HIS A 1 180 ? 20.683 6.362 -18.957 1.00 87.31 180 HIS A O 1
ATOM 1528 N N . VAL A 1 181 ? 21.715 7.164 -20.773 1.00 91.50 181 VAL A N 1
ATOM 1529 C CA . VAL A 1 181 ? 21.982 5.841 -21.362 1.00 91.50 181 VAL A CA 1
ATOM 1530 C C . VAL A 1 181 ? 23.063 5.101 -20.573 1.00 91.50 181 VAL A C 1
ATOM 1532 O O . VAL A 1 181 ? 22.985 3.880 -20.425 1.00 91.50 181 VAL A O 1
ATOM 1535 N N . GLU A 1 182 ? 24.074 5.821 -20.086 1.00 92.06 182 GLU A N 1
ATOM 1536 C CA . GLU A 1 182 ? 25.137 5.262 -19.248 1.00 92.06 182 GLU A CA 1
ATOM 1537 C C . GLU A 1 18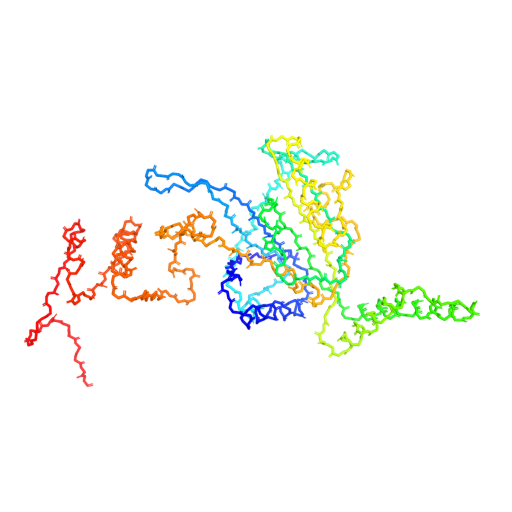2 ? 24.606 4.829 -17.873 1.00 92.06 182 GLU A C 1
ATOM 1539 O O . GLU A 1 182 ? 24.861 3.701 -17.449 1.00 92.06 182 GLU A O 1
ATOM 1544 N N . GLU A 1 183 ? 23.798 5.667 -17.221 1.00 90.44 183 GLU A N 1
ATOM 1545 C CA . GLU A 1 183 ? 23.108 5.331 -15.971 1.00 90.44 183 GLU A CA 1
ATOM 1546 C C . GLU A 1 183 ? 22.210 4.104 -16.143 1.00 90.44 183 GLU A C 1
ATOM 1548 O O . GLU A 1 183 ? 22.339 3.134 -15.396 1.00 90.44 183 GLU A O 1
ATOM 1553 N N . GLU A 1 184 ? 21.367 4.081 -17.181 1.00 91.06 184 GLU A N 1
ATOM 1554 C CA . GLU A 1 184 ? 20.480 2.945 -17.432 1.00 91.06 184 GLU A CA 1
ATOM 1555 C C . GLU A 1 184 ? 21.265 1.649 -17.697 1.00 91.06 184 GLU A C 1
ATOM 1557 O O . GLU A 1 184 ? 20.850 0.564 -17.272 1.00 91.06 184 GLU A O 1
ATOM 1562 N N . TYR A 1 185 ? 22.404 1.736 -18.393 1.00 94.75 185 TYR A N 1
ATOM 1563 C CA . TYR A 1 185 ? 23.289 0.593 -18.615 1.00 94.75 185 TYR A CA 1
ATOM 1564 C C . TYR A 1 185 ? 23.811 0.032 -17.289 1.00 94.75 185 TYR A C 1
ATOM 1566 O O . TYR A 1 185 ? 23.662 -1.170 -17.053 1.00 94.75 185 TYR A O 1
ATOM 1574 N N . ASN A 1 186 ? 24.344 0.897 -16.421 1.00 93.50 186 ASN A N 1
A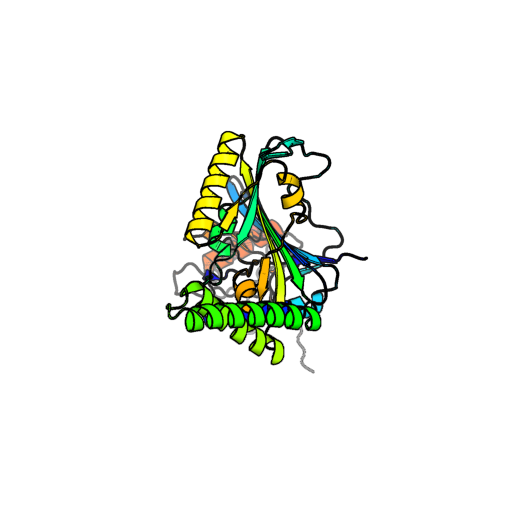TOM 1575 C CA . ASN A 1 186 ? 24.891 0.510 -15.121 1.00 93.50 186 ASN A CA 1
ATOM 1576 C C . ASN A 1 186 ? 23.806 -0.096 -14.218 1.00 93.50 186 ASN A C 1
ATOM 1578 O O . ASN A 1 186 ? 23.970 -1.215 -13.734 1.00 93.50 186 ASN A O 1
ATOM 1582 N N . THR A 1 187 ? 22.647 0.558 -14.088 1.00 91.44 187 THR A N 1
ATOM 1583 C CA . THR A 1 187 ? 21.515 0.036 -13.303 1.00 91.44 187 THR A CA 1
ATOM 1584 C C . THR A 1 187 ? 21.013 -1.303 -13.848 1.00 91.44 187 THR A C 1
ATOM 1586 O O . THR A 1 187 ? 20.719 -2.227 -13.089 1.00 91.44 187 THR A O 1
ATOM 1589 N N . THR A 1 188 ? 20.945 -1.461 -15.176 1.00 93.81 188 THR A N 1
ATOM 1590 C CA . THR A 1 188 ? 20.549 -2.736 -15.795 1.00 93.81 188 THR A CA 1
ATOM 1591 C C . THR A 1 188 ? 21.569 -3.843 -15.515 1.00 93.81 188 THR A C 1
ATOM 1593 O O . THR A 1 188 ? 21.181 -5.000 -15.325 1.00 93.81 188 THR A O 1
ATOM 1596 N N . GLU A 1 189 ? 22.866 -3.523 -15.524 1.00 95.19 189 GLU A N 1
ATOM 1597 C CA . GLU A 1 189 ? 23.941 -4.465 -15.211 1.00 95.19 189 GLU A CA 1
ATOM 1598 C C . GLU A 1 189 ? 23.881 -4.915 -13.746 1.00 95.19 189 GLU A C 1
ATOM 1600 O O . GLU A 1 189 ? 23.875 -6.121 -13.485 1.00 95.19 189 GLU A O 1
ATOM 1605 N N . GLU A 1 190 ? 23.747 -3.980 -12.807 1.00 93.88 190 GLU A N 1
ATOM 1606 C CA . GLU A 1 190 ? 23.588 -4.258 -11.375 1.00 93.88 190 GLU A CA 1
ATOM 1607 C C . GLU A 1 190 ? 22.360 -5.133 -11.105 1.00 93.88 190 GLU A C 1
ATOM 1609 O O . GLU A 1 190 ? 22.473 -6.208 -10.507 1.00 93.88 190 GLU A O 1
ATOM 1614 N N . LEU A 1 191 ? 21.201 -4.753 -11.652 1.00 93.19 191 LEU A N 1
ATOM 1615 C CA . LEU A 1 191 ? 19.965 -5.513 -11.489 1.00 93.19 191 LEU A CA 1
ATOM 1616 C C . LEU A 1 191 ? 20.085 -6.935 -12.063 1.00 93.19 191 LEU A C 1
ATOM 1618 O O . LEU A 1 191 ? 19.602 -7.908 -11.473 1.00 93.19 191 LEU A O 1
ATOM 1622 N N . LEU A 1 192 ? 20.763 -7.093 -13.206 1.00 94.62 192 LEU A N 1
ATOM 1623 C CA . LEU A 1 192 ? 21.036 -8.408 -13.783 1.00 94.62 192 LEU A CA 1
ATOM 1624 C C . LEU A 1 192 ? 21.928 -9.253 -12.861 1.00 94.62 192 LEU A C 1
ATOM 1626 O O . LEU A 1 192 ? 21.661 -10.449 -12.701 1.00 94.62 192 LEU A O 1
ATOM 1630 N N . GLN A 1 193 ? 22.959 -8.664 -12.250 1.00 95.25 193 GLN A N 1
ATOM 1631 C CA . GLN A 1 193 ? 23.827 -9.363 -11.301 1.00 95.25 193 GLN A CA 1
ATOM 1632 C C . GLN A 1 193 ? 23.047 -9.826 -10.064 1.00 95.25 193 GLN A C 1
ATOM 1634 O O . GLN A 1 193 ? 23.119 -11.012 -9.725 1.00 95.25 193 GLN A O 1
ATOM 1639 N N . SER A 1 194 ? 22.237 -8.962 -9.449 1.00 93.62 194 SER A N 1
ATOM 1640 C CA . SER A 1 194 ? 21.416 -9.315 -8.279 1.00 93.62 194 SER A CA 1
ATOM 1641 C C . SER A 1 194 ? 20.381 -10.405 -8.595 1.00 93.62 194 SER A C 1
ATOM 1643 O O . SER A 1 194 ? 20.208 -11.353 -7.820 1.00 93.62 194 SER A O 1
ATOM 1645 N N . LEU A 1 195 ? 19.760 -10.383 -9.784 1.00 93.50 195 LEU A N 1
ATOM 1646 C CA . LEU A 1 195 ? 18.876 -11.469 -10.246 1.00 93.50 195 LEU A CA 1
ATOM 1647 C C . LEU A 1 195 ? 19.619 -12.804 -10.435 1.00 93.50 195 LEU A C 1
ATOM 1649 O O . LEU A 1 195 ? 19.056 -13.888 -10.223 1.00 93.50 195 LEU A O 1
ATOM 1653 N N . VAL A 1 196 ? 20.883 -12.773 -10.868 1.00 92.50 196 VAL A N 1
ATOM 1654 C CA . VAL A 1 196 ? 21.726 -13.976 -10.987 1.00 92.50 196 VAL A CA 1
ATOM 1655 C C . VAL A 1 196 ? 22.134 -14.495 -9.603 1.00 92.50 196 VAL A C 1
ATOM 1657 O O . VAL A 1 196 ? 22.106 -15.712 -9.388 1.00 92.50 196 VAL A O 1
ATOM 1660 N N . ARG A 1 197 ? 22.405 -13.603 -8.646 1.00 93.25 197 ARG A N 1
ATOM 1661 C CA . ARG A 1 197 ? 22.723 -13.946 -7.249 1.0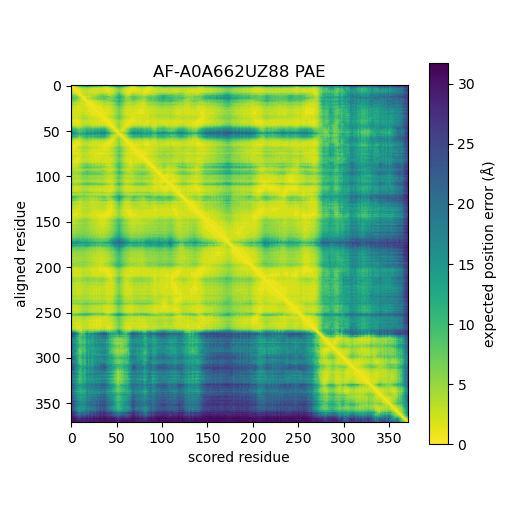0 93.25 197 ARG A CA 1
ATOM 1662 C C . ARG A 1 197 ? 21.519 -14.409 -6.423 1.00 93.25 197 ARG A C 1
ATOM 1664 O O . ARG A 1 197 ? 21.722 -15.086 -5.425 1.00 93.25 197 ARG A O 1
ATOM 1671 N N . ARG A 1 198 ? 20.289 -14.187 -6.909 1.00 90.06 198 ARG A N 1
ATOM 1672 C CA . ARG A 1 198 ? 19.013 -14.485 -6.213 1.00 90.06 198 ARG A CA 1
ATOM 1673 C C . ARG A 1 198 ? 18.741 -13.564 -5.021 1.00 90.06 198 ARG A C 1
ATOM 1675 O O . ARG A 1 198 ? 18.087 -13.979 -4.073 1.00 90.06 198 ARG A O 1
ATOM 1682 N N . GLU A 1 199 ? 19.235 -12.338 -5.090 1.00 90.06 199 GLU A N 1
ATOM 1683 C CA . GLU A 1 199 ? 19.020 -11.319 -4.055 1.00 90.06 199 GLU A CA 1
ATOM 1684 C C . GLU A 1 199 ? 17.706 -10.557 -4.29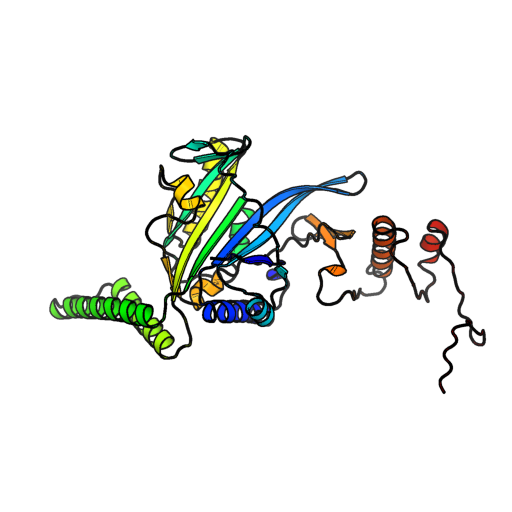4 1.00 90.06 199 GLU A C 1
ATOM 1686 O O . GLU A 1 199 ? 17.012 -10.188 -3.354 1.00 90.06 199 GLU A O 1
ATOM 1691 N N . THR A 1 200 ? 17.317 -10.395 -5.562 1.00 93.81 200 THR A N 1
ATOM 1692 C CA . THR A 1 200 ? 16.101 -9.683 -5.974 1.00 93.81 200 THR A CA 1
ATOM 1693 C C . THR A 1 200 ? 15.277 -10.513 -6.957 1.00 93.81 200 THR A C 1
ATOM 1695 O O . THR A 1 200 ? 15.750 -11.510 -7.522 1.00 93.81 200 THR A O 1
ATOM 1698 N N . SER A 1 201 ? 14.038 -10.088 -7.169 1.00 95.69 201 SER A N 1
ATOM 1699 C CA . SER A 1 201 ? 13.090 -10.611 -8.146 1.00 95.69 201 SER A CA 1
ATOM 1700 C C . SER A 1 201 ? 12.562 -9.467 -9.004 1.00 95.69 201 SER A C 1
ATOM 1702 O O . SER A 1 201 ? 12.665 -8.304 -8.638 1.00 95.69 201 SER A O 1
ATOM 1704 N N . LEU A 1 202 ? 12.005 -9.795 -10.171 1.00 96.88 202 LEU A N 1
ATOM 1705 C CA . LEU A 1 202 ? 11.433 -8.800 -11.074 1.00 96.88 202 LEU A CA 1
ATOM 1706 C C . LEU A 1 202 ? 9.916 -8.954 -11.129 1.00 96.88 202 LEU A C 1
ATOM 1708 O O . LEU A 1 202 ? 9.410 -10.074 -11.229 1.00 96.88 202 LEU A O 1
ATOM 1712 N N . PHE A 1 203 ? 9.202 -7.837 -11.122 1.00 97.75 203 PHE A N 1
ATOM 1713 C CA . PHE A 1 203 ? 7.748 -7.783 -11.061 1.00 97.75 203 PHE A CA 1
ATOM 1714 C C . PHE A 1 203 ? 7.191 -6.921 -12.186 1.00 97.75 203 PHE A C 1
ATOM 1716 O O . PHE A 1 203 ? 7.811 -5.953 -12.620 1.00 97.75 203 PHE A O 1
ATOM 1723 N N . ALA A 1 204 ? 6.001 -7.283 -12.656 1.00 97.44 204 ALA A N 1
ATOM 1724 C CA . ALA A 1 204 ? 5.140 -6.378 -13.399 1.00 97.44 204 ALA A CA 1
ATOM 1725 C C . ALA A 1 204 ? 4.189 -5.704 -12.400 1.00 97.44 204 ALA A C 1
ATOM 1727 O O . ALA A 1 204 ? 3.363 -6.385 -11.785 1.00 97.44 204 ALA A O 1
ATOM 1728 N N . LEU A 1 205 ? 4.332 -4.392 -12.251 1.00 98.00 205 LEU A N 1
ATOM 1729 C CA . LEU A 1 205 ? 3.583 -3.526 -11.352 1.00 98.00 205 LEU A CA 1
ATOM 1730 C C . LEU A 1 205 ? 2.535 -2.725 -12.134 1.00 98.00 205 LEU A C 1
ATOM 1732 O O . LEU A 1 205 ? 2.812 -2.203 -13.216 1.00 98.00 205 LEU A O 1
ATOM 1736 N N . ARG A 1 206 ? 1.344 -2.579 -11.555 1.00 98.06 206 ARG A N 1
ATOM 17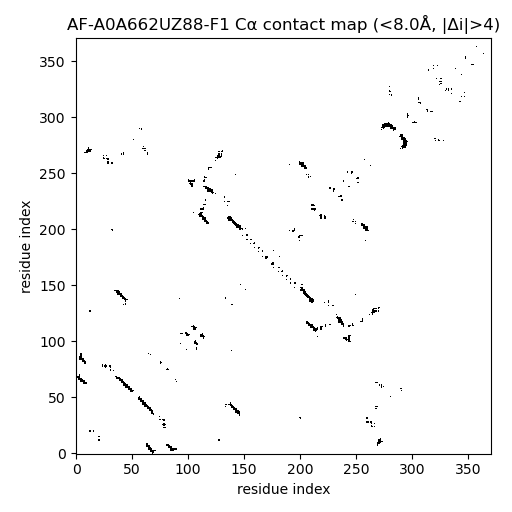37 C CA . ARG A 1 206 ? 0.427 -1.479 -11.876 1.00 98.06 206 ARG A CA 1
ATOM 1738 C C . ARG A 1 206 ? 0.127 -0.708 -10.613 1.00 98.06 206 ARG A C 1
ATOM 1740 O O . ARG A 1 206 ? -0.221 -1.321 -9.605 1.00 98.06 206 ARG A O 1
ATOM 1747 N N . PHE A 1 207 ? 0.235 0.607 -10.701 1.00 97.50 207 PHE A N 1
ATOM 1748 C CA . PHE A 1 207 ? -0.030 1.515 -9.602 1.00 97.50 207 PHE A CA 1
ATOM 1749 C C . PHE A 1 207 ? -1.141 2.476 -10.015 1.00 97.50 207 PHE A C 1
ATOM 1751 O O . PHE A 1 207 ? -0.952 3.338 -10.874 1.00 97.50 207 PHE A O 1
ATOM 1758 N N . VAL A 1 208 ? -2.322 2.264 -9.437 1.00 97.81 208 VAL A N 1
ATOM 1759 C CA . VAL A 1 208 ? -3.552 2.977 -9.784 1.00 97.81 208 VAL A CA 1
ATOM 1760 C C . VAL A 1 208 ? -4.090 3.688 -8.553 1.00 97.81 208 VAL A C 1
ATOM 1762 O O . VAL A 1 208 ? -4.158 3.108 -7.470 1.00 97.81 208 VAL A O 1
ATOM 1765 N N . LEU A 1 209 ? -4.515 4.934 -8.736 1.00 98.31 209 LEU A N 1
ATOM 1766 C CA . LEU A 1 209 ? -5.105 5.762 -7.692 1.00 98.31 209 LEU A CA 1
ATOM 1767 C C . LEU A 1 209 ? -6.489 6.233 -8.128 1.00 98.31 209 LEU A C 1
ATOM 1769 O O . LEU A 1 209 ? -6.695 6.640 -9.271 1.00 98.31 209 LEU A O 1
ATOM 1773 N N . VAL A 1 210 ? -7.450 6.186 -7.215 1.00 98.25 210 VAL A N 1
ATOM 1774 C CA . VAL A 1 210 ? -8.838 6.580 -7.449 1.00 98.25 210 VAL A CA 1
ATOM 1775 C C . VAL A 1 210 ? -9.161 7.749 -6.537 1.00 98.25 210 VAL A C 1
ATOM 1777 O O . VAL A 1 210 ? -9.022 7.656 -5.319 1.00 98.25 210 VAL A O 1
ATOM 1780 N N . VAL A 1 211 ? -9.604 8.852 -7.133 1.00 98.12 211 VAL A N 1
ATOM 1781 C CA . VAL A 1 211 ? -9.903 10.100 -6.426 1.00 98.12 211 VAL A CA 1
ATOM 1782 C C . VAL A 1 211 ? -11.357 10.471 -6.663 1.00 98.12 211 VAL A C 1
ATOM 1784 O O . VAL A 1 211 ? -11.786 10.587 -7.810 1.00 98.12 211 VAL A O 1
ATOM 1787 N N . GLY A 1 212 ? -12.116 10.629 -5.584 1.00 96.94 212 GLY A N 1
ATOM 1788 C CA . GLY A 1 212 ? -13.535 10.963 -5.588 1.00 96.94 212 GLY A CA 1
ATOM 1789 C C . GLY A 1 212 ? -13.820 12.453 -5.390 1.00 96.94 212 GLY A C 1
ATOM 1790 O O . GLY A 1 212 ? -12.949 13.241 -5.034 1.00 96.94 212 GLY A O 1
ATOM 1791 N N . GLY A 1 213 ? -15.074 12.841 -5.589 1.00 96.12 213 GLY A N 1
ATOM 1792 C CA . GLY A 1 213 ? -15.611 14.163 -5.282 1.00 96.12 213 GLY A CA 1
ATOM 1793 C C . GLY A 1 213 ? -17.135 14.171 -5.382 1.00 96.12 213 GLY A C 1
ATOM 1794 O O . GLY A 1 213 ? -17.732 13.309 -6.037 1.00 96.12 213 GLY A O 1
ATOM 1795 N N . SER A 1 214 ? -17.770 15.148 -4.741 1.00 95.69 214 SER A N 1
ATOM 1796 C CA . SER A 1 214 ? -19.231 15.326 -4.763 1.00 95.69 214 SER A CA 1
ATOM 1797 C C . SER A 1 214 ? -19.716 15.933 -6.082 1.00 95.69 214 SER A C 1
ATOM 1799 O O . SER A 1 214 ? -20.888 15.836 -6.436 1.00 95.69 214 SER A O 1
ATOM 1801 N N . SER A 1 215 ? -18.807 16.549 -6.839 1.00 96.88 215 SER A N 1
ATOM 1802 C CA . SER A 1 215 ? -19.048 17.075 -8.183 1.00 96.88 215 SER A CA 1
ATOM 1803 C C . SER A 1 215 ? -17.925 16.687 -9.140 1.00 96.88 215 SER A C 1
ATOM 1805 O O . SER A 1 215 ? -16.832 16.285 -8.732 1.00 96.88 215 SER A O 1
ATOM 1807 N N . ARG A 1 216 ? -18.177 16.839 -10.445 1.00 96.62 216 ARG A N 1
ATOM 1808 C CA . ARG A 1 216 ? -17.150 16.624 -11.470 1.00 96.62 216 ARG A CA 1
ATOM 1809 C C . ARG A 1 216 ? -15.979 17.579 -11.267 1.00 96.62 216 ARG A C 1
ATOM 1811 O O . ARG A 1 216 ? -14.835 17.157 -11.356 1.00 96.62 216 ARG A O 1
ATOM 1818 N N . GLU A 1 217 ? -16.267 18.847 -11.014 1.00 97.31 217 GLU A N 1
ATOM 1819 C CA . GLU A 1 217 ? -15.278 19.906 -10.843 1.00 97.31 217 GLU A CA 1
ATOM 1820 C C . GLU A 1 217 ? -14.367 19.614 -9.645 1.00 97.31 217 GLU A C 1
ATOM 1822 O O . GLU A 1 217 ? -13.146 19.668 -9.778 1.00 97.31 217 GLU A O 1
ATOM 1827 N N . GLU A 1 218 ? -14.950 19.202 -8.517 1.00 97.44 218 GLU A N 1
ATOM 1828 C CA . GLU A 1 218 ? -14.209 18.801 -7.319 1.00 97.44 218 GLU A CA 1
ATOM 1829 C C . GLU A 1 218 ? -13.331 17.567 -7.570 1.00 97.44 218 GLU A C 1
ATOM 1831 O O . GLU A 1 218 ? -12.136 17.598 -7.283 1.00 97.44 218 GLU A O 1
ATOM 1836 N N . ALA A 1 219 ? -13.886 16.503 -8.165 1.00 97.31 219 ALA A N 1
ATOM 1837 C CA . ALA A 1 219 ? -13.134 15.282 -8.456 1.00 97.31 219 ALA A CA 1
ATOM 1838 C C . ALA A 1 219 ? -11.961 15.544 -9.418 1.00 97.31 219 ALA A C 1
ATOM 1840 O O . ALA A 1 219 ? -10.873 14.998 -9.242 1.00 97.31 219 ALA A O 1
ATOM 1841 N N . MET A 1 220 ? -12.154 16.403 -10.429 1.00 97.31 220 MET A N 1
ATOM 1842 C CA . MET A 1 220 ? -11.075 16.788 -11.343 1.00 97.31 220 MET A CA 1
ATOM 1843 C C . MET A 1 220 ? -9.994 17.599 -10.627 1.00 97.31 220 MET A C 1
ATOM 1845 O O . MET A 1 220 ? -8.818 17.323 -10.839 1.00 97.31 220 MET A O 1
ATOM 1849 N N . ALA A 1 221 ? -10.379 18.567 -9.789 1.00 97.88 221 ALA A N 1
ATOM 1850 C CA . ALA A 1 221 ? -9.439 19.403 -9.048 1.00 97.88 221 ALA A CA 1
ATOM 1851 C C . ALA A 1 221 ? -8.616 18.584 -8.043 1.00 97.88 221 ALA A C 1
ATOM 1853 O O . ALA A 1 221 ? -7.393 18.707 -8.013 1.00 97.88 221 ALA A O 1
ATOM 1854 N N . ARG A 1 222 ? -9.264 17.695 -7.276 1.00 97.88 222 ARG A N 1
ATOM 1855 C CA . ARG A 1 222 ? -8.582 16.777 -6.351 1.00 97.88 222 ARG A CA 1
ATOM 1856 C C . ARG A 1 222 ? -7.636 15.832 -7.087 1.00 97.88 222 ARG A C 1
ATOM 1858 O O . ARG A 1 222 ? -6.513 15.630 -6.644 1.00 97.88 222 ARG A O 1
ATOM 1865 N N . ALA A 1 223 ? -8.056 15.275 -8.220 1.00 98.12 223 ALA A N 1
ATOM 1866 C CA . ALA A 1 223 ? -7.197 14.386 -8.994 1.00 98.12 223 ALA A CA 1
ATOM 1867 C C . ALA A 1 223 ? -6.000 15.115 -9.623 1.00 98.12 223 ALA A C 1
ATOM 1869 O O . ALA A 1 223 ? -4.917 14.545 -9.693 1.00 98.12 223 ALA A O 1
ATOM 1870 N N . GLU A 1 224 ? -6.172 16.367 -10.054 1.00 98.00 224 GLU A N 1
ATOM 1871 C CA . GLU A 1 224 ? -5.059 17.189 -10.540 1.00 98.00 224 GLU A CA 1
ATOM 1872 C C . GLU A 1 224 ? -4.077 17.527 -9.413 1.00 98.00 224 GLU A C 1
ATOM 1874 O O . GLU A 1 224 ? -2.868 17.514 -9.618 1.00 98.00 224 GLU A O 1
ATOM 1879 N N . TYR A 1 225 ? -4.589 17.775 -8.206 1.00 98.00 225 TYR A N 1
ATOM 1880 C CA . TYR A 1 225 ? -3.759 17.944 -7.019 1.00 98.00 225 TYR A CA 1
ATOM 1881 C C . TYR A 1 225 ? -2.932 16.682 -6.727 1.00 98.00 225 TYR A C 1
ATOM 1883 O O . TYR A 1 225 ? -1.710 16.764 -6.687 1.00 98.00 225 TYR A O 1
ATOM 1891 N N . VAL A 1 226 ? -3.571 15.507 -6.644 1.00 98.06 226 VAL A N 1
ATOM 1892 C CA . VAL A 1 226 ? -2.879 14.216 -6.442 1.00 98.06 226 VAL A CA 1
ATOM 1893 C C . VAL A 1 226 ? -1.837 13.954 -7.527 1.00 98.06 226 VAL A C 1
ATOM 1895 O O . VAL A 1 226 ? -0.732 13.512 -7.227 1.00 98.06 226 VAL A O 1
ATOM 1898 N N . LYS A 1 227 ? -2.172 14.242 -8.790 1.00 97.94 227 LYS A N 1
ATOM 1899 C CA . LYS A 1 227 ? -1.238 14.105 -9.909 1.00 97.94 227 LYS A CA 1
ATOM 1900 C C . LYS A 1 227 ? 0.018 14.952 -9.685 1.00 97.94 227 LYS A C 1
ATOM 1902 O O . LYS A 1 227 ? 1.116 14.424 -9.809 1.00 97.94 227 LYS A O 1
ATOM 1907 N N . ARG A 1 228 ? -0.138 16.225 -9.308 1.00 97.38 228 ARG A N 1
ATOM 1908 C CA . ARG A 1 228 ? 0.992 17.127 -9.035 1.00 97.38 228 ARG A CA 1
ATOM 1909 C C . ARG A 1 228 ? 1.851 16.667 -7.860 1.00 97.38 228 ARG A C 1
ATOM 1911 O O . ARG A 1 228 ? 3.063 16.835 -7.919 1.00 97.38 228 ARG A O 1
ATOM 1918 N N . GLU A 1 229 ? 1.246 16.108 -6.813 1.00 96.12 229 GLU A N 1
ATOM 1919 C CA . GLU A 1 229 ? 1.998 15.553 -5.680 1.00 96.12 229 GLU A CA 1
ATOM 1920 C C . GLU A 1 229 ? 2.837 14.341 -6.109 1.00 96.12 229 GLU A C 1
ATOM 1922 O O . GLU A 1 229 ? 4.019 14.272 -5.798 1.00 96.12 229 GLU A O 1
ATOM 1927 N N . LEU A 1 230 ? 2.285 13.431 -6.918 1.00 96.25 230 LEU A N 1
ATOM 1928 C CA . LEU A 1 230 ? 3.051 12.302 -7.460 1.00 96.25 230 LEU A CA 1
ATOM 1929 C C . LEU A 1 230 ? 4.159 12.753 -8.426 1.00 96.25 230 LEU A C 1
ATOM 1931 O O . LEU A 1 230 ? 5.270 12.229 -8.378 1.00 96.25 230 LEU A O 1
ATOM 1935 N N . GLU A 1 231 ? 3.887 13.738 -9.284 1.00 95.75 231 GLU A N 1
ATOM 1936 C CA . GLU A 1 231 ? 4.893 14.315 -10.187 1.00 95.75 231 GLU A CA 1
ATOM 1937 C C . GLU A 1 231 ? 6.019 15.022 -9.417 1.00 95.75 231 GLU A C 1
ATOM 1939 O O . GLU A 1 231 ? 7.173 14.968 -9.842 1.00 95.75 231 GLU A O 1
ATOM 1944 N N . SER A 1 232 ? 5.724 15.639 -8.265 1.00 93.88 232 SER A N 1
ATOM 1945 C CA . SER A 1 232 ? 6.749 16.252 -7.405 1.00 93.88 232 SER A CA 1
ATOM 1946 C C . SER A 1 232 ? 7.688 15.209 -6.785 1.00 93.88 232 SER A C 1
ATOM 1948 O O . SER A 1 232 ? 8.873 15.482 -6.599 1.00 93.88 232 SER A O 1
ATOM 1950 N N . MET A 1 233 ? 7.181 13.992 -6.564 1.00 93.56 233 MET A N 1
ATOM 1951 C CA . MET A 1 233 ? 7.953 12.810 -6.163 1.00 93.56 233 MET A CA 1
ATOM 1952 C C . MET A 1 233 ? 8.656 12.118 -7.348 1.00 93.56 233 MET A C 1
ATOM 1954 O O . MET A 1 233 ? 9.331 11.110 -7.156 1.00 93.56 233 MET A O 1
ATOM 1958 N N . GLY A 1 234 ? 8.506 12.633 -8.574 1.00 93.44 234 GLY A N 1
ATOM 1959 C CA . GLY A 1 234 ? 9.162 12.124 -9.781 1.00 93.44 234 GLY A CA 1
ATOM 1960 C C . GLY A 1 234 ? 8.444 10.963 -10.476 1.00 93.44 234 GLY A C 1
ATOM 1961 O O . GLY A 1 234 ? 9.029 10.333 -11.356 1.00 93.44 234 GLY A O 1
ATOM 1962 N N . PHE A 1 235 ? 7.194 10.666 -10.116 1.00 95.75 235 PHE A N 1
ATOM 1963 C CA . PHE A 1 235 ? 6.374 9.729 -10.884 1.00 95.75 235 PHE A CA 1
ATOM 1964 C C . PHE A 1 235 ? 5.889 10.364 -12.185 1.00 95.75 235 PHE A C 1
ATOM 1966 O O . PHE A 1 235 ? 5.513 11.535 -12.219 1.00 95.75 235 PHE A O 1
ATOM 1973 N N . GLU A 1 236 ? 5.764 9.551 -13.232 1.00 95.69 236 GLU A N 1
ATOM 1974 C CA . GLU A 1 236 ? 4.992 9.940 -14.407 1.00 95.69 236 GLU A CA 1
ATOM 1975 C C . GLU A 1 236 ? 3.578 9.359 -14.320 1.00 95.69 236 GLU A C 1
ATOM 1977 O O . GLU A 1 236 ? 3.385 8.136 -14.311 1.00 95.69 236 GLU A O 1
ATOM 1982 N N . VAL A 1 237 ? 2.582 10.247 -14.230 1.00 96.12 237 VAL A N 1
ATOM 1983 C CA . VAL A 1 237 ? 1.187 9.892 -13.941 1.00 96.12 237 VAL A CA 1
ATOM 1984 C C . VAL A 1 237 ? 0.249 10.511 -14.964 1.00 96.12 237 VAL A C 1
ATOM 1986 O O . VAL A 1 237 ? 0.329 11.698 -15.284 1.00 96.12 237 VAL A O 1
ATOM 1989 N N . ASP A 1 238 ? -0.712 9.723 -15.438 1.00 95.06 238 ASP A N 1
ATOM 1990 C CA . ASP A 1 238 ? -1.757 10.228 -16.320 1.00 95.06 238 ASP A CA 1
ATOM 1991 C C . ASP A 1 238 ? -3.129 9.615 -16.016 1.00 95.06 238 ASP A C 1
ATOM 1993 O O . ASP A 1 238 ? -3.291 8.677 -15.236 1.00 95.06 238 ASP A O 1
ATOM 1997 N N . SER A 1 239 ? -4.154 10.184 -16.639 1.00 95.88 239 SER A N 1
ATOM 1998 C CA . SER A 1 239 ? -5.531 9.714 -16.604 1.00 95.88 239 SER A CA 1
ATOM 1999 C C . SER A 1 239 ? -6.119 9.791 -18.013 1.00 95.88 239 SER A C 1
ATOM 2001 O O . SER A 1 239 ? -6.918 10.693 -18.309 1.00 95.88 239 SER A O 1
ATOM 2003 N N . PRO A 1 240 ? -5.718 8.873 -18.916 1.00 93.75 240 PRO A N 1
ATOM 2004 C CA . PRO A 1 240 ? -6.157 8.911 -20.298 1.00 93.75 240 PRO A CA 1
ATOM 2005 C C . PRO A 1 240 ? -7.677 8.806 -20.417 1.00 93.75 240 PRO A C 1
ATOM 2007 O O . PRO A 1 240 ? -8.359 8.071 -19.685 1.00 93.75 240 PRO A O 1
ATOM 2010 N N . ALA A 1 241 ? -8.224 9.538 -21.387 1.00 93.50 241 ALA A N 1
ATOM 2011 C CA . ALA A 1 241 ? -9.640 9.456 -21.693 1.00 93.50 241 ALA A CA 1
ATOM 2012 C C . ALA A 1 241 ? -10.008 8.045 -22.193 1.00 93.50 241 ALA A C 1
ATOM 2014 O O . ALA A 1 241 ? -9.222 7.380 -22.858 1.00 93.50 241 ALA A O 1
ATOM 2015 N N . PHE A 1 242 ? -11.229 7.609 -21.890 1.00 94.44 242 PHE A N 1
ATOM 2016 C CA . PHE A 1 242 ? -11.826 6.316 -22.241 1.00 94.44 242 PHE A CA 1
ATOM 2017 C C . PHE A 1 242 ? -11.193 5.084 -21.572 1.00 94.44 242 PHE A C 1
ATOM 2019 O O . PHE A 1 242 ? -11.741 3.993 -21.706 1.00 94.44 242 PHE A O 1
ATOM 2026 N N . LEU A 1 243 ? -10.115 5.241 -20.791 1.00 95.44 243 LEU A N 1
ATOM 2027 C CA . LEU A 1 243 ? -9.458 4.135 -20.078 1.00 95.44 243 LEU A CA 1
ATOM 2028 C C . LEU A 1 243 ? -9.824 4.035 -18.591 1.00 95.44 243 LEU A C 1
ATOM 2030 O O . LEU A 1 243 ? -9.367 3.113 -17.930 1.00 95.44 243 LEU A O 1
ATOM 2034 N N . GLN A 1 244 ? -10.667 4.928 -18.059 1.00 96.00 244 GLN A N 1
ATOM 2035 C CA . GLN A 1 244 ? -10.968 5.019 -16.618 1.00 96.00 244 GLN A CA 1
ATOM 2036 C C . GLN A 1 244 ? -11.354 3.669 -15.991 1.00 96.00 244 GLN A C 1
ATOM 2038 O O . GLN A 1 244 ? -10.777 3.260 -14.988 1.00 96.00 244 GLN A O 1
ATOM 2043 N N . TRP A 1 245 ? -12.291 2.946 -16.614 1.00 96.44 245 TRP A N 1
ATOM 2044 C CA . TRP A 1 245 ? -12.721 1.632 -16.124 1.00 96.44 245 TRP A CA 1
ATOM 2045 C C . TRP A 1 245 ? -11.650 0.553 -16.300 1.00 96.44 245 TRP A C 1
ATOM 2047 O O . TRP A 1 245 ? -11.474 -0.296 -15.431 1.00 96.44 245 TRP A O 1
ATOM 2057 N N . LEU A 1 246 ? -10.908 0.598 -17.410 1.00 96.06 246 LEU A N 1
ATOM 2058 C CA . LEU A 1 246 ? -9.838 -0.358 -17.692 1.00 96.06 246 LEU A CA 1
ATOM 2059 C C . LEU A 1 246 ? -8.699 -0.240 -16.667 1.00 96.06 246 LEU A C 1
ATOM 2061 O O . LEU A 1 246 ? -8.216 -1.264 -16.189 1.00 96.06 246 LEU A O 1
ATOM 2065 N N . MET A 1 247 ? -8.325 0.993 -16.313 1.00 96.06 247 MET A N 1
ATOM 2066 C CA . MET A 1 247 ? -7.338 1.298 -15.273 1.00 96.06 247 MET A CA 1
ATOM 2067 C C . MET A 1 247 ? -7.842 0.879 -13.890 1.00 96.06 247 MET A C 1
ATOM 2069 O O . MET A 1 247 ? -7.123 0.215 -13.154 1.00 96.06 247 MET A O 1
ATOM 2073 N N . TYR A 1 248 ? -9.103 1.178 -13.547 1.00 96.38 248 TYR A N 1
ATOM 2074 C CA . TYR A 1 248 ? -9.688 0.728 -12.275 1.00 96.38 248 TYR A CA 1
ATOM 2075 C C . TYR A 1 248 ? -9.629 -0.800 -12.122 1.00 96.38 248 TYR A C 1
ATOM 2077 O O . TYR A 1 248 ? -9.330 -1.327 -11.051 1.00 96.38 248 TYR A O 1
ATOM 2085 N N . GLU A 1 249 ? -9.876 -1.523 -13.214 1.00 95.50 249 GLU A N 1
ATOM 2086 C CA . GLU A 1 249 ? -9.809 -2.982 -13.294 1.00 95.50 249 GLU A CA 1
ATOM 2087 C C . GLU A 1 249 ? -8.379 -3.550 -13.375 1.00 95.50 249 GLU A C 1
ATOM 2089 O O . GLU A 1 249 ? -8.239 -4.773 -13.431 1.00 95.50 249 GLU A O 1
ATOM 2094 N N . LEU A 1 250 ? -7.337 -2.705 -13.371 1.00 95.50 250 LEU A N 1
ATOM 2095 C CA . LEU A 1 250 ? -5.920 -3.092 -13.468 1.00 95.50 250 LEU A CA 1
ATOM 2096 C C . LEU A 1 250 ? -5.609 -3.873 -14.761 1.00 95.50 250 LEU A C 1
ATOM 2098 O O . LEU A 1 250 ? -4.832 -4.835 -14.778 1.00 95.50 250 LEU A O 1
ATOM 2102 N N . LYS A 1 251 ? -6.287 -3.500 -15.851 1.00 94.44 251 LYS A N 1
ATOM 2103 C CA . LYS A 1 251 ? -6.217 -4.140 -17.177 1.00 94.44 251 LYS A CA 1
ATOM 2104 C C . LYS A 1 251 ? -5.643 -3.213 -18.245 1.00 94.44 251 LYS A C 1
ATOM 2106 O O . LYS A 1 251 ? -5.672 -3.549 -19.429 1.00 94.44 251 LYS A O 1
ATOM 2111 N N . GLU A 1 252 ? -5.145 -2.053 -17.851 1.00 89.56 252 GLU A N 1
ATOM 2112 C CA . GLU A 1 252 ? -4.495 -1.111 -18.743 1.00 89.56 252 GLU A CA 1
ATOM 2113 C C . GLU A 1 252 ? -3.218 -1.716 -19.360 1.00 89.56 252 GLU A C 1
ATOM 2115 O O . GLU A 1 252 ? -2.585 -2.618 -18.775 1.00 89.56 252 GLU A O 1
ATOM 2120 N N . PRO A 1 253 ? -2.879 -1.297 -20.594 1.00 83.56 253 PRO A N 1
ATOM 2121 C CA . PRO A 1 253 ? -1.704 -1.799 -21.290 1.00 83.56 253 PRO A CA 1
ATOM 2122 C C . PRO A 1 253 ? -0.421 -1.344 -20.589 1.00 83.56 253 PRO A C 1
ATOM 2124 O O . PRO A 1 253 ? -0.400 -0.298 -19.957 1.00 83.56 253 PRO A O 1
ATOM 2127 N N . ASN A 1 254 ? 0.659 -2.106 -20.786 1.00 87.56 254 ASN A N 1
ATOM 2128 C CA . ASN A 1 254 ? 2.022 -1.766 -20.358 1.00 87.56 254 ASN A CA 1
ATOM 2129 C C . ASN A 1 254 ? 2.187 -1.602 -18.834 1.00 87.56 254 ASN A C 1
ATOM 2131 O O . ASN A 1 254 ? 2.264 -0.480 -18.344 1.00 87.56 254 ASN A O 1
ATOM 2135 N N . PRO A 1 255 ? 2.286 -2.708 -18.072 1.00 94.06 255 PRO A N 1
ATOM 2136 C CA . PRO A 1 255 ? 2.708 -2.610 -16.681 1.00 94.06 255 PRO A CA 1
ATOM 2137 C C . PRO A 1 255 ? 4.145 -2.085 -16.593 1.00 94.06 255 PRO A C 1
ATOM 2139 O O . PRO A 1 255 ? 4.959 -2.307 -17.496 1.00 94.06 255 PRO A O 1
ATOM 2142 N N . ILE A 1 256 ? 4.464 -1.465 -15.465 1.00 95.25 256 ILE A N 1
ATOM 2143 C CA . ILE A 1 256 ? 5.823 -1.064 -15.121 1.00 95.25 256 ILE A CA 1
ATOM 2144 C C . ILE A 1 256 ? 6.602 -2.316 -14.716 1.00 95.25 256 ILE A C 1
ATOM 2146 O O . ILE A 1 256 ? 6.090 -3.160 -13.982 1.00 95.25 256 ILE A O 1
ATOM 2150 N N . TYR A 1 257 ? 7.845 -2.448 -15.172 1.00 94.06 257 TYR A N 1
ATOM 2151 C CA . TYR A 1 257 ? 8.746 -3.494 -14.692 1.00 94.06 257 TYR A CA 1
ATOM 2152 C C . TYR A 1 257 ? 9.659 -2.930 -13.610 1.00 94.06 257 TYR A C 1
ATOM 2154 O O . TYR A 1 257 ? 10.337 -1.937 -13.846 1.00 94.06 257 TYR A O 1
ATOM 2162 N N . THR A 1 258 ? 9.670 -3.558 -12.439 1.00 94.62 258 THR A N 1
ATOM 2163 C CA . THR A 1 258 ? 10.416 -3.077 -11.269 1.00 94.62 258 THR A CA 1
ATOM 2164 C C . THR A 1 258 ? 10.925 -4.249 -10.436 1.00 94.62 258 THR A C 1
ATOM 2166 O O . THR A 1 258 ? 10.422 -5.369 -10.576 1.00 94.62 258 THR A O 1
ATOM 2169 N N . ASP A 1 259 ? 11.944 -4.023 -9.618 1.00 94.69 259 ASP A N 1
ATOM 2170 C CA . ASP A 1 259 ? 12.565 -5.043 -8.783 1.00 94.69 259 ASP A CA 1
ATOM 2171 C C . ASP A 1 259 ? 12.081 -4.991 -7.327 1.00 94.69 259 ASP A C 1
ATOM 2173 O O . ASP A 1 259 ? 11.280 -4.136 -6.942 1.00 94.69 259 ASP A O 1
ATOM 2177 N N . THR A 1 260 ? 12.544 -5.939 -6.513 1.00 95.56 260 THR A N 1
ATOM 2178 C CA . THR A 1 260 ? 12.140 -6.059 -5.110 1.00 95.56 260 THR A CA 1
ATOM 2179 C C . THR A 1 260 ? 12.450 -4.809 -4.287 1.00 95.56 260 THR A C 1
ATOM 2181 O O . THR A 1 260 ? 11.632 -4.448 -3.445 1.00 95.56 260 THR A O 1
ATOM 2184 N N . HIS A 1 261 ? 13.587 -4.138 -4.505 1.00 92.31 261 HIS A N 1
ATOM 2185 C CA . HIS A 1 261 ? 13.976 -2.987 -3.688 1.00 92.31 261 HIS A CA 1
ATOM 2186 C C . HIS A 1 261 ? 13.051 -1.799 -3.934 1.00 92.31 261 HIS A C 1
ATOM 2188 O O . HIS A 1 261 ? 12.459 -1.283 -2.987 1.00 92.31 261 HIS A O 1
ATOM 2194 N N . THR A 1 262 ? 12.846 -1.425 -5.200 1.00 93.81 262 THR A N 1
ATOM 2195 C CA . THR A 1 262 ? 11.910 -0.351 -5.554 1.00 93.81 262 THR A CA 1
ATOM 2196 C C . THR A 1 262 ? 10.484 -0.685 -5.123 1.00 93.81 262 THR A C 1
ATOM 2198 O O . THR A 1 262 ? 9.793 0.179 -4.590 1.00 93.81 262 THR A O 1
ATOM 2201 N N . LEU A 1 263 ? 10.034 -1.934 -5.294 1.00 95.00 263 LEU A N 1
ATOM 2202 C CA . LEU A 1 263 ? 8.696 -2.343 -4.863 1.00 95.00 263 LEU A CA 1
ATOM 2203 C C . LEU A 1 263 ? 8.548 -2.375 -3.332 1.00 95.00 263 LEU A C 1
ATOM 2205 O O . LEU A 1 263 ? 7.451 -2.155 -2.827 1.00 95.00 263 LEU A O 1
ATOM 2209 N N . GLY A 1 264 ? 9.633 -2.592 -2.586 1.00 94.69 264 GLY A N 1
ATOM 2210 C CA . GLY A 1 264 ? 9.650 -2.503 -1.126 1.00 94.69 264 GLY A CA 1
ATOM 2211 C C . GLY A 1 264 ? 9.240 -1.122 -0.609 1.00 94.69 264 GLY A C 1
ATOM 2212 O O . GLY A 1 264 ? 8.471 -1.033 0.345 1.00 94.69 264 GLY A O 1
ATOM 2213 N N . ALA A 1 265 ? 9.645 -0.048 -1.296 1.00 93.25 265 ALA A N 1
ATOM 2214 C CA . ALA A 1 265 ? 9.271 1.322 -0.935 1.00 93.25 265 ALA A CA 1
ATOM 2215 C C . ALA A 1 265 ? 7.756 1.598 -1.049 1.00 93.25 265 ALA A C 1
ATOM 2217 O O . ALA A 1 265 ? 7.251 2.521 -0.411 1.00 93.25 265 ALA A O 1
ATOM 2218 N N . PHE A 1 266 ? 7.014 0.772 -1.802 1.00 95.00 266 PHE A N 1
ATOM 2219 C CA . PHE A 1 266 ? 5.548 0.814 -1.897 1.00 95.00 266 PHE A CA 1
ATOM 2220 C C . PHE A 1 266 ? 4.835 0.174 -0.704 1.00 95.00 266 PHE A C 1
ATOM 2222 O O . PHE A 1 266 ? 3.625 -0.044 -0.800 1.00 95.00 266 PHE A O 1
ATOM 2229 N N . PHE A 1 267 ? 5.541 -0.167 0.382 1.00 95.06 267 PHE A N 1
ATOM 2230 C CA . PHE A 1 267 ? 4.943 -0.800 1.555 1.00 95.06 267 PHE A CA 1
ATOM 2231 C C . PHE A 1 267 ? 3.621 -0.112 1.945 1.00 95.06 267 PHE A C 1
ATOM 2233 O O . PHE A 1 267 ? 3.625 1.053 2.354 1.00 95.06 267 PHE A O 1
ATOM 2240 N N . PRO A 1 268 ? 2.473 -0.795 1.769 1.00 92.94 268 PRO A N 1
ATOM 2241 C CA . PRO A 1 268 ? 1.199 -0.093 1.709 1.00 92.94 268 PRO A CA 1
ATOM 2242 C C . PRO A 1 268 ? 0.436 -0.107 3.029 1.00 92.94 268 PRO A C 1
ATOM 2244 O O . PRO A 1 268 ? -0.537 0.627 3.162 1.00 92.94 268 PRO A O 1
ATOM 2247 N N . PHE A 1 269 ? 0.841 -0.940 3.991 1.00 92.56 269 PHE A N 1
ATOM 2248 C CA . PHE A 1 269 ? 0.109 -1.202 5.232 1.00 92.56 269 PHE A CA 1
ATOM 2249 C C . PHE A 1 269 ? 0.453 -0.184 6.317 1.00 92.56 269 PHE A C 1
ATOM 2251 O O . PHE A 1 269 ? 0.798 -0.548 7.439 1.00 92.56 269 PHE A O 1
ATOM 2258 N N . ILE A 1 270 ? 0.389 1.100 5.969 1.00 85.81 270 ILE A N 1
ATOM 2259 C CA . ILE A 1 270 ? 0.753 2.188 6.868 1.00 85.81 270 ILE A CA 1
ATOM 2260 C C . ILE A 1 270 ? -0.466 3.055 7.174 1.00 85.81 270 ILE A C 1
ATOM 2262 O O . ILE A 1 270 ? -1.133 3.541 6.263 1.00 85.81 270 ILE A O 1
ATOM 2266 N N . SER A 1 271 ? -0.729 3.289 8.460 1.00 77.44 271 SER A N 1
ATOM 2267 C CA . SER A 1 271 ? -1.706 4.280 8.921 1.00 77.44 271 SER A CA 1
ATOM 2268 C C . SER A 1 271 ? -1.196 4.969 10.181 1.00 77.44 271 SER A C 1
ATOM 2270 O O . SER A 1 271 ? -0.879 4.310 11.169 1.00 77.44 271 SER A O 1
ATOM 2272 N N . ASN A 1 272 ? -1.182 6.303 10.171 1.00 64.94 272 ASN A N 1
ATOM 2273 C CA . ASN A 1 272 ? -0.938 7.106 11.376 1.00 64.94 272 ASN A CA 1
ATOM 2274 C C . ASN A 1 272 ? -2.216 7.268 12.214 1.00 64.94 272 ASN A C 1
ATOM 2276 O O . ASN A 1 272 ? -2.166 7.666 13.379 1.00 64.94 272 ASN A O 1
ATOM 2280 N N . THR A 1 273 ? -3.368 6.943 11.627 1.00 59.88 273 THR A N 1
ATOM 2281 C CA . THR A 1 273 ? -4.668 7.023 12.275 1.00 59.88 273 THR A CA 1
ATOM 2282 C C . THR A 1 273 ? -4.923 5.720 13.025 1.00 59.88 273 THR A C 1
ATOM 2284 O O . THR A 1 273 ? -5.309 4.709 12.435 1.00 59.88 273 THR A O 1
ATOM 2287 N N . LEU A 1 274 ? -4.665 5.741 14.334 1.00 55.53 274 LEU A N 1
ATOM 2288 C CA . LEU A 1 274 ? -4.921 4.629 15.250 1.00 55.53 274 LEU A CA 1
ATOM 2289 C C . LEU A 1 274 ? -6.409 4.644 15.629 1.00 55.53 274 LEU A C 1
ATOM 2291 O O . LEU A 1 274 ? -6.815 5.135 16.684 1.00 55.53 274 LEU A O 1
ATOM 2295 N N . MET A 1 275 ? -7.240 4.207 14.684 1.00 60.41 275 MET A N 1
ATOM 2296 C CA . MET A 1 275 ? -8.678 4.044 14.880 1.00 60.41 275 MET A CA 1
ATOM 2297 C C . MET A 1 275 ? -9.041 2.577 14.837 1.00 60.41 275 MET A C 1
ATOM 2299 O O . MET A 1 275 ? -9.422 2.022 13.809 1.00 60.41 275 MET A O 1
ATOM 2303 N N . GLU A 1 276 ? -8.944 1.961 16.002 1.00 70.31 276 GLU A N 1
ATOM 2304 C CA . GLU A 1 276 ? -9.438 0.617 16.240 1.00 70.31 276 GLU A CA 1
ATOM 2305 C C . GLU A 1 276 ? -10.944 0.769 16.462 1.00 70.31 276 GLU A C 1
ATOM 2307 O O . GLU A 1 276 ? -11.389 0.984 17.583 1.00 70.31 276 GLU A O 1
ATOM 2312 N N . THR A 1 277 ? -11.734 0.823 15.380 1.00 62.31 277 THR A N 1
ATOM 2313 C CA . THR A 1 277 ? -13.146 1.269 15.417 1.00 62.31 277 THR A CA 1
ATOM 2314 C C . THR A 1 277 ? -14.032 0.446 16.353 1.00 62.31 277 THR A C 1
ATOM 2316 O O . THR A 1 277 ? -15.015 0.969 16.876 1.00 62.31 277 THR A O 1
ATOM 2319 N N . ASP A 1 278 ? -13.648 -0.803 16.619 1.00 71.31 278 ASP A N 1
ATOM 2320 C CA . ASP A 1 278 ? -14.289 -1.695 17.589 1.00 71.31 278 ASP A CA 1
ATOM 2321 C C . ASP A 1 278 ? -13.645 -1.636 18.985 1.00 71.31 278 ASP A C 1
ATOM 2323 O O . ASP A 1 278 ? -14.000 -2.389 19.889 1.00 71.31 278 ASP A O 1
ATOM 2327 N N . GLY A 1 279 ? -12.798 -0.649 19.235 1.00 77.81 279 GLY A N 1
ATOM 2328 C CA . GLY A 1 279 ? -12.191 -0.356 20.521 1.00 77.81 279 GLY A CA 1
ATOM 2329 C C . GLY A 1 279 ? -13.023 0.564 21.408 1.00 77.81 279 GLY A C 1
ATOM 2330 O O . GLY A 1 279 ? -14.170 0.923 21.115 1.00 77.81 279 GLY A O 1
ATOM 2331 N N . VAL A 1 280 ? -12.432 0.960 22.529 1.00 85.25 280 VAL A N 1
ATOM 2332 C CA . VAL A 1 280 ? -12.910 2.053 23.375 1.00 85.25 280 VAL A CA 1
ATOM 2333 C C . VAL A 1 280 ? -12.222 3.350 22.980 1.00 85.25 280 VAL A C 1
ATOM 2335 O O . VAL A 1 280 ? -11.023 3.374 22.712 1.00 85.25 280 VAL A O 1
ATOM 2338 N N . PHE A 1 281 ? -12.966 4.458 22.976 1.00 85.81 281 PHE A N 1
ATOM 2339 C CA . PHE A 1 281 ? -12.369 5.782 22.803 1.00 85.81 281 PHE A CA 1
ATOM 2340 C C . PHE A 1 281 ? -11.282 5.978 23.869 1.00 85.81 281 PHE A C 1
ATOM 2342 O O . PHE A 1 281 ? -11.504 5.636 25.028 1.00 85.81 281 PHE A O 1
ATOM 2349 N N . LEU A 1 282 ? -10.120 6.522 23.516 1.00 85.62 282 LEU A N 1
ATOM 2350 C CA . LEU A 1 282 ? -9.057 6.900 24.453 1.00 85.62 282 LEU A CA 1
ATOM 2351 C C . LEU A 1 282 ? -8.996 8.414 24.611 1.00 85.62 282 LEU A C 1
ATOM 2353 O O . LEU A 1 282 ? -9.020 8.927 25.732 1.00 85.62 282 LEU A O 1
ATOM 2357 N N . GLY A 1 283 ? -8.993 9.133 23.496 1.00 83.62 283 GLY A N 1
ATOM 2358 C CA . GLY A 1 283 ? -8.855 10.579 23.467 1.00 83.62 283 GLY A CA 1
ATOM 2359 C C . GLY A 1 283 ? -8.614 11.076 22.051 1.00 83.62 283 GLY A C 1
ATOM 2360 O O . GLY A 1 283 ? -8.957 10.403 21.089 1.00 83.62 283 GLY A O 1
ATOM 2361 N N . LEU A 1 284 ? -8.022 12.260 21.925 1.00 82.75 284 LEU A N 1
ATOM 2362 C CA . LEU A 1 284 ? -7.669 12.836 20.629 1.00 82.75 284 LEU A CA 1
ATOM 2363 C C . LEU A 1 284 ? -6.157 12.795 20.438 1.00 82.75 284 LEU A C 1
ATOM 2365 O O . LEU A 1 284 ? -5.402 13.163 21.345 1.00 82.75 284 LEU A O 1
ATOM 2369 N N . SER A 1 285 ? -5.728 12.413 19.241 1.00 76.88 285 SER A N 1
ATOM 2370 C CA . SER A 1 285 ? -4.346 12.539 18.807 1.00 76.88 285 SER A CA 1
ATOM 2371 C C . SER A 1 285 ? -3.897 13.995 18.922 1.00 76.88 285 SER A C 1
ATOM 2373 O O . SER A 1 285 ? -4.605 14.944 18.570 1.00 76.88 285 SER A O 1
ATOM 2375 N N . ARG A 1 286 ? -2.690 14.205 19.447 1.00 74.94 286 ARG A N 1
ATOM 2376 C CA . ARG A 1 286 ? -2.121 15.553 19.543 1.00 74.94 286 ARG A CA 1
ATOM 2377 C C . ARG A 1 286 ? -1.601 16.082 18.209 1.00 74.94 286 ARG A C 1
ATOM 2379 O O . ARG A 1 286 ? -1.444 17.297 18.113 1.00 74.94 286 ARG A O 1
ATOM 2386 N N . ILE A 1 287 ? -1.338 15.195 17.251 1.00 69.94 287 ILE A N 1
ATOM 2387 C CA . ILE A 1 287 ? -0.714 15.507 15.963 1.00 69.94 287 ILE A CA 1
ATOM 2388 C C . ILE A 1 287 ? -1.756 16.120 15.023 1.00 69.94 287 ILE A C 1
ATOM 2390 O O . ILE A 1 287 ? -1.584 17.236 14.549 1.00 69.94 287 ILE A O 1
ATOM 2394 N N . ASP A 1 288 ? -2.873 15.426 14.839 1.00 65.38 288 ASP A N 1
ATOM 2395 C CA . ASP A 1 288 ? -3.893 15.705 13.820 1.00 65.38 288 ASP A CA 1
ATOM 2396 C C . ASP A 1 288 ? -5.310 15.863 14.405 1.00 65.38 288 ASP A C 1
ATOM 2398 O O . ASP A 1 288 ? -6.261 16.083 13.665 1.00 65.38 288 ASP A O 1
ATOM 2402 N N . LYS A 1 289 ? -5.466 15.784 15.737 1.00 74.75 289 LYS A N 1
ATOM 2403 C CA . LYS A 1 289 ? -6.760 15.865 16.450 1.00 74.75 289 LYS A CA 1
ATOM 2404 C C . LYS A 1 289 ? -7.750 14.750 16.115 1.00 74.75 289 LYS A C 1
ATOM 2406 O O . LYS A 1 289 ? -8.889 14.820 16.577 1.00 74.75 289 LYS A O 1
ATOM 2411 N N . SER A 1 290 ? -7.317 13.710 15.408 1.00 72.06 290 SER A N 1
ATOM 2412 C CA . SER A 1 290 ? -8.148 12.546 15.121 1.00 72.06 290 SER A CA 1
ATOM 2413 C C . SER A 1 290 ? -8.508 11.796 16.416 1.00 72.06 290 SER A C 1
ATOM 2415 O O . SER A 1 290 ? -7.705 11.768 17.360 1.00 72.06 290 SER A O 1
ATOM 2417 N N . PRO A 1 291 ? -9.723 11.230 16.539 1.00 77.75 291 PRO A N 1
ATOM 2418 C CA . PRO A 1 291 ? -10.060 10.404 17.688 1.00 77.75 291 PRO A CA 1
ATOM 2419 C C . PRO A 1 291 ? -9.250 9.103 17.695 1.00 77.75 291 PRO A C 1
ATOM 2421 O O . PRO A 1 291 ? -9.081 8.451 16.674 1.00 77.75 291 PRO A O 1
ATOM 2424 N N . VAL A 1 292 ? -8.763 8.713 18.868 1.00 79.56 292 VAL A N 1
ATOM 2425 C CA . VAL A 1 292 ? -8.031 7.461 19.075 1.00 79.56 292 VAL A CA 1
ATOM 2426 C C . VAL A 1 292 ? -8.972 6.475 19.740 1.00 79.56 292 VAL A C 1
ATOM 2428 O O . VAL A 1 292 ? -9.494 6.758 20.823 1.00 79.56 292 VAL A O 1
ATOM 2431 N N . PHE A 1 293 ? -9.173 5.328 19.102 1.00 80.50 293 PHE A N 1
ATOM 2432 C CA . PHE A 1 293 ? -9.890 4.189 19.666 1.00 80.50 293 PHE A CA 1
ATOM 2433 C C . PHE A 1 293 ? -8.919 3.027 19.831 1.00 80.50 293 PHE A C 1
ATOM 2435 O O . PHE A 1 293 ? -8.024 2.868 19.006 1.00 80.50 293 PHE A O 1
ATOM 2442 N N . TYR A 1 294 ? -9.094 2.259 20.903 1.00 82.38 294 TYR A N 1
ATOM 2443 C CA . TYR A 1 294 ? -8.200 1.173 21.281 1.00 82.38 294 TYR A CA 1
ATOM 2444 C C . TYR A 1 294 ? -8.979 -0.088 21.636 1.00 82.38 294 TYR A C 1
ATOM 2446 O O . TYR A 1 294 ? -9.838 -0.059 22.517 1.00 82.38 294 TYR A O 1
ATOM 2454 N N . ASP A 1 295 ? -8.677 -1.170 20.942 1.00 80.50 295 ASP A N 1
ATOM 2455 C CA . ASP A 1 295 ? -9.210 -2.514 21.030 1.00 80.50 295 ASP A CA 1
ATOM 2456 C C . ASP A 1 295 ? -8.089 -3.480 21.435 1.00 80.50 295 ASP A C 1
ATOM 2458 O O . ASP A 1 295 ? -7.202 -3.835 20.660 1.00 80.50 295 ASP A O 1
ATOM 2462 N N . ILE A 1 296 ? -8.156 -3.965 22.673 1.00 80.06 296 ILE A N 1
ATOM 2463 C CA . ILE A 1 296 ? -7.192 -4.940 23.192 1.00 80.06 296 ILE A CA 1
ATOM 2464 C C . ILE A 1 296 ? -7.113 -6.226 22.356 1.00 80.06 296 ILE A C 1
ATOM 2466 O O . ILE A 1 296 ? -6.074 -6.876 22.385 1.00 80.06 296 ILE A O 1
ATOM 2470 N N . TYR A 1 297 ? -8.165 -6.618 21.629 1.00 77.31 297 TYR A N 1
ATOM 2471 C CA . TYR A 1 297 ? -8.248 -7.944 21.007 1.00 77.31 297 TYR A CA 1
ATOM 2472 C C . TYR A 1 297 ? -7.535 -8.067 19.663 1.00 77.31 297 TYR A C 1
ATOM 2474 O O . TYR A 1 297 ? -7.249 -9.186 19.233 1.00 77.31 297 TYR A O 1
ATOM 2482 N N . ILE A 1 298 ? -7.235 -6.950 18.998 1.00 71.00 298 ILE A N 1
ATOM 2483 C CA . ILE A 1 298 ? -6.584 -6.974 17.679 1.00 71.00 298 ILE A CA 1
ATOM 2484 C C . ILE A 1 298 ? -5.053 -7.033 17.774 1.00 71.00 298 ILE A C 1
ATOM 2486 O O . ILE A 1 298 ? -4.366 -7.134 16.760 1.00 71.00 298 ILE A O 1
ATOM 2490 N N . HIS A 1 299 ? -4.501 -6.937 18.983 1.00 70.38 299 HIS A N 1
ATOM 2491 C CA . HIS A 1 299 ? -3.065 -6.979 19.227 1.00 70.38 299 HIS A CA 1
ATOM 2492 C C . HIS A 1 299 ? -2.574 -8.403 19.484 1.00 70.38 299 HIS A C 1
ATOM 2494 O O . HIS A 1 299 ? -3.290 -9.243 20.025 1.00 70.38 299 HIS A O 1
ATOM 2500 N N . THR A 1 300 ? -1.298 -8.655 19.179 1.00 60.31 300 THR A N 1
ATOM 2501 C CA . THR A 1 300 ? -0.625 -9.939 19.449 1.00 60.31 300 THR A CA 1
ATOM 2502 C C . THR A 1 300 ? -0.701 -10.345 20.926 1.00 60.31 300 THR A C 1
ATOM 2504 O O . THR A 1 300 ? -0.676 -11.529 21.254 1.00 60.31 300 THR A O 1
ATOM 2507 N N . ASN A 1 301 ? -0.784 -9.361 21.824 1.00 76.56 301 ASN A N 1
ATOM 2508 C CA . ASN A 1 301 ? -1.014 -9.550 23.248 1.00 76.56 301 ASN A CA 1
ATOM 2509 C C . ASN A 1 301 ? -2.027 -8.511 23.743 1.00 76.56 301 ASN A C 1
ATOM 2511 O O . ASN A 1 301 ? -1.935 -7.339 23.393 1.00 76.56 301 ASN A O 1
ATOM 2515 N N . TYR A 1 302 ? -2.945 -8.950 24.599 1.00 84.19 302 TYR A N 1
ATOM 2516 C CA . TYR A 1 302 ? -4.022 -8.145 25.177 1.00 84.19 302 TYR A CA 1
ATOM 2517 C C . TYR A 1 302 ? -3.570 -7.307 26.387 1.00 84.19 302 TYR A C 1
ATOM 2519 O O . TYR A 1 302 ? -4.360 -6.579 26.987 1.00 84.19 302 TYR A O 1
ATOM 2527 N N . ASN A 1 303 ? -2.300 -7.425 26.782 1.00 85.81 303 ASN A N 1
ATOM 2528 C CA . ASN A 1 303 ? -1.727 -6.689 27.900 1.00 85.81 303 ASN A CA 1
ATOM 2529 C C . ASN A 1 303 ? -1.501 -5.211 27.549 1.00 85.81 303 ASN A C 1
ATOM 2531 O O . ASN A 1 303 ? -0.840 -4.890 26.564 1.00 85.81 303 ASN A O 1
ATOM 2535 N N . LEU A 1 304 ? -1.939 -4.318 28.439 1.00 86.62 3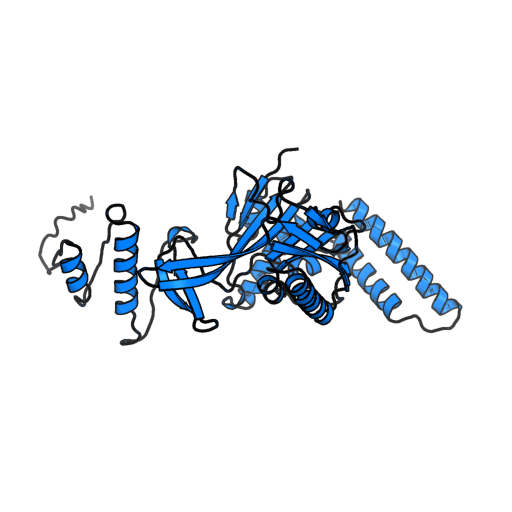04 LEU A N 1
ATOM 2536 C CA . LEU A 1 304 ? -1.696 -2.878 28.362 1.00 86.62 304 LEU A CA 1
ATOM 2537 C C . LEU A 1 304 ? -0.878 -2.407 29.570 1.00 86.62 304 LEU A C 1
ATOM 2539 O O . LEU A 1 304 ? -1.177 -2.762 30.710 1.00 86.62 304 LEU A O 1
ATOM 2543 N N . VAL A 1 305 ? 0.121 -1.552 29.333 1.00 89.75 305 VAL A N 1
ATOM 2544 C CA . VAL A 1 305 ? 0.924 -0.926 30.394 1.00 89.75 305 VAL A CA 1
ATOM 2545 C C . VAL A 1 305 ? 0.796 0.594 30.312 1.00 89.75 305 VAL A C 1
ATOM 2547 O O . VAL A 1 305 ? 1.105 1.197 29.289 1.00 89.75 305 VAL A O 1
ATOM 2550 N N . VAL A 1 306 ? 0.375 1.228 31.410 1.00 88.25 306 VAL A N 1
ATOM 2551 C CA . VAL A 1 306 ? 0.279 2.693 31.524 1.00 88.25 306 VAL A CA 1
ATOM 2552 C C . VAL A 1 306 ? 1.393 3.208 32.434 1.00 88.25 306 VAL A C 1
ATOM 2554 O O . VAL A 1 306 ? 1.347 3.039 33.653 1.00 88.25 306 VAL A O 1
ATOM 2557 N N . LEU A 1 307 ? 2.396 3.860 31.844 1.00 90.81 307 LEU A N 1
ATOM 2558 C CA . LEU A 1 307 ? 3.541 4.435 32.556 1.00 90.81 307 LEU A CA 1
ATOM 2559 C C . LEU A 1 307 ? 3.442 5.961 32.638 1.00 90.81 307 LEU A C 1
ATOM 2561 O O . LEU A 1 307 ? 2.847 6.620 31.791 1.00 90.81 307 LEU A O 1
ATOM 2565 N N . GLY A 1 308 ? 4.045 6.539 33.674 1.00 87.62 308 GLY A N 1
ATOM 2566 C CA . GLY A 1 308 ? 4.066 7.985 33.877 1.00 87.62 308 GLY A CA 1
ATOM 2567 C C . GLY A 1 308 ? 4.512 8.381 35.279 1.00 87.62 308 GLY A C 1
ATOM 2568 O O . GLY A 1 308 ? 4.432 7.598 36.228 1.00 87.62 308 GLY A O 1
ATOM 2569 N N . ILE A 1 309 ? 4.945 9.625 35.441 1.00 90.81 309 ILE A N 1
ATOM 2570 C CA . ILE A 1 309 ? 5.294 10.184 36.755 1.00 90.81 309 ILE A CA 1
ATOM 2571 C C . ILE A 1 309 ? 4.038 10.381 37.633 1.00 90.81 309 ILE A C 1
ATOM 2573 O O . ILE A 1 309 ? 2.910 10.367 37.117 1.00 90.81 309 ILE A O 1
ATOM 2577 N N . PRO A 1 310 ? 4.165 10.499 38.969 1.00 86.19 310 PRO A N 1
ATOM 2578 C CA . PRO A 1 310 ? 3.049 10.912 39.823 1.00 86.19 310 PRO A CA 1
ATOM 2579 C C . PRO A 1 310 ? 2.401 12.203 39.295 1.00 86.19 310 PRO A C 1
ATOM 2581 O O . PRO A 1 310 ? 3.100 13.121 38.878 1.00 86.19 310 PRO A O 1
ATOM 2584 N N . GLY A 1 311 ? 1.067 12.248 39.240 1.00 85.38 311 GLY A N 1
ATOM 2585 C CA . GLY A 1 311 ? 0.321 13.383 38.676 1.00 85.38 311 GLY A CA 1
ATOM 2586 C C . GLY A 1 311 ? 0.186 13.416 37.144 1.00 85.38 311 GLY A C 1
ATOM 2587 O O . GLY A 1 311 ? -0.589 14.216 36.637 1.00 85.38 311 GLY A O 1
ATOM 2588 N N . ALA A 1 312 ? 0.839 12.520 36.391 1.00 89.06 312 ALA A N 1
ATOM 2589 C CA . ALA A 1 312 ? 0.731 12.476 34.921 1.00 89.06 312 ALA A CA 1
ATOM 2590 C C . ALA A 1 312 ? -0.614 11.940 34.386 1.00 89.06 312 ALA A C 1
ATOM 2592 O O . ALA A 1 312 ? -0.808 11.864 33.178 1.00 89.06 312 ALA A O 1
ATOM 2593 N N . GLY A 1 313 ? -1.530 11.529 35.271 1.00 88.12 313 GLY A N 1
ATOM 2594 C CA . GLY A 1 313 ? -2.853 11.031 34.888 1.00 88.12 313 GLY A CA 1
ATOM 2595 C C . GLY A 1 313 ? -2.977 9.513 34.717 1.00 88.12 313 GLY A C 1
ATOM 2596 O O . GLY A 1 313 ? -4.019 9.067 34.259 1.00 88.12 313 GLY A O 1
ATOM 2597 N N . LYS A 1 314 ? -1.990 8.701 35.133 1.00 91.69 314 LYS A N 1
ATOM 2598 C CA . LYS A 1 314 ? -2.042 7.221 35.039 1.00 91.69 314 LYS A CA 1
ATOM 2599 C C . LYS A 1 314 ? -3.358 6.620 35.556 1.00 91.69 314 LYS A C 1
ATOM 2601 O O . LYS A 1 314 ? -4.035 5.896 34.832 1.00 91.69 314 LYS A O 1
ATOM 2606 N N . SER A 1 315 ? -3.745 6.972 36.782 1.00 87.12 315 SER A N 1
ATOM 2607 C CA . SER A 1 315 ? -4.970 6.485 37.427 1.00 87.12 315 SER A CA 1
ATOM 2608 C C . SER A 1 315 ? -6.247 7.021 36.787 1.00 87.12 315 SER A C 1
ATOM 2610 O O . SER A 1 315 ? -7.303 6.397 36.851 1.00 87.12 315 SER A O 1
ATOM 2612 N N . VAL A 1 316 ? -6.176 8.195 36.152 1.00 88.69 316 VAL A N 1
ATOM 2613 C CA . VAL A 1 316 ? -7.287 8.728 35.356 1.00 88.69 316 VAL A CA 1
ATOM 2614 C C . VAL A 1 316 ? -7.456 7.875 34.102 1.00 88.69 316 VAL A C 1
ATOM 2616 O O . VAL A 1 316 ? -8.555 7.388 33.860 1.00 88.69 316 VAL A O 1
ATOM 2619 N N . THR A 1 317 ? -6.372 7.615 33.367 1.00 89.94 317 THR A N 1
ATOM 2620 C CA . THR A 1 317 ? -6.382 6.748 32.181 1.00 89.94 317 THR A CA 1
ATOM 2621 C C . THR A 1 317 ? -6.896 5.346 32.510 1.00 89.94 317 THR A C 1
ATOM 2623 O O . THR A 1 317 ? -7.775 4.850 31.812 1.00 89.94 317 THR A O 1
ATOM 2626 N N . GLY A 1 318 ? -6.424 4.735 33.602 1.00 89.38 318 GLY A N 1
ATOM 2627 C CA . GLY A 1 318 ? -6.881 3.412 34.041 1.00 89.38 318 GLY A CA 1
ATOM 2628 C C . GLY A 1 318 ? -8.381 3.361 34.350 1.00 89.38 318 GLY A C 1
ATOM 2629 O O . GLY A 1 318 ? -9.090 2.506 33.824 1.00 89.38 318 GLY A O 1
ATOM 2630 N N . ARG A 1 319 ? -8.909 4.323 35.121 1.00 87.94 319 ARG A N 1
ATOM 2631 C CA . ARG A 1 319 ? -10.356 4.409 35.405 1.00 87.94 319 ARG A CA 1
ATOM 2632 C C . ARG A 1 319 ? -11.193 4.633 34.153 1.00 87.94 319 ARG A C 1
ATOM 2634 O O . ARG A 1 319 ? -12.250 4.026 34.014 1.00 87.94 319 ARG A O 1
ATOM 2641 N N . VAL A 1 320 ? -10.720 5.484 33.243 1.00 88.06 320 VAL A N 1
ATOM 2642 C CA . VAL A 1 320 ? -11.388 5.749 31.963 1.00 88.06 320 VAL A CA 1
ATOM 2643 C C . VAL A 1 320 ? -11.470 4.479 31.116 1.00 88.06 320 VAL A C 1
ATOM 2645 O O . VAL A 1 320 ? -12.534 4.186 30.577 1.00 88.06 320 VAL A O 1
ATOM 2648 N N . LEU A 1 321 ? -10.384 3.709 31.032 1.00 88.56 321 LEU A N 1
ATOM 2649 C CA . LEU A 1 321 ? -10.354 2.431 30.320 1.00 88.56 321 LEU A CA 1
ATOM 2650 C C . LEU A 1 321 ? -11.346 1.430 30.910 1.00 88.56 321 LEU A C 1
ATOM 2652 O O . LEU A 1 321 ? -12.192 0.927 30.177 1.00 88.56 321 LEU A O 1
ATOM 2656 N N . VAL A 1 322 ? -11.284 1.195 32.226 1.00 87.38 322 VAL A N 1
ATOM 2657 C CA . VAL A 1 322 ? -12.202 0.279 32.924 1.00 87.38 322 VAL A CA 1
ATOM 2658 C C . VAL A 1 322 ? -13.652 0.690 32.682 1.00 87.38 322 VAL A C 1
ATOM 2660 O O . VAL A 1 322 ? -14.452 -0.128 32.245 1.00 87.38 322 VAL A O 1
ATOM 2663 N N . TYR A 1 323 ? -13.988 1.966 32.897 1.00 86.31 323 TYR A N 1
ATOM 2664 C CA . TYR A 1 323 ? -15.346 2.466 32.688 1.00 86.31 323 TYR A CA 1
ATOM 2665 C C . TYR A 1 323 ? -15.824 2.262 31.246 1.00 86.31 323 TYR A C 1
ATOM 2667 O O . TYR A 1 323 ? -16.940 1.798 31.024 1.00 86.31 323 TYR A O 1
ATOM 2675 N N . ARG A 1 324 ? -14.994 2.594 30.251 1.00 87.62 324 ARG A N 1
ATOM 2676 C CA . ARG A 1 324 ? -15.378 2.491 28.836 1.00 87.62 324 ARG A CA 1
ATOM 2677 C C . ARG A 1 324 ? -15.517 1.042 28.380 1.00 87.62 324 ARG A C 1
ATOM 2679 O O . ARG A 1 324 ? -16.454 0.743 27.646 1.00 87.62 324 ARG A O 1
ATOM 2686 N N . TYR A 1 325 ? -14.645 0.147 28.839 1.00 86.62 325 TYR A N 1
ATOM 2687 C CA . TYR A 1 325 ? -14.770 -1.279 28.548 1.00 86.62 325 TYR A CA 1
ATOM 2688 C C . TYR A 1 325 ? -15.990 -1.888 29.238 1.00 86.62 325 TYR A C 1
ATOM 2690 O O . TYR A 1 325 ? -16.743 -2.612 28.594 1.00 86.62 325 TYR A O 1
ATOM 2698 N N . PHE A 1 326 ? -16.255 -1.514 30.493 1.00 84.06 326 PHE A N 1
ATOM 2699 C CA . PHE A 1 326 ? -17.459 -1.927 31.215 1.00 84.06 326 PHE A CA 1
ATOM 2700 C C . PHE A 1 326 ? -18.725 -1.461 30.494 1.00 84.06 326 PHE A C 1
ATOM 2702 O O . PHE A 1 326 ? -19.658 -2.226 30.297 1.00 84.06 326 PHE A O 1
ATOM 2709 N N . ARG A 1 327 ? -18.744 -0.216 30.011 1.00 83.94 327 ARG A N 1
ATOM 2710 C CA . ARG A 1 327 ? -19.846 0.326 29.204 1.00 83.94 327 ARG A CA 1
ATOM 2711 C C . ARG A 1 327 ? -20.035 -0.390 27.866 1.00 83.94 327 ARG A C 1
ATOM 2713 O O . ARG A 1 327 ? -21.161 -0.430 27.381 1.00 83.94 327 ARG A O 1
ATOM 2720 N N . LYS A 1 328 ? -18.952 -0.871 27.249 1.00 83.44 328 LYS A N 1
ATOM 2721 C CA . LYS A 1 328 ? -18.973 -1.507 25.927 1.00 83.44 328 LYS A CA 1
ATOM 2722 C C . LYS A 1 328 ? -19.410 -2.967 25.992 1.00 83.44 328 LYS A C 1
ATOM 2724 O O . LYS A 1 328 ? -20.267 -3.364 25.212 1.00 83.44 328 LYS A O 1
ATOM 2729 N N . PHE A 1 329 ? -18.805 -3.741 26.886 1.00 83.81 329 PHE A N 1
ATOM 2730 C CA . PHE A 1 329 ? -19.016 -5.186 26.979 1.00 83.81 329 PHE A CA 1
ATOM 2731 C C . PHE A 1 329 ? -20.009 -5.580 28.076 1.00 83.81 329 PHE A C 1
ATOM 2733 O O . PHE A 1 329 ? -20.562 -6.672 28.034 1.00 83.81 329 PHE A O 1
ATOM 2740 N N . GLY A 1 330 ? -20.290 -4.694 29.033 1.00 78.06 330 GLY A N 1
ATOM 2741 C CA . GLY A 1 330 ? -21.256 -4.958 30.094 1.00 78.06 330 GLY A CA 1
ATOM 2742 C C . GLY A 1 330 ? -20.892 -6.204 30.899 1.00 78.06 330 GLY A C 1
ATOM 2743 O O . GLY A 1 330 ? -19.778 -6.319 31.402 1.00 78.06 330 GLY A O 1
ATOM 2744 N N . GLU A 1 331 ? -21.853 -7.121 31.006 1.00 77.12 331 GLU A N 1
ATOM 2745 C CA . GLU A 1 331 ? -21.723 -8.385 31.743 1.00 77.12 331 GLU A CA 1
ATOM 2746 C C . GLU A 1 331 ? -20.852 -9.430 31.023 1.00 77.12 331 GLU A C 1
ATOM 2748 O O . GLU A 1 331 ? -20.449 -10.404 31.650 1.00 77.12 331 GLU A O 1
ATOM 2753 N N . ASP A 1 332 ? -20.508 -9.228 29.744 1.00 81.50 332 ASP A N 1
ATOM 2754 C CA . ASP A 1 332 ? -19.643 -10.148 28.987 1.00 81.50 332 ASP A CA 1
ATOM 2755 C C . ASP A 1 332 ? -18.147 -9.981 29.328 1.00 81.50 332 ASP A C 1
ATOM 2757 O O . ASP A 1 332 ? -17.297 -10.685 28.777 1.00 81.50 332 ASP A O 1
ATOM 2761 N N . PHE A 1 333 ? -17.799 -9.033 30.209 1.00 81.25 333 PHE A N 1
ATOM 2762 C CA . PHE A 1 333 ? -16.417 -8.726 30.570 1.00 81.25 333 PHE A CA 1
ATOM 2763 C C . PHE A 1 333 ? -16.241 -8.542 32.081 1.00 81.25 333 PHE A C 1
ATOM 2765 O O . PHE A 1 333 ? -16.724 -7.577 32.675 1.00 81.25 333 PHE A O 1
ATOM 2772 N N . ASP A 1 334 ? -15.473 -9.444 32.694 1.00 84.12 334 ASP A N 1
ATOM 2773 C CA . ASP A 1 334 ? -15.156 -9.394 34.119 1.00 84.12 334 ASP A CA 1
ATOM 2774 C C . ASP A 1 334 ? -13.990 -8.438 34.413 1.00 84.12 334 ASP A C 1
ATOM 2776 O O . ASP A 1 334 ? -12.911 -8.525 33.822 1.00 84.12 334 ASP A O 1
ATOM 2780 N N . PHE A 1 335 ? -14.176 -7.552 35.395 1.00 83.12 335 PHE A N 1
ATOM 2781 C CA . PHE A 1 335 ? -13.133 -6.638 35.863 1.00 83.12 335 PHE A CA 1
ATOM 2782 C C . PHE A 1 335 ? -12.601 -7.063 37.228 1.00 83.12 335 PHE A C 1
ATOM 2784 O O . PHE A 1 335 ? -13.319 -7.046 38.227 1.00 83.12 335 PHE A O 1
ATOM 2791 N N . TYR A 1 336 ? -11.299 -7.341 37.289 1.00 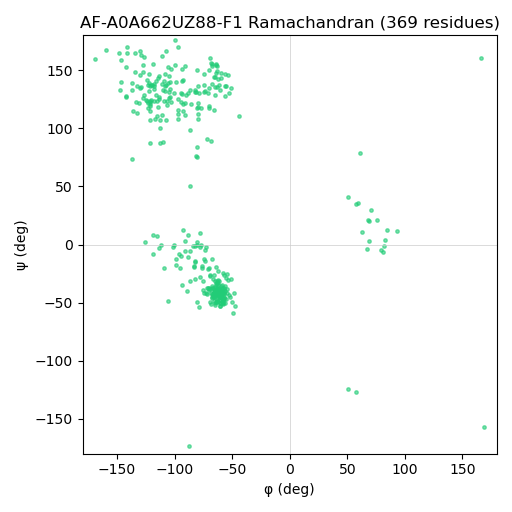87.12 336 TYR A N 1
ATOM 2792 C CA . TYR A 1 336 ? -10.570 -7.544 38.539 1.00 87.12 336 TYR A CA 1
ATOM 2793 C C . TYR A 1 336 ? -9.545 -6.427 38.709 1.00 87.12 336 TYR A C 1
ATOM 2795 O O . TYR A 1 336 ? -8.647 -6.267 37.885 1.00 87.12 336 TYR A O 1
ATOM 2803 N N . ILE A 1 337 ? -9.680 -5.641 39.779 1.00 86.56 337 ILE A N 1
ATOM 2804 C CA . ILE A 1 337 ? -8.844 -4.461 40.026 1.00 86.56 337 ILE A CA 1
ATOM 2805 C C . ILE A 1 337 ? -8.127 -4.635 41.362 1.00 86.56 337 ILE A C 1
ATOM 2807 O O . ILE A 1 337 ? -8.762 -4.808 42.401 1.00 86.56 337 ILE A O 1
ATOM 2811 N N . ILE A 1 338 ? -6.797 -4.569 41.332 1.00 88.75 338 ILE A N 1
ATOM 2812 C CA . ILE A 1 338 ? -5.964 -4.501 42.535 1.00 88.75 338 ILE A CA 1
ATOM 2813 C C . ILE A 1 338 ? -5.630 -3.030 42.763 1.00 88.75 338 ILE A C 1
ATOM 2815 O O . ILE A 1 338 ? -4.851 -2.445 42.014 1.00 88.75 338 ILE A O 1
ATOM 2819 N N . ASP A 1 339 ? -6.240 -2.440 43.787 1.00 86.69 339 ASP A N 1
ATOM 2820 C CA . ASP A 1 339 ? -6.193 -1.001 44.038 1.00 86.69 339 ASP A CA 1
ATOM 2821 C C . ASP A 1 339 ? -5.603 -0.693 45.425 1.00 86.69 339 ASP A C 1
ATOM 2823 O O . ASP A 1 339 ? -6.342 -0.585 46.407 1.00 86.69 339 ASP A O 1
ATOM 2827 N N . PRO A 1 340 ? -4.268 -0.576 45.542 1.00 83.94 340 PRO A N 1
ATOM 2828 C CA . PRO A 1 340 ? -3.621 -0.280 46.818 1.00 83.94 340 PRO A CA 1
ATOM 2829 C C . PRO A 1 340 ? -3.871 1.157 47.304 1.00 83.94 340 PRO A C 1
ATOM 2831 O O . PRO A 1 340 ? -3.705 1.426 48.492 1.00 83.94 340 PRO A O 1
ATOM 2834 N N . GLU A 1 341 ? -4.258 2.075 46.411 1.00 83.88 341 GLU A N 1
ATOM 2835 C CA . GLU A 1 341 ? -4.465 3.500 46.713 1.00 83.88 341 GLU A CA 1
ATOM 2836 C C . GLU A 1 341 ? -5.951 3.866 46.884 1.00 83.88 341 GLU A C 1
ATOM 2838 O O . GLU A 1 341 ? -6.278 4.996 47.250 1.00 83.88 341 GLU A O 1
ATOM 2843 N N . ASN A 1 342 ? -6.855 2.896 46.701 1.00 82.94 342 ASN A N 1
ATOM 2844 C CA . ASN A 1 342 ? -8.304 3.039 46.850 1.00 82.94 342 ASN A CA 1
ATOM 2845 C C . ASN A 1 342 ? -8.912 4.133 45.934 1.00 82.94 342 ASN A C 1
ATOM 2847 O O . ASN A 1 342 ? -9.865 4.827 46.301 1.00 82.94 342 ASN A O 1
ATOM 2851 N N . GLU A 1 343 ? -8.361 4.296 44.729 1.00 83.50 343 GLU A N 1
ATOM 2852 C CA . GLU A 1 343 ? -8.764 5.294 43.732 1.00 83.50 343 GLU A CA 1
ATOM 2853 C C . GLU A 1 343 ? -9.968 4.877 42.862 1.00 83.50 343 GLU A C 1
ATOM 2855 O O . GLU A 1 343 ? -10.621 5.738 42.253 1.00 83.50 343 GLU A O 1
ATOM 2860 N N . TYR A 1 344 ? -10.273 3.577 42.790 1.00 83.00 344 TYR A N 1
ATOM 2861 C CA . TYR A 1 344 ? -11.320 2.982 41.946 1.00 83.00 344 TYR A CA 1
ATOM 2862 C C . TYR A 1 344 ? -12.641 2.764 42.687 1.00 83.00 344 TYR A C 1
ATOM 2864 O O . TYR A 1 344 ? -13.656 2.474 42.055 1.00 83.00 344 TYR A O 1
ATOM 2872 N N . ARG A 1 345 ? -12.672 2.963 44.009 1.00 80.19 345 ARG A N 1
ATOM 2873 C CA . ARG A 1 345 ? -13.879 2.776 44.826 1.00 80.19 345 ARG A CA 1
ATOM 2874 C C . ARG A 1 345 ? -15.116 3.529 44.311 1.00 80.19 345 ARG A C 1
ATOM 2876 O O . ARG A 1 345 ? -16.156 2.893 44.183 1.00 80.19 345 ARG A O 1
ATOM 2883 N N . PRO A 1 346 ? -15.025 4.815 43.906 1.00 79.38 346 PRO A N 1
ATOM 2884 C CA . PRO A 1 346 ? -16.186 5.525 43.367 1.00 79.38 346 PRO A CA 1
ATOM 2885 C C . PRO A 1 346 ? -16.746 4.903 42.081 1.00 79.38 346 PRO A C 1
ATOM 2887 O O . PRO A 1 346 ? -17.941 5.004 41.826 1.00 79.38 346 PRO A O 1
ATOM 2890 N N . LEU A 1 347 ? -15.889 4.274 41.266 1.00 77.94 347 LEU A N 1
ATOM 2891 C CA . LEU A 1 347 ? -16.302 3.588 40.042 1.00 77.94 347 LEU A CA 1
ATOM 2892 C C . LEU A 1 347 ? -17.048 2.288 40.374 1.00 77.94 347 LEU A C 1
ATOM 2894 O O . LEU A 1 347 ? -18.088 2.023 39.781 1.00 77.94 347 LEU A O 1
ATOM 2898 N N . LEU A 1 348 ? -16.545 1.522 41.349 1.00 77.25 348 LEU A N 1
ATOM 2899 C CA . LEU A 1 348 ? -17.168 0.281 41.824 1.00 77.25 348 LEU A CA 1
ATOM 2900 C C . LEU A 1 348 ? -18.544 0.529 42.454 1.00 77.25 348 LEU A C 1
ATOM 2902 O O . LEU A 1 348 ? -19.491 -0.201 42.162 1.00 77.25 348 LEU A O 1
ATOM 2906 N N . ASP A 1 349 ? -18.669 1.583 43.265 1.00 75.88 349 ASP A N 1
ATOM 2907 C CA . ASP A 1 349 ? -19.934 1.950 43.914 1.00 75.88 349 ASP A CA 1
ATOM 2908 C C . ASP A 1 349 ? -21.027 2.288 42.880 1.00 75.88 349 ASP A C 1
ATOM 2910 O O . ASP A 1 349 ? -22.208 2.031 43.111 1.00 75.88 349 ASP A O 1
ATOM 2914 N N . GLN A 1 350 ? -20.644 2.840 41.722 1.00 73.94 350 GLN A N 1
ATOM 2915 C CA . GLN A 1 350 ? -21.565 3.180 40.632 1.00 73.94 350 GLN A CA 1
ATOM 2916 C C . GLN A 1 350 ? -21.911 1.990 39.729 1.00 73.94 350 GLN A C 1
ATOM 2918 O O . GLN A 1 350 ? -23.002 1.967 39.162 1.00 73.94 350 GLN A O 1
ATOM 2923 N N . SER A 1 351 ? -21.008 1.016 39.577 1.00 71.31 351 SER A N 1
ATOM 2924 C CA . SER A 1 351 ? -21.221 -0.164 38.728 1.00 71.31 351 SER A CA 1
ATOM 2925 C C . SER A 1 351 ? -21.852 -1.353 39.459 1.00 71.31 351 SER A C 1
ATOM 2927 O O . SER A 1 351 ? -22.177 -2.350 38.819 1.00 71.31 351 SER A O 1
ATOM 2929 N N . GLY A 1 352 ? -22.036 -1.266 40.783 1.00 75.06 352 GLY A N 1
ATOM 2930 C CA . GLY A 1 352 ? -22.518 -2.381 41.606 1.00 75.06 352 GLY A CA 1
ATOM 2931 C C . GLY A 1 352 ? -21.447 -3.444 41.875 1.00 75.06 352 GLY A C 1
ATOM 2932 O O . GLY A 1 352 ? -21.777 -4.587 42.189 1.00 75.06 352 GLY A O 1
ATOM 2933 N N . GLY A 1 353 ? -20.167 -3.083 41.737 1.00 76.62 353 GLY A N 1
ATOM 2934 C CA . GLY A 1 353 ? -19.040 -3.990 41.927 1.00 76.62 353 GLY A CA 1
ATOM 2935 C C . GLY A 1 353 ? -18.830 -4.396 43.388 1.00 76.62 353 GLY A C 1
ATOM 2936 O O . GLY A 1 353 ? -19.095 -3.640 44.324 1.00 76.62 353 GLY A O 1
ATOM 2937 N N . GLN A 1 354 ? -18.298 -5.600 43.601 1.00 81.56 354 GLN A N 1
ATOM 2938 C CA . GLN A 1 354 ? -17.936 -6.079 44.933 1.00 81.56 354 GLN A CA 1
ATOM 2939 C C . GLN A 1 354 ? -16.518 -5.629 45.303 1.00 81.56 354 GLN A C 1
ATOM 2941 O O . GLN A 1 354 ? -15.576 -5.810 44.537 1.00 81.56 354 GLN A O 1
ATOM 2946 N N . THR A 1 355 ? -16.344 -5.102 46.517 1.00 79.31 355 THR A N 1
ATOM 2947 C CA . THR A 1 355 ? -15.014 -4.825 47.078 1.00 79.31 355 THR A CA 1
ATOM 2948 C C . THR A 1 355 ? -14.615 -5.928 48.053 1.00 79.31 355 THR A C 1
ATOM 2950 O O . THR A 1 355 ? -15.374 -6.259 48.965 1.00 79.31 355 THR A O 1
ATOM 2953 N N . ILE A 1 356 ? -13.407 -6.466 47.890 1.00 81.88 356 ILE A N 1
ATOM 2954 C CA . ILE A 1 356 ? -12.784 -7.383 48.849 1.00 81.88 356 ILE A CA 1
ATOM 2955 C C . ILE A 1 356 ? -11.615 -6.646 49.493 1.00 81.88 356 ILE A C 1
ATOM 2957 O O . ILE A 1 356 ? -10.618 -6.351 48.838 1.00 81.88 356 ILE A O 1
ATOM 2961 N N . GLU A 1 357 ? -11.734 -6.340 50.782 1.00 81.44 357 GLU A N 1
ATOM 2962 C CA . GLU A 1 357 ? -10.634 -5.732 51.525 1.00 81.44 357 GLU A CA 1
ATOM 2963 C C . GLU A 1 357 ? -9.634 -6.815 51.943 1.00 81.44 357 GLU A C 1
ATOM 2965 O O . GLU A 1 357 ? -9.964 -7.735 52.694 1.00 81.44 357 GLU A O 1
ATOM 2970 N N . VAL A 1 358 ? -8.401 -6.709 51.446 1.00 81.31 358 VAL A N 1
ATOM 2971 C CA . VAL A 1 358 ? -7.320 -7.635 51.786 1.00 81.31 358 VAL A CA 1
ATOM 2972 C C . VAL A 1 358 ? -6.562 -7.097 52.991 1.00 81.31 358 VAL A C 1
ATOM 2974 O O . VAL A 1 358 ? -5.859 -6.093 52.897 1.00 81.31 358 VAL A O 1
ATOM 2977 N N . ARG A 1 359 ? -6.680 -7.784 54.131 1.00 80.94 359 ARG A N 1
ATOM 2978 C CA . ARG A 1 359 ? -5.948 -7.453 55.359 1.00 80.94 359 ARG A CA 1
ATOM 2979 C C . ARG A 1 359 ? -4.943 -8.549 55.721 1.00 80.94 359 ARG A C 1
ATOM 2981 O O . ARG A 1 359 ? -5.239 -9.732 55.532 1.00 80.94 359 ARG A O 1
ATOM 2988 N N . PRO A 1 360 ? -3.778 -8.193 56.293 1.00 80.31 360 PRO A N 1
ATOM 2989 C CA . PRO A 1 360 ? -2.839 -9.180 56.816 1.00 80.31 360 PRO A CA 1
ATOM 2990 C C . PRO A 1 360 ? -3.520 -10.146 57.798 1.00 80.31 360 PRO A C 1
ATOM 2992 O O . PRO A 1 360 ? -4.210 -9.718 58.721 1.00 80.31 360 PRO A O 1
ATOM 2995 N N . GLY A 1 361 ? -3.325 -11.453 57.600 1.00 76.62 361 GLY A N 1
ATOM 2996 C CA . GLY A 1 361 ? -3.873 -12.507 58.465 1.00 76.62 361 GLY A CA 1
ATOM 2997 C C . GLY A 1 361 ? -5.328 -12.905 58.188 1.00 76.62 361 GLY A C 1
ATOM 2998 O O . GLY A 1 361 ? -5.830 -13.819 58.840 1.00 76.62 361 GLY A O 1
ATOM 2999 N N . GLN A 1 362 ? -6.003 -12.273 57.224 1.00 76.19 362 GLN A N 1
ATOM 3000 C CA . GLN A 1 362 ? -7.371 -12.627 56.857 1.00 76.19 362 GLN A CA 1
ATOM 3001 C C . GLN A 1 362 ? -7.377 -13.678 55.728 1.00 76.19 362 GLN A C 1
ATOM 3003 O O . GLN A 1 362 ? -6.817 -13.429 54.659 1.00 76.19 362 GLN A O 1
ATOM 3008 N N . PRO A 1 363 ? -7.992 -14.860 55.922 1.00 67.50 363 PRO A N 1
ATOM 3009 C CA . PRO A 1 363 ? -8.119 -15.848 54.859 1.00 67.50 363 PRO A CA 1
ATOM 3010 C C . PRO A 1 363 ? -9.102 -15.344 53.795 1.00 67.50 363 PRO A C 1
ATOM 3012 O O . PRO A 1 363 ? -10.282 -15.148 54.072 1.00 67.50 363 PRO A O 1
ATOM 3015 N N . LEU A 1 364 ? -8.616 -15.157 52.566 1.00 68.44 364 LEU A N 1
ATOM 3016 C CA . LEU A 1 364 ? -9.402 -14.636 51.437 1.00 68.44 364 LEU A CA 1
ATOM 3017 C C . LEU A 1 364 ? -10.281 -15.694 50.748 1.00 68.44 364 LEU A C 1
ATOM 3019 O O . LEU A 1 364 ? -10.909 -15.406 49.737 1.00 68.44 364 LEU A O 1
ATOM 3023 N N . GLY A 1 365 ? -10.290 -16.939 51.238 1.00 58.88 365 GLY A N 1
ATOM 3024 C CA . GLY A 1 365 ? -11.027 -18.040 50.604 1.00 58.88 365 GLY A CA 1
ATOM 3025 C C . GLY A 1 365 ? -10.461 -18.498 49.251 1.00 58.88 365 GLY A C 1
ATOM 3026 O O . GLY A 1 365 ? -11.009 -19.417 48.650 1.00 58.88 365 GLY A O 1
ATOM 3027 N N . LEU A 1 366 ? -9.345 -17.920 48.789 1.00 50.84 366 LEU A N 1
ATOM 3028 C CA . LEU A 1 366 ? -8.587 -18.392 47.630 1.00 50.84 366 LEU A CA 1
ATOM 3029 C C . LEU A 1 366 ? -7.876 -19.698 48.009 1.00 50.84 366 LEU A C 1
ATOM 3031 O O . LEU A 1 366 ? -6.773 -19.699 48.556 1.00 50.84 366 LEU A O 1
ATOM 3035 N N . LEU A 1 367 ? -8.541 -20.830 47.780 1.00 37.91 367 LEU A N 1
ATOM 3036 C CA . LEU A 1 367 ? -7.966 -22.158 47.970 1.00 37.91 367 LEU A CA 1
ATOM 3037 C C . LEU A 1 367 ? -6.879 -22.407 46.917 1.00 37.91 367 LEU A C 1
ATOM 3039 O O . LEU A 1 367 ? -7.140 -22.973 45.864 1.00 37.91 367 LEU A O 1
ATOM 3043 N N . TRP A 1 368 ? -5.643 -22.028 47.226 1.00 37.78 368 TRP A N 1
ATOM 3044 C CA . TRP A 1 368 ? -4.456 -22.602 46.597 1.00 37.78 368 TRP A CA 1
ATOM 3045 C C . TRP A 1 368 ? -3.736 -23.451 47.639 1.00 37.78 368 TRP A C 1
ATOM 3047 O O . TRP A 1 368 ? -2.881 -22.979 48.386 1.00 37.78 368 TRP A O 1
ATOM 3057 N N . LYS A 1 369 ? -4.127 -24.726 47.720 1.00 30.42 369 LYS A N 1
ATOM 3058 C CA . LYS A 1 369 ? -3.294 -25.740 48.365 1.00 30.42 369 LYS A CA 1
ATOM 3059 C C . LYS A 1 369 ? -2.222 -26.149 47.364 1.00 30.42 369 LYS A C 1
ATOM 3061 O O . LYS A 1 369 ? -2.522 -26.833 46.391 1.00 30.42 369 LYS A O 1
ATOM 3066 N N . TRP A 1 370 ? -0.987 -25.734 47.620 1.00 37.19 370 TRP A N 1
ATOM 3067 C CA . TRP A 1 370 ? 0.167 -26.483 47.141 1.00 37.19 370 TRP A CA 1
ATOM 3068 C C . TRP A 1 370 ? 0.161 -27.823 47.879 1.00 37.19 370 TRP A C 1
ATOM 3070 O O . TRP A 1 370 ? 0.237 -27.839 49.109 1.00 37.19 370 TRP A O 1
ATOM 3080 N N . ASN A 1 371 ? -0.012 -28.914 47.136 1.00 39.81 371 ASN A N 1
ATOM 3081 C CA . ASN A 1 371 ? 0.416 -30.233 47.593 1.00 39.81 371 ASN A CA 1
ATOM 3082 C C . ASN A 1 371 ? 1.864 -30.445 47.172 1.00 39.81 371 ASN A C 1
ATOM 3084 O O . ASN A 1 371 ? 2.185 -30.057 46.025 1.00 39.81 371 ASN A O 1
#

pLDDT: mean 88.49, std 10.68, range [30.42, 98.44]

Radius of gyration: 26.68 Å; Cα contacts (8 Å, |Δi|>4): 577; chains: 1; bounding box: 58×50×92 Å

Mean predicted aligned error: 9.61 Å

Nearest PDB structures (foldseek):
  8rtd-assembly1_O  TM=7.013E-01  e=3.939E-11  Escherichia coli
  8rtb-assembly1_A  TM=6.891E-01  e=3.521E-11  Escherichia coli
  8rtd-assembly1_T  TM=6.891E-01  e=3.329E-11  Escherichia coli
  7o43-assembly1_A  TM=7.112E-01  e=4.914E-10  Escherichia coli
  8rtb-assembly1_B  TM=7.192E-01  e=7.697E-10  Escherichia coli